Protein AF-A0A257RI42-F1 (afdb_monomer)

pLDDT: mean 87.61, std 16.28, range [25.42, 98.25]

Nearest PDB structures (foldseek):
  7e1y-assembly1_H  TM=5.006E-01  e=5.565E-18  Staphylothermus marinus F1
  8t0j-assembly1_A  TM=5.786E-01  e=1.735E-05  Salmonella enterica subsp. enterica serovar Typhimurium
  4kty-assembly2_B  TM=5.646E-01  e=2.371E-02  Homo sapiens
  7n6g-assembly1_3J  TM=3.862E-01  e=6.867E-02  Chlamydomonas reinhardtii
  8k2f-assembly1_A  TM=2.610E-01  e=1.154E-03  Cohnella abietis

Sequence (653 aa):
MAHRPRTWWRGIAGAALVALGTPLGHGAIAGAAPSSRPALVHQQEVVTLGASGGATLGLTVAAAPSATLRATLFPPLITRGALEGVVAGHSPGVAAIASTPAIPLRCSRRGSATLALTLTTTHRAAVPTCDGARPRLRLACAPGHCDGVYPLRLVLDQGATRTVWWSLVTIRGRSGVTPLSVALIETLSRADLAHPLRTADALRAIARAAATPLTLSADYGALGPIILGKDRSAPGPTDVAAALGRALASGEHRAIDAPPAETDFAGLAAHHLDTQVLQQVNLSSNLLRTLTGRYVDGPVLLSGPIAPTGLAALARAGETRVVLAEDALAAAPSATLTWGTPFRATGVAGALALATDGPLSTLLRGGARTAGLRTALVLGTLDFLHYEAPNAPVPRAVVLAAPLSATSPTLINDLTAGLGNDPFVRTTTLTPLFDARLVGADGAPATRALKPVAPSTWSSRNVASLLTVIGEVNSFAQAVRSGPVATALRVAVASAEQVGAPGSRQDAIERAQAALDAQLGLVSIDESTITLAGPGTALPVTVHSRTGYHLAAVVHVTAEGLAFPKGSAVAVDLNAPTVSVDVPTARATASSVTLQVTLTTPNGQLELARSAVQVRIAGTSIVGYLLTALSLLVLAWWWWRTTRRRTVGRHAR

Mean predicted aligned error: 9.96 Å

Radius of gyration: 38.03 Å; Cα contacts (8 Å, |Δi|>4): 1365; chains: 1; bounding box: 152×58×105 Å

Secondary structure (DSSP, 8-state):
---PPPP-------------------------------EEEEE--EEEPPTTSEEEEEEEEE--TT-EEEEEE-PPP-SHHHHHHHHTT---SS--SEEPPPEE-TT-BTTEEEEEEEEESS------BTTTB--EEE-SS-TT---EEEEEEEEEEETTEEEEEEEEEEEE-SS---PEEEEEEEEE-GGGGGSHHHHHHHHHHHHH-TTS--EEEE-HHHHHHHHHHGGGT-HHHHHHHHHHHHHTTSSS-EEEE---TTB-HHHHHHTT-HHHHHHHHHHHHHHHHHHHSPPP-SPEEE-S---HHHHHHHHHTT--EEEE-GGGBSS-GGGSS-TT--BEETT--S-EEEE--HHHHHHTT-TTS-HHHHHHHHHHHHHHHHHTSTT-SS--EEEEEEEGGG--HHHHHHHHHHHHH-SSEEE--SGGGG-GGGTTGGG--SEEPBPP-PPP---HHHHHHHHHHHHHHHHHHHHB-SSSHHHHHHHHHHHHTBS--HHHHHHHHHHHHHHHHHHHTTEEE--PPEEE-STT-EEEEEEEE-SSS-EEEEEEEEETT-B-TT-SEEEEEE-SSEEEEEEE-B---SSEEEEEEEEE-TTSSSEEEEEEEEEEE----HHHHHHHHHHHHHHHHHHHHHHTT--------

Foldseek 3Di:
DDDDDDDDDDDDDDDDDDDDDDDDDDDDDDDDDPQPPKAFQAKQAEWEQDQQQKTKIKTKIQADQQKWKKKFKAAFDDDVVLLVCLLVVHHSPGDTQFMWDTERQNCDDPRMGMAMAMEGCDDDDDHDYSVDTHTYGHDPDDQLGRFHKIKMWMWMDDPPDIDIHIFIHGYGRDDDFDAAEEAAEAEAELVCLVPQVQLLLQLQLLLVLLVFQYEYEYELNRLLCLQQCCVVPDPRSVSNLVSNLSNVPRPSYAYAYEYDLQFQLLVCVVLVVLVLLLLSRVLRQVSSCVSRVDGHDDAYERAYADDLSSVQSCQVSVRAEYEYEQLQFPDRCLVDLAALQWAAEPPHPRHIYHYARNVLLVLLQDPVHHLNRSLRSNLSVSSNSCVVCRPFVDRHYHYHYYYSNRHGSSNSNNNSVSQVPDPRHGYDHSHVSRPLVSQCGPNDDNYTYTDDDDRADEDPVLSVLLVLLVLQLVLQLLFFDDDCLSSSLSSLSSVLSGGDHNVVSVVSSVVSVVSSVVQLVQKEKDQEAAEAAAFFFWTKTKIFGPNPGKGKKKKAKDKDQKDQPVHRIDIDICPDRMDIDTGTIHGHDDQKIWMWIWIGGPVRRGTSYIYIHIYGYPPPPPVVVVVVVVVVVVVVVVVVVVVVPPDDDDDDD

Solvent-accessible surface area (backbone atoms only — not comparable to full-atom values): 34830 Å² total; per-residue (Å²): 138,90,81,82,83,82,89,84,87,83,87,83,83,86,82,83,88,83,87,82,89,81,89,83,82,97,68,92,69,81,82,71,75,78,77,70,70,75,36,52,56,39,50,57,33,77,30,63,44,41,94,84,20,39,34,66,39,46,37,29,35,31,34,58,49,84,18,31,41,29,47,35,35,35,63,59,61,88,49,67,70,40,47,53,31,27,75,73,62,43,76,67,85,68,73,68,67,24,57,38,68,78,36,57,31,67,60,32,56,97,50,32,26,72,50,48,40,30,41,26,45,61,99,69,93,68,78,54,45,68,88,81,29,57,38,50,36,54,48,99,40,58,66,60,61,51,60,44,30,23,45,34,38,38,39,40,40,47,88,93,47,74,47,78,48,55,39,32,34,28,33,42,31,79,88,89,66,67,44,30,33,34,27,45,34,41,34,43,38,52,75,27,61,79,45,26,66,57,31,19,44,22,28,46,29,51,34,70,41,41,88,51,31,36,32,41,30,33,15,40,72,28,47,47,56,30,62,63,29,52,82,65,78,47,65,43,36,41,45,30,47,56,19,48,33,47,28,62,63,32,87,47,37,43,37,26,30,19,46,58,48,50,58,28,38,37,51,34,43,76,68,73,34,50,70,52,54,38,44,50,43,49,46,20,36,53,48,46,26,74,68,51,72,44,71,57,80,57,46,40,39,38,76,34,76,52,38,54,62,20,54,35,35,39,23,74,54,66,50,36,40,36,36,35,41,27,85,30,33,65,65,54,42,82,82,49,94,38,41,33,46,19,23,27,46,54,92,33,67,77,37,41,33,33,40,33,37,55,71,63,20,46,57,51,40,52,79,93,54,45,47,23,47,40,35,18,40,52,53,28,45,55,46,41,62,27,67,75,53,50,78,55,95,60,92,47,31,44,28,34,52,33,49,38,69,47,37,50,38,64,32,49,46,52,37,52,56,45,51,75,70,39,75,50,41,37,64,31,65,66,64,78,51,64,45,74,83,42,42,34,44,91,81,27,64,42,58,43,52,57,32,91,58,83,81,69,58,78,44,72,65,43,56,54,52,46,54,50,49,51,53,39,51,53,37,50,40,71,17,47,74,44,76,61,61,51,58,50,49,52,49,36,49,56,61,29,50,35,61,52,55,50,64,63,30,39,55,32,41,51,50,32,43,52,56,49,51,59,55,34,73,32,36,42,56,63,58,65,73,43,74,38,83,48,81,60,49,58,47,74,47,44,36,38,39,69,69,92,47,32,36,40,31,26,43,34,54,48,46,78,52,53,40,42,86,82,52,46,62,43,81,45,72,43,77,49,56,66,45,74,44,73,42,57,35,35,66,71,76,58,63,61,36,64,33,41,37,39,32,21,24,76,84,67,75,29,80,47,33,69,42,69,25,44,36,36,45,51,72,78,54,64,65,57,55,51,51,50,51,51,50,50,48,51,50,52,50,51,50,52,58,56,65,72,66,75,71,87,84,82,90,83,137

Structure (mmCIF, N/CA/C/O backbone):
data_AF-A0A257RI42-F1
#
_entry.id   AF-A0A257RI42-F1
#
loop_
_atom_site.group_PDB
_atom_site.id
_atom_site.type_symbol
_atom_site.label_atom_id
_atom_site.label_alt_id
_atom_site.label_comp_id
_atom_site.label_asym_id
_atom_site.label_entity_id
_atom_site.label_seq_id
_atom_site.pdbx_PDB_ins_code
_atom_site.Cartn_x
_atom_site.Cartn_y
_atom_site.Cartn_z
_atom_site.occupancy
_atom_site.B_iso_or_equiv
_atom_site.auth_seq_id
_atom_site.auth_comp_id
_atom_site.auth_asym_id
_atom_site.auth_atom_id
_atom_site.pdbx_PDB_model_num
ATOM 1 N N . MET A 1 1 ? 46.550 13.684 1.143 1.00 33.25 1 MET A N 1
ATOM 2 C CA . MET A 1 1 ? 46.156 14.973 0.534 1.00 33.25 1 MET A CA 1
ATOM 3 C C . MET A 1 1 ? 44.726 14.850 0.047 1.00 33.25 1 MET A C 1
ATOM 5 O O . MET A 1 1 ? 44.404 13.897 -0.648 1.00 33.25 1 MET A O 1
ATOM 9 N N . ALA A 1 2 ? 43.859 15.723 0.551 1.00 32.44 2 ALA A N 1
ATOM 10 C CA . ALA A 1 2 ? 42.412 15.602 0.482 1.00 32.44 2 ALA A CA 1
ATOM 11 C C . ALA A 1 2 ? 41.852 16.140 -0.841 1.00 32.44 2 ALA A C 1
ATOM 13 O O . ALA A 1 2 ? 42.072 17.301 -1.169 1.00 32.44 2 ALA A O 1
ATOM 14 N N . HIS A 1 3 ? 41.036 15.339 -1.526 1.00 28.53 3 HIS A N 1
ATOM 15 C CA . HIS A 1 3 ? 40.086 15.844 -2.511 1.00 28.53 3 HIS A CA 1
ATOM 16 C C . HIS A 1 3 ? 38.671 15.437 -2.102 1.00 28.53 3 HIS A C 1
ATOM 18 O O . HIS A 1 3 ? 38.300 14.267 -2.098 1.00 28.53 3 HIS A O 1
ATOM 24 N N . ARG A 1 4 ? 37.905 16.453 -1.697 1.00 28.48 4 ARG A N 1
ATOM 25 C CA . ARG A 1 4 ? 36.464 16.406 -1.436 1.00 28.48 4 ARG A CA 1
ATOM 26 C C . ARG A 1 4 ? 35.710 16.164 -2.751 1.00 28.48 4 ARG A C 1
ATOM 28 O O . ARG A 1 4 ? 35.986 16.893 -3.705 1.00 28.48 4 ARG A O 1
ATOM 35 N N . PRO A 1 5 ? 34.693 15.292 -2.808 1.00 32.44 5 PRO A N 1
ATOM 36 C CA . PRO A 1 5 ? 33.683 15.389 -3.846 1.00 32.44 5 PRO A CA 1
ATOM 37 C C . PRO A 1 5 ? 32.631 16.432 -3.440 1.00 32.44 5 PRO A C 1
ATOM 39 O O . PRO A 1 5 ? 32.096 16.425 -2.331 1.00 32.44 5 PRO A O 1
ATOM 42 N N . ARG A 1 6 ? 32.381 17.373 -4.354 1.00 29.56 6 ARG A N 1
ATOM 43 C CA . ARG A 1 6 ? 31.343 18.401 -4.258 1.00 29.56 6 ARG A CA 1
ATOM 44 C C . ARG A 1 6 ? 29.968 17.754 -4.422 1.00 29.56 6 ARG A C 1
ATOM 46 O O . ARG A 1 6 ? 29.668 17.175 -5.459 1.00 29.56 6 ARG A O 1
ATOM 53 N N . THR A 1 7 ? 29.133 17.909 -3.407 1.00 29.81 7 THR A N 1
ATOM 54 C CA . THR A 1 7 ? 27.689 17.695 -3.448 1.00 29.81 7 THR A CA 1
ATOM 55 C C . THR A 1 7 ? 27.032 18.789 -4.294 1.00 29.81 7 THR A C 1
ATOM 57 O O . THR A 1 7 ? 27.131 19.973 -3.979 1.00 29.81 7 THR A O 1
ATOM 60 N N . TRP A 1 8 ? 26.362 18.399 -5.377 1.00 28.27 8 TRP A N 1
ATOM 61 C CA . TRP A 1 8 ? 25.554 19.278 -6.227 1.00 28.27 8 TRP A CA 1
ATOM 62 C C . TRP A 1 8 ? 24.194 18.619 -6.454 1.00 28.27 8 TRP A C 1
ATOM 64 O O . TRP A 1 8 ? 24.070 17.809 -7.356 1.00 28.27 8 TRP A O 1
ATOM 74 N N . TRP A 1 9 ? 23.207 18.940 -5.612 1.00 25.50 9 TRP A N 1
ATOM 75 C CA . TRP A 1 9 ? 21.768 18.783 -5.886 1.00 25.50 9 TRP A CA 1
ATOM 76 C C . TRP A 1 9 ? 20.981 19.689 -4.926 1.00 25.50 9 TRP A C 1
ATOM 78 O O . TRP A 1 9 ? 20.678 19.290 -3.804 1.00 25.50 9 TRP A O 1
ATOM 88 N N . ARG A 1 10 ? 20.668 20.920 -5.354 1.00 30.30 10 ARG A N 1
ATOM 89 C CA . ARG A 1 10 ? 19.532 21.728 -4.865 1.00 30.30 10 ARG A CA 1
ATOM 90 C C . ARG A 1 10 ? 19.101 22.729 -5.944 1.00 30.30 10 ARG A C 1
ATOM 92 O O . ARG A 1 10 ? 19.937 23.462 -6.458 1.00 30.30 10 ARG A O 1
ATOM 99 N N . GLY A 1 11 ? 17.791 22.786 -6.186 1.00 25.94 11 GLY A N 1
ATOM 100 C CA . GLY A 1 11 ? 17.091 23.798 -6.987 1.00 25.94 11 GLY A CA 1
ATOM 101 C C . GLY A 1 11 ? 16.420 23.190 -8.228 1.00 25.94 11 GLY A C 1
ATOM 102 O O . GLY A 1 11 ? 17.099 22.556 -9.017 1.00 25.94 11 GLY A O 1
ATOM 103 N N . ILE A 1 12 ? 15.114 23.307 -8.485 1.00 31.08 12 ILE A N 1
ATOM 104 C CA . ILE A 1 12 ? 14.085 24.218 -7.970 1.00 31.08 12 ILE A CA 1
ATOM 105 C C . ILE A 1 12 ? 12.724 23.502 -8.029 1.00 31.08 12 ILE A C 1
ATOM 107 O O . ILE A 1 12 ? 12.356 22.922 -9.048 1.00 31.08 12 ILE A O 1
ATOM 111 N N . ALA A 1 13 ? 11.981 23.596 -6.928 1.00 26.20 13 ALA A N 1
ATOM 112 C CA . ALA A 1 13 ? 10.533 23.467 -6.878 1.00 26.20 13 ALA A CA 1
ATOM 113 C C . ALA A 1 13 ? 9.915 24.874 -6.941 1.00 26.20 13 ALA A C 1
ATOM 115 O O . ALA A 1 13 ? 10.483 25.808 -6.379 1.00 26.20 13 ALA A O 1
ATOM 116 N N . GLY A 1 14 ? 8.730 24.996 -7.543 1.00 25.94 14 GLY A N 1
ATOM 117 C CA . GLY A 1 14 ? 7.804 26.097 -7.270 1.00 25.94 14 GLY A CA 1
ATOM 118 C C . GLY A 1 14 ? 7.715 27.182 -8.343 1.00 25.94 14 GLY A C 1
ATOM 119 O O . GLY A 1 14 ? 8.428 28.175 -8.296 1.00 25.94 14 GLY A O 1
ATOM 120 N N . ALA A 1 15 ? 6.735 27.047 -9.234 1.00 25.42 15 ALA A N 1
ATOM 121 C CA . ALA A 1 15 ? 6.054 28.196 -9.821 1.00 25.42 15 ALA A CA 1
ATOM 122 C C . ALA A 1 15 ? 4.547 27.944 -9.701 1.00 25.42 15 ALA A C 1
ATOM 124 O O . ALA A 1 15 ? 3.993 27.049 -10.339 1.00 25.42 15 ALA A O 1
ATOM 125 N N . ALA A 1 16 ? 3.929 28.686 -8.785 1.00 28.62 16 ALA A N 1
ATOM 126 C CA . ALA A 1 16 ? 2.503 28.685 -8.530 1.00 28.62 16 ALA A CA 1
ATOM 127 C C . ALA A 1 16 ? 1.754 29.366 -9.684 1.00 28.62 16 ALA A C 1
ATOM 129 O O . ALA A 1 16 ? 2.156 30.416 -10.182 1.00 28.62 16 ALA A O 1
ATOM 130 N N . LEU A 1 17 ? 0.647 28.742 -10.077 1.00 26.94 17 LEU A N 1
ATOM 131 C CA . LEU A 1 17 ? -0.368 29.268 -10.979 1.00 26.94 17 LEU A CA 1
ATOM 132 C C . LEU A 1 17 ? -1.130 30.411 -10.294 1.00 26.94 17 LEU A C 1
ATOM 134 O O . LEU A 1 17 ? -1.784 30.193 -9.277 1.00 26.94 17 LEU A O 1
ATOM 138 N N . VAL A 1 18 ? -1.107 31.599 -10.897 1.00 28.69 18 VAL A N 1
ATOM 139 C CA . VAL A 1 18 ? -2.135 32.630 -10.708 1.00 28.69 18 VAL A CA 1
ATOM 140 C C . VAL A 1 18 ? -2.988 32.625 -11.972 1.00 28.69 18 VAL A C 1
ATOM 142 O O . VAL A 1 18 ? -2.525 33.010 -13.043 1.00 28.69 18 VAL A O 1
ATOM 145 N N . ALA A 1 19 ? -4.219 32.132 -11.855 1.00 28.31 19 ALA A N 1
ATOM 146 C CA . ALA A 1 19 ? -5.229 32.215 -12.901 1.00 28.31 19 ALA A CA 1
ATOM 147 C C . ALA A 1 19 ? -6.032 33.509 -12.708 1.00 28.31 19 ALA A C 1
ATOM 149 O O . ALA A 1 19 ? -6.739 33.662 -11.714 1.00 28.31 19 ALA A O 1
ATOM 150 N N . LEU A 1 20 ? -5.919 34.433 -13.662 1.00 29.27 20 LEU A N 1
ATOM 151 C CA . LEU A 1 20 ? -6.836 35.558 -13.835 1.00 29.27 20 LEU A CA 1
ATOM 152 C C . LEU A 1 20 ? -7.846 35.177 -14.917 1.00 29.27 20 LEU A C 1
ATOM 154 O O . LEU A 1 20 ? -7.469 34.801 -16.026 1.00 29.27 20 LEU A O 1
ATOM 158 N N . GLY A 1 21 ? -9.126 35.226 -14.557 1.00 29.03 21 GLY A N 1
ATOM 159 C CA . GLY A 1 21 ? -10.237 34.923 -15.446 1.00 29.03 21 GLY A CA 1
ATOM 160 C C . GLY A 1 21 ? -10.564 36.070 -16.398 1.00 29.03 21 GLY A C 1
ATOM 161 O O . GLY A 1 21 ? -10.528 37.239 -16.023 1.00 29.03 21 GLY A O 1
ATOM 162 N N . THR A 1 22 ? -10.978 35.706 -17.607 1.00 30.91 22 THR A N 1
ATOM 163 C CA . THR A 1 22 ? -11.825 36.526 -18.477 1.00 30.91 22 THR A CA 1
ATOM 164 C C . THR A 1 22 ? -12.898 35.626 -19.107 1.00 30.91 22 THR A C 1
ATOM 166 O O . THR A 1 22 ? -12.580 34.518 -19.546 1.00 30.91 22 THR A O 1
ATOM 169 N N . PRO A 1 23 ? -14.178 36.043 -19.136 1.00 35.97 23 PRO A N 1
ATOM 170 C CA . PRO A 1 23 ? -15.255 35.259 -19.728 1.00 35.97 23 PRO A CA 1
ATOM 171 C C . PRO A 1 23 ? -15.602 35.813 -21.109 1.00 35.97 23 PRO A C 1
ATOM 173 O O . PRO A 1 23 ? -16.089 36.931 -21.171 1.00 35.97 23 PRO A O 1
ATOM 176 N N . LEU A 1 24 ? -15.440 35.063 -22.204 1.00 32.50 24 LEU A N 1
ATOM 177 C CA . LEU A 1 24 ? -16.131 35.377 -23.464 1.00 32.50 24 LEU A CA 1
ATOM 178 C C . LEU A 1 24 ? -16.328 34.136 -24.351 1.00 32.50 24 LEU A C 1
ATOM 180 O O . LEU A 1 24 ? -15.376 33.433 -24.673 1.00 32.50 24 LEU A O 1
ATOM 184 N N . GLY A 1 25 ? -17.569 33.967 -24.822 1.00 30.80 25 GLY A N 1
ATOM 185 C CA . GLY A 1 25 ? -17.861 33.475 -26.173 1.00 30.80 25 GLY A CA 1
ATOM 186 C C . GLY A 1 25 ? -18.263 32.008 -26.320 1.00 30.80 25 GLY A C 1
ATOM 187 O O . GLY A 1 25 ? -17.432 31.157 -26.614 1.00 30.80 25 GLY A O 1
ATOM 188 N N . HIS A 1 26 ? -19.568 31.727 -26.238 1.00 36.78 26 HIS A N 1
ATOM 189 C CA . HIS A 1 26 ? -20.156 30.482 -26.739 1.00 36.78 26 HIS A CA 1
ATOM 190 C C . HIS A 1 26 ? -20.170 30.498 -28.275 1.00 36.78 26 HIS A C 1
ATOM 192 O O . HIS A 1 26 ? -21.041 31.112 -28.886 1.00 36.78 26 HIS A O 1
ATOM 198 N N . GLY A 1 27 ? -19.205 29.817 -28.893 1.00 31.80 27 GLY A N 1
ATOM 199 C CA . GLY A 1 27 ? -19.229 29.449 -30.307 1.00 31.80 27 GLY A CA 1
ATOM 200 C C . GLY A 1 27 ? -19.271 27.930 -30.433 1.00 31.80 27 GLY A C 1
ATOM 201 O O . GLY A 1 27 ? -18.376 27.244 -29.945 1.00 31.80 27 GLY A O 1
ATOM 202 N N . ALA A 1 28 ? -20.318 27.396 -31.059 1.00 37.53 28 ALA A N 1
ATOM 203 C CA . ALA A 1 28 ? -20.436 25.977 -31.368 1.00 37.53 28 ALA A CA 1
ATOM 204 C C . ALA A 1 28 ? -19.368 25.584 -32.403 1.00 37.53 28 ALA A C 1
ATOM 206 O O . ALA A 1 28 ? -19.512 25.853 -33.594 1.00 37.53 28 ALA A O 1
ATOM 207 N N . ILE A 1 29 ? -18.282 24.960 -31.944 1.00 35.53 29 ILE A N 1
ATOM 208 C CA . ILE A 1 29 ? -17.268 24.361 -32.811 1.00 35.53 29 ILE A CA 1
ATOM 209 C C . ILE A 1 29 ? -17.667 22.902 -33.024 1.00 35.53 29 ILE A C 1
ATOM 211 O O . ILE A 1 29 ? -17.761 22.127 -32.072 1.00 35.53 29 ILE A O 1
ATOM 215 N N . ALA A 1 30 ? -17.915 22.538 -34.281 1.00 33.22 30 ALA A N 1
ATOM 216 C CA . ALA A 1 30 ? -18.073 21.156 -34.705 1.00 33.22 30 ALA A CA 1
ATOM 217 C C . ALA A 1 30 ? -16.899 20.321 -34.167 1.00 33.22 30 ALA A C 1
ATOM 219 O O . ALA A 1 30 ? -15.736 20.640 -34.418 1.00 33.22 30 ALA A O 1
ATOM 220 N N . GLY A 1 31 ? -17.208 19.284 -33.385 1.00 31.92 31 GLY A N 1
ATOM 221 C CA . GLY A 1 31 ? -16.217 18.447 -32.719 1.00 31.92 31 GLY A CA 1
ATOM 222 C C . GLY A 1 31 ? -15.289 17.774 -33.724 1.00 31.92 31 GLY A C 1
ATOM 223 O O . GLY A 1 31 ? -15.634 16.748 -34.308 1.00 31.92 31 GLY A O 1
ATOM 224 N N . ALA A 1 32 ? -14.095 18.336 -33.906 1.00 34.38 32 ALA A N 1
ATOM 225 C CA . ALA A 1 32 ? -12.984 17.616 -34.498 1.00 34.38 32 ALA A CA 1
ATOM 226 C C . ALA A 1 32 ? -12.731 16.381 -33.627 1.00 34.38 32 ALA A C 1
ATOM 228 O O . ALA A 1 32 ? -12.530 16.503 -32.415 1.00 34.38 32 ALA A O 1
ATOM 229 N N . ALA A 1 33 ? -12.784 15.193 -34.235 1.00 40.53 33 ALA A N 1
ATOM 230 C CA . ALA A 1 33 ? -12.446 13.949 -33.557 1.00 40.53 33 ALA A CA 1
ATOM 231 C C . ALA A 1 33 ? -11.106 14.141 -32.825 1.00 40.53 33 ALA A C 1
ATOM 233 O O . ALA A 1 33 ? -10.169 14.664 -33.440 1.00 40.53 33 ALA A O 1
ATOM 234 N N . PRO A 1 34 ? -11.002 13.785 -31.530 1.00 42.12 34 PRO A N 1
ATOM 235 C CA . PRO A 1 34 ? -9.796 14.037 -30.759 1.00 42.12 34 PRO A CA 1
ATOM 236 C C . PRO A 1 34 ? -8.623 13.391 -31.488 1.00 42.12 34 PRO A C 1
ATOM 238 O O . PRO A 1 34 ? -8.571 12.170 -31.637 1.00 42.12 34 PRO A O 1
ATOM 241 N N . SER A 1 35 ? -7.701 14.216 -31.986 1.00 54.25 35 SER A N 1
ATOM 242 C CA . SER A 1 35 ? -6.478 13.744 -32.620 1.00 54.25 35 SER A CA 1
ATOM 243 C C . SER A 1 35 ? -5.754 12.872 -31.599 1.00 54.25 35 SER A C 1
ATOM 245 O O . SER A 1 35 ? -5.258 13.380 -30.589 1.00 54.25 35 SER A O 1
ATOM 247 N N . SER A 1 36 ? -5.757 11.558 -31.815 1.00 67.50 36 SER A N 1
ATOM 248 C CA . SER A 1 36 ? -5.109 10.601 -30.926 1.00 67.50 36 SER A CA 1
ATOM 249 C C . SER A 1 36 ? -3.643 10.996 -30.793 1.00 67.50 36 SER A C 1
ATOM 251 O O . SER A 1 36 ? -2.911 11.000 -31.787 1.00 67.50 36 SER A O 1
ATOM 253 N N . ARG A 1 37 ? -3.223 11.378 -29.583 1.00 86.50 37 ARG A N 1
ATOM 254 C CA . ARG A 1 37 ? -1.817 11.687 -29.314 1.00 86.50 37 ARG A CA 1
ATOM 255 C C . ARG A 1 37 ? -0.975 10.455 -29.669 1.00 86.50 37 ARG A C 1
ATOM 257 O O . ARG A 1 37 ? -1.341 9.362 -29.233 1.00 86.50 37 ARG A O 1
ATOM 264 N N . PRO A 1 38 ? 0.124 10.617 -30.427 1.00 92.06 38 PRO A N 1
ATOM 265 C CA . PRO A 1 38 ? 1.061 9.539 -30.691 1.00 92.06 38 PRO A CA 1
ATOM 266 C C . PRO A 1 38 ? 1.449 8.785 -29.423 1.00 92.06 38 PRO A C 1
ATOM 268 O O . PRO A 1 38 ? 1.837 9.404 -28.429 1.00 92.06 38 PRO A O 1
ATOM 271 N N . ALA A 1 39 ? 1.376 7.458 -29.458 1.00 94.06 39 ALA A N 1
ATOM 272 C CA . ALA A 1 39 ? 1.690 6.629 -28.301 1.00 94.06 39 ALA A CA 1
ATOM 273 C C . ALA A 1 39 ? 2.284 5.278 -28.706 1.00 94.06 39 ALA A C 1
ATOM 275 O O . ALA A 1 39 ? 1.756 4.604 -29.589 1.00 94.06 39 ALA A O 1
ATOM 276 N N . LEU A 1 40 ? 3.332 4.837 -28.006 1.00 94.50 40 LEU A N 1
ATOM 277 C CA . LEU A 1 40 ? 3.740 3.433 -28.026 1.00 94.50 40 LEU A CA 1
ATOM 278 C C . LEU A 1 40 ? 2.762 2.638 -27.151 1.00 94.50 40 LEU A C 1
ATOM 280 O O . LEU A 1 40 ? 2.707 2.847 -25.935 1.00 94.50 40 LEU A O 1
ATOM 284 N N . VAL A 1 41 ? 1.958 1.784 -27.785 1.00 94.25 41 VAL A N 1
ATOM 285 C CA . VAL A 1 41 ? 0.889 1.013 -27.131 1.00 94.25 41 VAL A CA 1
ATOM 286 C C . VAL A 1 41 ? 1.431 -0.300 -26.595 1.00 94.25 41 VAL A C 1
ATOM 288 O O . VAL A 1 41 ? 1.113 -0.663 -25.473 1.00 94.25 41 VAL A O 1
ATOM 291 N N . HIS A 1 42 ? 2.261 -0.983 -27.380 1.00 94.31 42 HIS A N 1
ATOM 292 C CA . HIS A 1 42 ? 2.859 -2.258 -27.006 1.00 94.31 42 HIS A CA 1
ATOM 293 C C . HIS A 1 42 ? 4.203 -2.436 -27.714 1.00 94.31 42 HIS A C 1
ATOM 295 O O . HIS A 1 42 ? 4.373 -2.010 -28.860 1.00 94.31 42 HIS A O 1
ATOM 301 N N . GLN A 1 43 ? 5.137 -3.098 -27.044 1.00 95.19 43 GLN A N 1
ATOM 302 C CA . GLN A 1 43 ? 6.412 -3.530 -27.595 1.00 95.19 43 GLN A CA 1
ATOM 303 C C . GLN A 1 43 ? 6.741 -4.892 -26.999 1.00 95.19 43 GLN A C 1
ATOM 305 O O . GLN A 1 43 ? 6.724 -5.049 -25.781 1.00 95.19 43 GLN A O 1
ATOM 310 N N . GLN A 1 44 ? 7.047 -5.856 -27.863 1.00 93.81 44 GLN A N 1
ATOM 311 C CA . GLN A 1 44 ? 7.666 -7.097 -27.428 1.00 93.81 44 GLN A CA 1
ATOM 312 C C . GLN A 1 44 ? 9.047 -6.756 -26.874 1.00 93.81 44 GLN A C 1
ATOM 314 O O . GLN A 1 44 ? 9.818 -6.054 -27.522 1.00 93.81 44 GLN A O 1
ATOM 319 N N . GLU A 1 45 ? 9.352 -7.221 -25.676 1.00 90.38 45 GLU A N 1
ATOM 320 C CA . GLU A 1 45 ? 10.550 -6.768 -24.985 1.00 90.38 45 GLU A CA 1
ATOM 321 C C . GLU A 1 45 ? 11.715 -7.756 -25.136 1.00 90.38 45 GLU A C 1
ATOM 323 O O . GLU A 1 45 ? 12.792 -7.327 -25.554 1.00 90.38 45 GLU A O 1
ATOM 328 N N . VAL A 1 46 ? 11.477 -9.066 -25.001 1.00 94.12 46 VAL A N 1
ATOM 329 C CA . VAL A 1 46 ? 12.483 -10.097 -25.307 1.00 94.12 46 VAL A CA 1
ATOM 330 C C . VAL A 1 46 ? 12.339 -10.667 -26.717 1.00 94.12 46 VAL A C 1
ATOM 332 O O . VAL A 1 46 ? 11.263 -11.083 -27.163 1.00 94.12 46 VAL A O 1
ATOM 335 N N . VAL A 1 47 ? 13.466 -10.760 -27.422 1.00 93.94 47 VAL A N 1
ATOM 336 C CA . VAL A 1 47 ? 13.572 -11.334 -28.762 1.00 93.94 47 VAL A CA 1
ATOM 337 C C . VAL A 1 47 ? 14.653 -12.417 -28.783 1.00 93.94 47 VAL A C 1
ATOM 339 O O . VAL A 1 47 ? 15.815 -12.168 -28.476 1.00 93.94 47 VAL A O 1
ATOM 342 N N . THR A 1 48 ? 14.286 -13.634 -29.192 1.00 91.75 48 THR A N 1
ATOM 343 C CA . THR A 1 48 ? 15.236 -14.753 -29.318 1.00 91.75 48 THR A CA 1
ATOM 344 C C . THR A 1 48 ? 15.755 -14.855 -30.748 1.00 91.75 48 THR A C 1
ATOM 346 O O . THR A 1 48 ? 14.968 -14.992 -31.687 1.00 91.75 48 THR A O 1
ATOM 349 N N . LEU A 1 49 ? 17.076 -14.802 -30.922 1.00 90.69 49 LEU A N 1
ATOM 350 C CA . LEU A 1 49 ? 17.715 -15.018 -32.219 1.00 90.69 49 LEU A CA 1
ATOM 351 C C . LEU A 1 49 ? 17.715 -16.501 -32.572 1.00 90.69 49 LEU A C 1
ATOM 353 O O . LEU A 1 49 ? 18.249 -17.328 -31.838 1.00 90.69 49 LEU A O 1
ATOM 357 N N . GLY A 1 50 ? 17.145 -16.835 -33.730 1.00 86.56 50 GLY A N 1
ATOM 358 C CA . GLY A 1 50 ? 17.255 -18.181 -34.283 1.00 86.56 50 GLY A CA 1
ATOM 359 C C . GLY A 1 50 ? 18.689 -18.508 -34.709 1.00 86.56 50 GLY A C 1
ATOM 360 O O . GLY A 1 50 ? 19.530 -17.618 -34.854 1.00 86.56 50 GLY A O 1
ATOM 361 N N . ALA A 1 51 ? 18.955 -19.783 -35.007 1.00 84.00 51 ALA A N 1
ATOM 362 C CA . ALA A 1 51 ? 20.266 -20.248 -35.480 1.00 84.00 51 ALA A CA 1
ATOM 363 C C . ALA A 1 51 ? 20.761 -19.503 -36.737 1.00 84.00 51 ALA A C 1
ATOM 365 O O . ALA A 1 51 ? 21.958 -19.302 -36.920 1.00 84.00 51 ALA A O 1
ATOM 366 N N . SER A 1 52 ? 19.839 -19.022 -37.577 1.00 83.88 52 SER A N 1
ATOM 367 C CA . SER A 1 52 ? 20.141 -18.195 -38.750 1.00 83.88 52 SER A CA 1
ATOM 368 C C . SER A 1 52 ? 20.479 -16.731 -38.419 1.00 83.88 52 SER A C 1
ATOM 370 O O . SER A 1 52 ? 20.607 -15.915 -39.332 1.00 83.88 52 SER A O 1
ATOM 372 N N . GLY A 1 53 ? 20.552 -16.363 -37.135 1.00 86.25 53 GLY A N 1
ATOM 373 C CA . GLY A 1 53 ? 20.823 -15.005 -36.665 1.00 86.25 53 GLY A CA 1
ATOM 374 C C . GLY A 1 53 ? 19.692 -14.009 -36.926 1.00 86.25 53 GLY A C 1
ATOM 375 O O . GLY A 1 53 ? 19.944 -12.807 -36.978 1.00 86.25 53 GLY A O 1
ATOM 376 N N . GLY A 1 54 ? 18.467 -14.498 -37.139 1.00 89.50 54 GLY A N 1
ATOM 377 C CA . GLY A 1 54 ? 17.281 -13.685 -37.401 1.00 89.50 54 GLY A CA 1
ATOM 378 C C . GLY A 1 54 ? 16.262 -13.776 -36.270 1.00 89.50 54 GLY A C 1
ATOM 379 O O . GLY A 1 54 ? 16.079 -14.846 -35.690 1.00 89.50 54 GLY A O 1
ATOM 380 N N . ALA A 1 55 ? 15.574 -12.672 -35.988 1.00 91.94 55 ALA A N 1
ATOM 381 C CA . ALA A 1 55 ? 14.440 -12.637 -35.074 1.00 91.94 55 ALA A CA 1
ATOM 382 C C . ALA A 1 55 ? 13.435 -11.541 -35.436 1.00 91.94 55 ALA A C 1
ATOM 384 O O . ALA A 1 55 ? 13.710 -10.678 -36.269 1.00 91.94 55 ALA A O 1
ATOM 385 N N . THR A 1 56 ? 12.257 -11.583 -34.816 1.00 92.75 56 THR A N 1
ATOM 386 C CA . THR A 1 56 ? 11.193 -10.598 -35.033 1.00 92.75 56 THR A CA 1
ATOM 387 C C . THR A 1 56 ? 10.833 -9.912 -33.719 1.00 92.75 56 THR A C 1
ATOM 389 O O . THR A 1 56 ? 10.653 -10.584 -32.711 1.00 92.75 56 THR A O 1
ATOM 392 N N . LEU A 1 57 ? 10.727 -8.588 -33.767 1.00 94.25 57 LEU A N 1
ATOM 393 C CA . LEU A 1 57 ? 10.318 -7.690 -32.696 1.00 94.25 57 LEU A CA 1
ATOM 394 C C . LEU A 1 57 ? 8.955 -7.086 -33.059 1.00 94.25 57 LEU A C 1
ATOM 396 O O . LEU A 1 57 ? 8.853 -6.317 -34.020 1.00 94.25 57 LEU A O 1
ATOM 400 N N . GLY A 1 58 ? 7.908 -7.440 -32.318 1.00 93.69 58 GLY A N 1
ATOM 401 C CA . GLY A 1 58 ? 6.575 -6.852 -32.477 1.00 93.69 58 GLY A CA 1
ATOM 402 C C . GLY A 1 58 ? 6.456 -5.464 -31.841 1.00 93.69 58 GLY A C 1
ATOM 403 O O . GLY A 1 58 ? 6.890 -5.258 -30.711 1.00 93.69 58 GLY A O 1
ATOM 404 N N . LEU A 1 59 ? 5.834 -4.516 -32.547 1.00 94.44 59 LEU A N 1
ATOM 405 C CA . LEU A 1 59 ? 5.543 -3.163 -32.062 1.00 94.44 59 LEU A CA 1
ATOM 406 C C . LEU A 1 59 ? 4.116 -2.752 -32.431 1.00 94.44 59 LEU A C 1
ATOM 408 O O . LEU A 1 59 ? 3.670 -2.981 -33.554 1.00 94.44 59 LEU A O 1
ATOM 412 N N . THR A 1 60 ? 3.428 -2.074 -31.514 1.00 94.88 60 THR A N 1
ATOM 413 C CA . THR A 1 60 ? 2.133 -1.431 -31.769 1.00 94.88 60 THR A CA 1
ATOM 414 C C . THR A 1 60 ? 2.194 0.038 -31.383 1.00 94.88 60 THR A C 1
ATOM 416 O O . THR A 1 60 ? 2.491 0.379 -30.237 1.00 94.88 60 THR A O 1
ATOM 419 N N . VAL A 1 61 ? 1.879 0.918 -32.331 1.00 94.88 61 VAL A N 1
ATOM 420 C CA . VAL A 1 61 ? 1.907 2.375 -32.151 1.00 94.88 61 VAL A CA 1
ATOM 421 C C . VAL A 1 61 ? 0.531 2.947 -32.475 1.00 94.88 61 VAL A C 1
ATOM 423 O O . VAL A 1 61 ? -0.034 2.641 -33.522 1.00 94.88 61 VAL A O 1
ATOM 426 N N . ALA A 1 62 ? -0.015 3.787 -31.598 1.00 94.62 62 ALA A N 1
ATOM 427 C CA . ALA A 1 62 ? -1.190 4.596 -31.894 1.00 94.62 62 ALA A CA 1
ATOM 428 C C . ALA A 1 62 ? -0.749 5.869 -32.621 1.00 94.62 62 ALA A C 1
ATOM 430 O O . ALA A 1 62 ? 0.030 6.656 -32.078 1.00 94.62 62 ALA A O 1
ATOM 431 N N . ALA A 1 63 ? -1.203 6.035 -33.861 1.00 93.12 63 ALA A N 1
ATOM 432 C CA . ALA A 1 63 ? -0.816 7.122 -34.753 1.00 93.12 63 ALA A CA 1
ATOM 433 C C . ALA A 1 63 ? -1.794 7.239 -35.934 1.00 93.12 63 ALA A C 1
ATOM 435 O O . ALA A 1 63 ? -2.488 6.279 -36.294 1.00 93.12 63 ALA A O 1
ATOM 436 N N . ALA A 1 64 ? -1.806 8.407 -36.581 1.00 91.19 64 ALA A N 1
ATOM 437 C CA . ALA A 1 64 ? -2.559 8.593 -37.816 1.00 91.19 64 ALA A CA 1
ATOM 438 C C . ALA A 1 64 ? -1.997 7.707 -38.953 1.00 91.19 64 ALA A C 1
ATOM 440 O O . ALA A 1 64 ? -0.786 7.490 -39.012 1.00 91.19 64 ALA A O 1
ATOM 441 N N . PRO A 1 65 ? -2.827 7.250 -39.912 1.00 89.00 65 PRO A N 1
ATOM 442 C CA . PRO A 1 65 ? -2.367 6.432 -41.044 1.00 89.00 65 PRO A CA 1
ATOM 443 C C . PRO A 1 65 ? -1.325 7.117 -41.946 1.00 89.00 65 PRO A C 1
ATOM 445 O O . PRO A 1 65 ? -0.571 6.451 -42.652 1.00 89.00 65 PRO A O 1
ATOM 448 N N . SER A 1 66 ? -1.289 8.454 -41.936 1.00 91.38 66 SER A N 1
ATOM 449 C CA . SER A 1 66 ? -0.308 9.271 -42.659 1.00 91.38 66 SER A CA 1
ATOM 450 C C . SER A 1 66 ? 1.038 9.401 -41.942 1.00 91.38 66 SER A C 1
ATOM 452 O O . SER A 1 66 ? 1.975 9.947 -42.521 1.00 91.38 66 SER A O 1
ATOM 454 N N . ALA A 1 67 ? 1.151 8.928 -40.698 1.00 94.25 67 ALA A N 1
ATOM 455 C CA . ALA A 1 67 ? 2.383 9.023 -39.934 1.00 94.25 67 ALA A CA 1
ATOM 456 C C . ALA A 1 67 ? 3.465 8.082 -40.484 1.00 94.25 67 ALA A C 1
ATOM 458 O O . ALA A 1 67 ? 3.184 7.009 -41.033 1.00 94.25 67 ALA A O 1
ATOM 459 N N . THR A 1 68 ? 4.723 8.469 -40.291 1.00 94.88 68 THR A N 1
ATOM 460 C CA . THR A 1 68 ? 5.884 7.639 -40.612 1.00 94.88 68 THR A CA 1
ATOM 461 C C . THR A 1 68 ? 6.684 7.330 -39.359 1.00 94.88 68 THR A C 1
ATOM 463 O O . THR A 1 68 ? 6.968 8.224 -38.566 1.00 94.88 68 THR A O 1
ATOM 466 N N . LEU A 1 69 ? 7.077 6.069 -39.196 1.00 95.62 69 LEU A N 1
ATOM 467 C CA . LEU A 1 69 ? 7.881 5.592 -38.075 1.00 95.62 69 LEU A CA 1
ATOM 468 C C . LEU A 1 69 ? 9.311 5.291 -38.531 1.00 95.62 69 LEU A C 1
ATOM 470 O O . LEU A 1 69 ? 9.523 4.616 -39.535 1.00 95.62 69 LEU A O 1
ATOM 474 N N . ARG A 1 70 ? 10.307 5.724 -37.764 1.00 96.38 70 ARG A N 1
ATOM 475 C CA . ARG A 1 70 ? 11.704 5.313 -37.922 1.00 96.38 70 ARG A CA 1
ATOM 476 C C . ARG A 1 70 ? 12.191 4.670 -36.632 1.00 96.38 70 ARG A C 1
ATOM 478 O O . ARG A 1 70 ? 12.085 5.275 -35.569 1.00 96.38 70 ARG A O 1
ATOM 485 N N . ALA A 1 71 ? 12.760 3.475 -36.737 1.00 96.75 71 ALA A N 1
ATOM 486 C CA . ALA A 1 71 ? 13.385 2.779 -35.622 1.00 96.75 71 ALA A CA 1
ATOM 487 C C . ALA A 1 71 ? 14.911 2.824 -35.768 1.00 96.75 71 ALA A C 1
ATOM 489 O O . ALA A 1 71 ? 15.445 2.552 -36.843 1.00 96.75 71 ALA A O 1
ATOM 490 N N . THR A 1 72 ? 15.618 3.171 -34.697 1.00 97.94 72 THR A N 1
ATOM 491 C CA . THR A 1 72 ? 17.083 3.203 -34.640 1.00 97.94 72 THR A CA 1
ATOM 492 C C . THR A 1 72 ? 17.556 2.381 -33.444 1.00 97.94 72 THR A C 1
ATOM 494 O O . THR A 1 72 ? 17.153 2.658 -32.318 1.00 97.94 72 THR A O 1
ATOM 497 N N . LEU A 1 73 ? 18.414 1.395 -33.693 1.00 97.62 73 LEU A N 1
ATOM 498 C CA . LEU A 1 73 ? 18.985 0.504 -32.685 1.00 97.62 73 LEU A CA 1
ATOM 499 C C . LEU A 1 73 ? 20.409 0.941 -32.329 1.00 97.62 73 LEU A C 1
ATOM 501 O O . LEU A 1 73 ? 21.213 1.244 -33.218 1.00 97.62 73 LEU A O 1
ATOM 505 N N . PHE A 1 74 ? 20.720 0.946 -31.039 1.00 98.00 74 PHE A N 1
ATOM 506 C CA . PHE A 1 74 ? 22.023 1.321 -30.489 1.00 98.00 74 PHE A CA 1
ATOM 507 C C . PHE A 1 74 ? 22.750 0.097 -29.910 1.00 98.00 74 PHE A C 1
ATOM 509 O O . PHE A 1 74 ? 22.107 -0.930 -29.711 1.00 98.00 74 PHE A O 1
ATOM 516 N N . PRO A 1 75 ? 24.074 0.175 -29.667 1.00 97.19 75 PRO A N 1
ATOM 517 C CA . PRO A 1 75 ? 24.831 -0.879 -28.990 1.00 97.19 75 PRO A CA 1
ATOM 518 C C . PRO A 1 75 ? 24.234 -1.293 -27.644 1.00 97.19 75 PRO A C 1
ATOM 520 O O . PRO A 1 75 ? 23.556 -0.471 -27.019 1.00 97.19 75 PRO A O 1
ATOM 523 N N . PRO A 1 76 ? 24.483 -2.541 -27.198 1.00 96.75 76 PRO A N 1
ATOM 524 C CA . PRO A 1 76 ? 23.954 -3.016 -25.932 1.00 96.75 76 PRO A CA 1
ATOM 525 C C . PRO A 1 76 ? 24.471 -2.143 -24.789 1.00 96.75 76 PRO A C 1
ATOM 527 O O . PRO A 1 76 ? 25.615 -1.677 -24.799 1.00 96.75 76 PRO A O 1
ATOM 530 N N . LEU A 1 77 ? 23.606 -1.904 -23.811 1.00 96.81 77 LEU A N 1
ATOM 531 C CA . LEU A 1 77 ? 23.953 -1.166 -22.610 1.00 96.81 77 LEU A CA 1
ATOM 532 C C . LEU A 1 77 ? 24.955 -1.975 -21.786 1.00 96.81 77 LEU A C 1
ATOM 534 O O . LEU A 1 77 ? 24.770 -3.168 -21.563 1.00 96.81 77 LEU A O 1
ATOM 538 N N . ILE A 1 78 ? 25.995 -1.296 -21.305 1.00 93.81 78 ILE A N 1
ATOM 539 C CA . ILE A 1 78 ? 27.044 -1.883 -20.453 1.00 93.81 78 ILE A CA 1
ATOM 540 C C . ILE A 1 78 ? 27.201 -1.152 -19.113 1.00 93.81 78 ILE A C 1
ATOM 542 O O . ILE A 1 78 ? 27.951 -1.598 -18.252 1.00 93.81 78 ILE A O 1
ATOM 546 N N . THR A 1 79 ? 26.520 -0.017 -18.923 1.00 92.75 79 THR A N 1
ATOM 547 C CA . THR A 1 79 ? 26.568 0.766 -17.682 1.00 92.75 79 THR A CA 1
ATOM 548 C C . THR A 1 79 ? 25.181 1.249 -17.277 1.00 92.75 79 THR A C 1
ATOM 550 O O . THR A 1 79 ? 24.340 1.560 -18.126 1.00 92.75 79 THR A O 1
ATOM 553 N N . ARG A 1 80 ? 24.965 1.395 -15.965 1.00 90.69 80 ARG A N 1
ATOM 554 C CA . ARG A 1 80 ? 23.721 1.960 -15.422 1.00 90.69 80 ARG A CA 1
ATOM 555 C C . ARG A 1 80 ? 23.495 3.407 -15.816 1.00 90.69 80 ARG A C 1
ATOM 557 O O . ARG A 1 80 ? 22.374 3.764 -16.130 1.00 90.69 80 ARG A O 1
ATOM 564 N N . GLY A 1 81 ? 24.547 4.224 -15.889 1.00 91.75 81 GLY A N 1
ATOM 565 C CA . GLY A 1 81 ? 24.401 5.615 -16.329 1.00 91.75 81 GLY A CA 1
ATOM 566 C C . GLY A 1 81 ? 23.820 5.727 -17.746 1.00 91.75 81 GLY A C 1
ATOM 567 O O . GLY A 1 81 ? 22.994 6.598 -18.012 1.00 91.75 81 GLY A O 1
ATOM 568 N N . ALA A 1 82 ? 24.188 4.811 -18.652 1.00 94.75 82 ALA A N 1
ATOM 569 C CA . ALA A 1 82 ? 23.596 4.758 -19.988 1.00 94.75 82 ALA A CA 1
ATOM 570 C C . ALA A 1 82 ? 22.131 4.285 -19.950 1.00 94.75 82 ALA A C 1
ATOM 572 O O . ALA A 1 82 ? 21.290 4.869 -20.636 1.00 94.75 82 ALA A O 1
ATOM 573 N N . LEU A 1 83 ? 21.813 3.282 -19.123 1.00 95.38 83 LEU A N 1
ATOM 574 C CA . LEU A 1 83 ? 20.438 2.832 -18.881 1.00 95.38 83 LEU A CA 1
ATOM 575 C C . LEU A 1 83 ? 19.557 3.968 -18.336 1.00 95.38 83 LEU A C 1
ATOM 577 O O . LEU A 1 83 ? 18.503 4.251 -18.900 1.00 95.38 83 LEU A O 1
ATOM 581 N N . GLU A 1 84 ? 20.002 4.650 -17.282 1.00 93.31 84 GLU A N 1
ATOM 582 C CA . GLU A 1 84 ? 19.313 5.791 -16.673 1.00 93.31 84 GLU A CA 1
ATOM 583 C C . GLU A 1 84 ? 19.075 6.905 -17.695 1.00 93.31 84 GLU A C 1
ATOM 585 O O . GLU A 1 84 ? 17.974 7.452 -17.767 1.00 93.31 84 GLU A O 1
ATOM 590 N N . GLY A 1 85 ? 20.072 7.190 -18.541 1.00 94.81 85 GLY A N 1
ATOM 591 C CA . GLY A 1 85 ? 19.941 8.118 -19.660 1.00 94.81 85 GLY A CA 1
ATOM 592 C C . GLY A 1 85 ? 18.794 7.734 -20.596 1.00 94.81 85 GLY A C 1
ATOM 593 O O . GLY A 1 85 ? 17.918 8.560 -20.856 1.00 94.81 85 GLY A O 1
ATOM 594 N N . VAL A 1 86 ? 18.748 6.474 -21.042 1.00 96.50 86 VAL A N 1
ATOM 595 C CA . VAL A 1 86 ? 17.698 5.951 -21.936 1.00 96.50 86 VAL A CA 1
ATOM 596 C C . VAL A 1 86 ? 16.322 5.984 -21.268 1.00 96.50 86 VAL A C 1
ATOM 598 O O . VAL A 1 86 ? 15.363 6.470 -21.872 1.00 96.50 86 VAL A O 1
ATOM 601 N N . VAL A 1 87 ? 16.214 5.554 -20.008 1.00 94.94 87 VAL A N 1
ATOM 602 C CA . VAL A 1 87 ? 14.969 5.616 -19.220 1.00 94.94 87 VAL A CA 1
ATOM 603 C C . VAL A 1 87 ? 14.492 7.064 -19.072 1.00 94.94 87 VAL A C 1
ATOM 605 O O . VAL A 1 87 ? 13.297 7.350 -19.202 1.00 94.94 87 VAL A O 1
ATOM 608 N N . ALA A 1 88 ? 15.412 8.009 -18.874 1.00 93.75 88 ALA A N 1
ATOM 609 C CA . ALA A 1 88 ? 15.135 9.441 -18.827 1.00 93.75 88 ALA A CA 1
ATOM 610 C C . ALA A 1 88 ? 14.818 10.063 -20.205 1.00 93.75 88 ALA A C 1
ATOM 612 O O . ALA A 1 88 ? 14.484 11.243 -20.269 1.00 93.75 88 ALA A O 1
ATOM 613 N N . GLY A 1 89 ? 14.856 9.287 -21.294 1.00 94.62 89 GLY A N 1
ATOM 614 C CA . GLY A 1 89 ? 14.540 9.749 -22.648 1.00 94.62 89 GLY A CA 1
ATOM 615 C C . GLY A 1 89 ? 15.717 10.390 -23.390 1.00 94.62 89 GLY A C 1
ATOM 616 O O . GLY A 1 89 ? 15.508 11.080 -24.389 1.00 94.62 89 GLY A O 1
ATOM 617 N N . HIS A 1 90 ? 16.943 10.168 -22.924 1.00 95.88 90 HIS A N 1
ATOM 618 C CA . HIS A 1 90 ? 18.170 10.667 -23.535 1.00 95.88 90 HIS A CA 1
ATOM 619 C C . HIS A 1 90 ? 18.856 9.599 -24.392 1.00 95.88 90 HIS A C 1
ATOM 621 O O . HIS A 1 90 ? 18.633 8.398 -24.259 1.00 95.88 90 HIS A O 1
ATOM 627 N N . SER A 1 91 ? 19.723 10.064 -25.291 1.00 93.06 91 SER A N 1
ATOM 628 C CA . SER A 1 91 ? 20.588 9.189 -26.083 1.00 93.06 91 SER A CA 1
ATOM 629 C C . SER A 1 91 ? 21.645 8.519 -25.196 1.00 93.06 91 SER A C 1
ATOM 631 O O . SER A 1 91 ? 22.195 9.203 -24.333 1.00 93.06 91 SER A O 1
ATOM 633 N N . PRO A 1 92 ? 22.029 7.253 -25.454 1.00 92.62 92 PRO A N 1
ATOM 634 C CA . PRO A 1 92 ? 23.097 6.572 -24.715 1.00 92.62 92 PRO A CA 1
ATOM 635 C C . PRO A 1 92 ? 24.509 7.136 -24.991 1.00 92.62 92 PRO A C 1
ATOM 637 O O . PRO A 1 92 ? 25.494 6.571 -24.533 1.00 92.62 92 PRO A O 1
ATOM 640 N N . GLY A 1 93 ? 24.640 8.219 -25.770 1.00 92.38 93 GLY A N 1
ATOM 641 C CA . GLY A 1 93 ? 25.927 8.868 -26.064 1.00 92.38 93 GLY A CA 1
ATOM 642 C C . GLY A 1 93 ? 26.812 8.126 -27.073 1.00 92.38 93 GLY A C 1
ATOM 643 O O . GLY A 1 93 ? 27.935 8.548 -27.327 1.00 92.38 93 GLY A O 1
ATOM 644 N N . VAL A 1 94 ? 26.306 7.048 -27.676 1.00 94.69 94 VAL A N 1
ATOM 645 C CA . VAL A 1 94 ? 27.017 6.216 -28.658 1.00 94.69 94 VAL A CA 1
ATOM 646 C C . VAL A 1 94 ? 26.333 6.249 -30.026 1.00 94.69 94 VAL A C 1
ATOM 648 O O . VAL A 1 94 ? 25.139 6.537 -30.138 1.00 94.69 94 VAL A O 1
ATOM 651 N N . ALA A 1 95 ? 27.091 5.958 -31.086 1.00 96.25 95 ALA A N 1
ATOM 652 C CA . ALA A 1 95 ? 26.558 5.887 -32.443 1.00 96.25 95 ALA A CA 1
ATOM 653 C C . ALA A 1 95 ? 25.583 4.707 -32.604 1.00 96.25 95 ALA A C 1
ATOM 655 O O . ALA A 1 95 ? 25.760 3.647 -32.006 1.00 96.25 95 ALA A O 1
ATOM 656 N N . ALA A 1 96 ? 24.554 4.888 -33.434 1.00 97.12 96 ALA A N 1
ATOM 657 C CA . ALA A 1 96 ? 23.600 3.829 -33.747 1.00 97.12 96 ALA A CA 1
ATOM 658 C C . ALA A 1 96 ? 24.250 2.709 -34.575 1.00 97.12 96 ALA A C 1
ATOM 660 O O . ALA A 1 96 ? 25.050 2.981 -35.468 1.00 97.12 96 ALA A O 1
ATOM 661 N N . ILE A 1 97 ? 23.841 1.460 -34.335 1.00 96.25 97 ILE A N 1
ATOM 662 C CA . ILE A 1 97 ? 24.288 0.300 -35.124 1.00 96.25 97 ILE A CA 1
ATOM 663 C C . ILE A 1 97 ? 23.468 0.169 -36.408 1.00 96.25 97 ILE A C 1
ATOM 665 O O . ILE A 1 97 ? 23.996 -0.181 -37.467 1.00 96.25 97 ILE A O 1
ATOM 669 N N . ALA A 1 98 ? 22.163 0.425 -36.317 1.00 95.25 98 ALA A N 1
ATOM 670 C CA . ALA A 1 98 ? 21.249 0.302 -37.441 1.00 95.25 98 ALA A CA 1
ATOM 671 C C . ALA A 1 98 ? 20.084 1.281 -37.323 1.00 95.25 98 ALA A C 1
ATOM 673 O O . ALA A 1 98 ? 19.632 1.619 -36.231 1.00 95.25 98 ALA A O 1
ATOM 674 N N . SER A 1 99 ? 19.553 1.699 -38.469 1.00 95.56 99 SER A N 1
ATOM 675 C CA . SER A 1 99 ? 18.298 2.437 -38.549 1.00 95.56 99 SER A CA 1
ATOM 676 C C . SER A 1 99 ? 17.473 1.894 -39.699 1.00 95.56 99 SER A C 1
ATOM 678 O O . SER A 1 99 ? 18.004 1.600 -40.769 1.00 95.56 99 SER A O 1
ATOM 680 N N . THR A 1 100 ? 16.165 1.804 -39.497 1.00 93.50 100 THR A N 1
ATOM 681 C CA . THR A 1 100 ? 15.237 1.552 -40.594 1.00 93.50 100 THR A CA 1
ATOM 682 C C . THR A 1 100 ? 15.124 2.801 -41.476 1.00 93.50 100 THR A C 1
ATOM 684 O O . THR A 1 100 ? 15.371 3.918 -40.996 1.00 93.50 100 THR A O 1
ATOM 687 N N . PRO A 1 101 ? 14.691 2.657 -42.742 1.00 91.12 101 PRO A N 1
ATOM 688 C CA . PRO A 1 101 ? 14.088 3.770 -43.472 1.00 91.12 101 PRO A CA 1
ATOM 689 C C . PRO A 1 101 ? 12.799 4.242 -42.769 1.00 91.12 101 PRO A C 1
ATOM 691 O O . PRO A 1 101 ? 12.343 3.624 -41.802 1.00 91.12 101 PRO A O 1
ATOM 694 N N . ALA A 1 102 ? 12.213 5.347 -43.239 1.00 91.94 102 ALA A N 1
ATOM 695 C CA . ALA A 1 102 ? 10.900 5.789 -42.772 1.00 91.94 102 ALA A CA 1
ATOM 696 C C . ALA A 1 102 ? 9.821 4.779 -43.205 1.00 91.94 102 ALA A C 1
ATOM 698 O O . ALA A 1 102 ? 9.696 4.465 -44.387 1.00 91.94 102 ALA A O 1
ATOM 699 N N . ILE A 1 103 ? 9.063 4.262 -42.241 1.00 91.94 103 ILE A N 1
ATOM 700 C CA . ILE A 1 103 ? 8.040 3.233 -42.429 1.00 91.94 103 ILE A CA 1
ATOM 701 C C . ILE A 1 103 ? 6.675 3.929 -42.438 1.00 91.94 103 ILE A C 1
ATOM 703 O O . ILE A 1 103 ? 6.255 4.425 -41.390 1.00 91.94 103 ILE A O 1
ATOM 707 N N . PRO A 1 104 ? 5.964 3.990 -43.574 1.00 91.50 104 PRO A N 1
ATOM 708 C CA . PRO A 1 104 ? 4.630 4.578 -43.610 1.00 91.50 104 PRO A CA 1
ATOM 709 C C . PRO A 1 104 ? 3.623 3.673 -42.883 1.00 91.50 104 PRO A C 1
ATOM 711 O O . PRO A 1 104 ? 3.516 2.484 -43.190 1.00 91.50 104 PRO A O 1
ATOM 714 N N . LEU A 1 105 ? 2.851 4.229 -41.945 1.00 90.94 105 LEU A N 1
ATOM 715 C CA . LEU A 1 105 ? 1.896 3.487 -41.107 1.00 90.94 105 LEU A CA 1
ATOM 716 C C . LEU A 1 105 ? 0.520 3.293 -41.775 1.00 90.94 105 LEU A C 1
ATOM 718 O O . LEU A 1 105 ? -0.526 3.417 -41.138 1.00 90.94 105 LEU A O 1
ATOM 722 N N . ARG A 1 106 ? 0.510 2.932 -43.066 1.00 87.94 106 ARG A N 1
ATOM 723 C CA . ARG A 1 106 ? -0.723 2.727 -43.861 1.00 87.94 106 ARG A CA 1
ATOM 724 C C . ARG A 1 106 ? -1.585 1.555 -43.377 1.00 87.94 106 ARG A C 1
ATOM 726 O O . ARG A 1 106 ? -2.787 1.549 -43.603 1.00 87.94 106 ARG A O 1
ATOM 733 N N . CYS A 1 107 ? -0.980 0.616 -42.657 1.00 82.75 107 CYS A N 1
ATOM 734 C CA . CYS A 1 107 ? -1.633 -0.513 -41.992 1.00 82.75 107 CYS A CA 1
ATOM 735 C C . CYS A 1 107 ? -2.419 -0.127 -40.725 1.00 82.75 107 CYS A C 1
ATOM 737 O O . CYS A 1 107 ? -2.935 -1.015 -40.046 1.00 82.75 107 CYS A O 1
ATOM 739 N N . SER A 1 108 ? -2.469 1.160 -40.353 1.00 83.44 108 SER A N 1
ATOM 740 C CA . SER A 1 108 ? -3.178 1.611 -39.155 1.00 83.44 108 SER A CA 1
ATOM 741 C C . SER A 1 108 ? -4.662 1.240 -39.236 1.00 83.44 108 SER A C 1
ATOM 743 O O . SER A 1 108 ? -5.384 1.676 -40.133 1.00 83.44 108 SER A O 1
ATOM 745 N N . ARG A 1 109 ? -5.132 0.424 -38.290 1.00 84.81 109 ARG A N 1
ATOM 746 C CA . ARG A 1 109 ? -6.537 0.037 -38.139 1.00 84.81 109 ARG A CA 1
ATOM 747 C C . ARG A 1 109 ? -7.052 0.633 -36.841 1.00 84.81 109 ARG A C 1
ATOM 749 O O . ARG A 1 109 ? -6.471 0.415 -35.786 1.00 84.81 109 ARG A O 1
ATOM 756 N N . ARG A 1 110 ? -8.157 1.384 -36.906 1.00 86.44 110 ARG A N 1
ATOM 757 C CA . ARG A 1 110 ? -8.767 2.044 -35.731 1.00 86.44 110 ARG A CA 1
ATOM 758 C C . ARG A 1 110 ? -7.787 2.950 -34.957 1.00 86.44 110 ARG A C 1
ATOM 760 O O . ARG A 1 110 ? -7.881 3.066 -33.742 1.00 86.44 110 ARG A O 1
ATOM 767 N N . GLY A 1 111 ? -6.849 3.589 -35.661 1.00 88.31 111 GLY A N 1
ATOM 768 C CA . GLY A 1 111 ? -5.884 4.521 -35.065 1.00 88.31 111 GLY A CA 1
ATOM 769 C C . GLY A 1 111 ? -4.644 3.870 -34.443 1.00 88.31 111 GLY A C 1
ATOM 770 O O . GLY A 1 111 ? -3.842 4.582 -33.841 1.00 88.31 111 GLY A O 1
ATOM 771 N N . SER A 1 112 ? -4.449 2.555 -34.593 1.00 91.62 112 SER A N 1
ATOM 772 C CA . SER A 1 112 ? -3.211 1.871 -34.212 1.00 91.62 112 SER A CA 1
ATOM 773 C C . SER A 1 112 ? -2.623 1.051 -35.359 1.00 91.62 112 SER A C 1
ATOM 775 O O . SER A 1 112 ? -3.327 0.380 -36.111 1.00 91.62 112 SER A O 1
ATOM 777 N N . ALA A 1 113 ? -1.301 1.100 -35.496 1.00 92.06 113 ALA A N 1
ATOM 778 C CA . ALA A 1 113 ? -0.527 0.318 -36.447 1.00 92.06 113 ALA A CA 1
ATOM 779 C C . ALA A 1 113 ? 0.290 -0.733 -35.692 1.00 92.06 113 ALA A C 1
ATOM 781 O O . ALA A 1 113 ? 1.070 -0.394 -34.800 1.00 92.06 113 ALA A O 1
ATOM 782 N N . THR A 1 114 ? 0.114 -2.002 -36.059 1.00 91.81 114 THR A N 1
ATOM 783 C CA . THR A 1 114 ? 0.940 -3.113 -35.569 1.00 91.81 114 THR A CA 1
ATOM 784 C C . THR A 1 114 ? 1.940 -3.484 -36.653 1.00 91.81 114 THR A C 1
ATOM 786 O O . THR A 1 114 ? 1.548 -3.712 -37.795 1.00 91.81 114 THR A O 1
ATOM 789 N N . LEU A 1 115 ? 3.224 -3.539 -36.312 1.00 91.38 115 LEU A N 1
ATOM 790 C CA . LEU A 1 115 ? 4.292 -3.897 -37.240 1.00 91.38 115 LEU A CA 1
ATOM 791 C C . LEU A 1 115 ? 5.329 -4.809 -36.581 1.00 91.38 115 LEU A C 1
ATOM 793 O O . LEU A 1 115 ? 5.441 -4.891 -35.361 1.00 91.38 115 LEU A O 1
ATOM 797 N N . ALA A 1 116 ? 6.105 -5.484 -37.421 1.00 91.62 116 ALA A N 1
ATOM 798 C CA . ALA A 1 116 ? 7.131 -6.430 -37.016 1.00 91.62 116 ALA A CA 1
ATOM 799 C C . ALA A 1 116 ? 8.495 -5.987 -37.565 1.00 91.62 116 ALA A C 1
ATOM 801 O O . ALA A 1 116 ? 8.709 -6.002 -38.780 1.00 91.62 116 ALA A O 1
ATOM 802 N N . LEU A 1 117 ? 9.421 -5.605 -36.684 1.00 92.19 117 LEU A N 1
ATOM 803 C CA . LEU A 1 117 ? 10.811 -5.316 -37.038 1.00 92.19 117 LEU A CA 1
ATOM 804 C C . LEU A 1 117 ? 11.607 -6.622 -37.068 1.00 92.19 117 LEU A C 1
ATOM 806 O O . LEU A 1 117 ? 11.507 -7.439 -36.163 1.00 92.19 117 LEU A O 1
ATOM 810 N N . THR A 1 118 ? 12.404 -6.845 -38.105 1.00 92.44 118 THR A N 1
ATOM 811 C CA . THR A 1 118 ? 13.300 -8.004 -38.185 1.00 92.44 118 THR A CA 1
ATOM 812 C C . THR A 1 118 ? 14.689 -7.614 -37.700 1.00 92.44 118 THR A C 1
ATOM 814 O O . THR A 1 118 ? 15.326 -6.739 -38.284 1.00 92.44 118 THR A O 1
ATOM 817 N N . LEU A 1 119 ? 15.178 -8.282 -36.662 1.00 93.50 119 LEU A N 1
ATOM 818 C CA . LEU A 1 119 ? 16.566 -8.187 -36.216 1.00 93.50 119 LEU A CA 1
ATOM 819 C C . LEU A 1 119 ? 17.381 -9.243 -36.971 1.00 93.50 119 LEU A C 1
ATOM 821 O O . LEU A 1 119 ? 16.947 -10.390 -37.063 1.00 93.50 119 LEU A O 1
ATOM 825 N N . THR A 1 120 ? 18.523 -8.875 -37.555 1.00 92.69 120 THR A N 1
ATOM 826 C CA . THR A 1 120 ? 19.370 -9.813 -38.319 1.00 92.69 120 THR A CA 1
ATOM 827 C C . THR A 1 120 ? 20.854 -9.551 -38.103 1.00 92.69 120 THR A C 1
ATOM 829 O O . THR A 1 120 ? 21.290 -8.402 -38.108 1.00 92.69 120 THR A O 1
ATOM 832 N N . THR A 1 121 ? 21.654 -10.608 -37.984 1.00 90.44 121 THR A N 1
ATOM 833 C CA . THR A 1 121 ? 23.126 -10.525 -38.017 1.00 90.44 121 THR A CA 1
ATOM 834 C C . THR A 1 121 ? 23.690 -10.565 -39.445 1.00 90.44 121 THR A C 1
ATOM 836 O O . THR A 1 121 ? 24.852 -10.236 -39.662 1.00 90.44 121 THR A O 1
ATOM 839 N N . THR A 1 122 ? 22.881 -10.932 -40.449 1.00 84.69 122 THR A N 1
ATOM 840 C CA . THR A 1 122 ? 23.324 -11.090 -41.847 1.00 84.69 122 THR A CA 1
ATOM 841 C C . THR A 1 122 ? 22.930 -9.913 -42.746 1.00 84.69 122 THR A C 1
ATOM 843 O O . THR A 1 122 ? 21.854 -9.321 -42.611 1.00 84.69 122 THR A O 1
ATOM 846 N N . HIS A 1 123 ? 23.796 -9.603 -43.719 1.00 67.12 123 HIS A N 1
ATOM 847 C CA . HIS A 1 123 ? 23.542 -8.647 -44.799 1.00 67.12 123 HIS A CA 1
ATOM 848 C C . HIS A 1 123 ? 22.619 -9.256 -45.859 1.00 67.12 123 HIS A C 1
ATOM 850 O O . HIS A 1 123 ? 23.062 -9.726 -46.902 1.00 67.12 123 HIS A O 1
ATOM 856 N N . ARG A 1 124 ? 21.309 -9.234 -45.631 1.00 59.75 124 ARG A N 1
ATOM 857 C CA . ARG A 1 124 ? 20.351 -9.343 -46.738 1.00 59.75 124 ARG A CA 1
ATOM 858 C C . ARG A 1 124 ? 19.521 -8.075 -46.795 1.00 59.75 124 ARG A C 1
ATOM 860 O O . ARG A 1 124 ? 18.896 -7.694 -45.803 1.00 59.75 124 ARG A O 1
ATOM 867 N N . ALA A 1 125 ? 19.497 -7.430 -47.957 1.00 51.69 125 ALA A N 1
ATOM 868 C CA . ALA A 1 125 ? 18.638 -6.281 -48.203 1.00 51.69 125 ALA A CA 1
ATOM 869 C C . ALA A 1 125 ? 17.164 -6.721 -48.234 1.00 51.69 125 ALA A C 1
ATOM 871 O O . ALA A 1 125 ? 16.828 -7.774 -48.774 1.00 51.69 125 ALA A O 1
ATOM 872 N N . ALA A 1 126 ? 16.289 -5.938 -47.609 1.00 56.78 126 ALA A N 1
ATOM 873 C CA . ALA A 1 126 ? 14.864 -5.901 -47.920 1.00 56.78 126 ALA A CA 1
ATOM 874 C C . ALA A 1 126 ? 14.336 -4.499 -47.608 1.00 56.78 126 ALA A C 1
ATOM 876 O O . ALA A 1 126 ? 14.726 -3.893 -46.608 1.00 56.78 126 ALA A O 1
ATOM 877 N N . VAL A 1 127 ? 13.458 -4.004 -48.476 1.00 51.38 127 VAL A N 1
ATOM 878 C CA . VAL A 1 127 ? 12.792 -2.699 -48.377 1.00 51.38 127 VAL A CA 1
ATOM 879 C C . VAL A 1 127 ? 11.413 -2.910 -47.744 1.00 51.38 127 VAL A C 1
ATOM 881 O O . VAL A 1 127 ? 10.709 -3.792 -48.226 1.00 51.38 127 VAL A O 1
ATOM 884 N N . PRO A 1 128 ? 11.001 -2.170 -46.696 1.00 53.38 128 PRO A N 1
ATOM 885 C CA . PRO A 1 128 ? 9.759 -2.468 -45.988 1.00 53.38 128 PRO A CA 1
ATOM 886 C C . PRO A 1 128 ? 8.529 -1.665 -46.435 1.00 53.38 128 PRO A C 1
ATOM 888 O O . PRO A 1 128 ? 8.616 -0.482 -46.754 1.00 53.38 128 PRO A O 1
ATOM 891 N N . THR A 1 129 ? 7.365 -2.307 -46.313 1.00 54.53 129 THR A N 1
ATOM 892 C CA . THR A 1 129 ? 6.019 -1.716 -46.253 1.00 54.53 129 THR A CA 1
ATOM 893 C C . THR A 1 129 ? 5.249 -2.411 -45.133 1.00 54.53 129 THR A C 1
ATOM 895 O O . THR A 1 129 ? 5.489 -3.586 -44.850 1.00 54.53 129 THR A O 1
ATOM 898 N N . CYS A 1 130 ? 4.296 -1.719 -44.504 1.00 59.50 130 CYS A N 1
ATOM 899 C CA . CYS A 1 130 ? 3.497 -2.320 -43.433 1.00 59.50 130 CYS A CA 1
ATOM 900 C C . CYS A 1 130 ? 2.582 -3.481 -43.910 1.00 59.50 130 CYS A C 1
ATOM 902 O O . CYS A 1 130 ? 2.093 -4.241 -43.081 1.00 59.50 130 CYS A O 1
ATOM 904 N N . ASP A 1 131 ? 2.422 -3.662 -45.232 1.00 63.94 131 ASP A N 1
ATOM 905 C CA . ASP A 1 131 ? 1.550 -4.666 -45.872 1.00 63.94 131 ASP A CA 1
ATOM 906 C C . ASP A 1 131 ? 2.295 -5.878 -46.474 1.00 63.94 131 ASP A C 1
ATOM 908 O O . ASP A 1 131 ? 1.683 -6.700 -47.152 1.00 63.94 131 ASP A O 1
ATOM 912 N N . GLY A 1 132 ? 3.609 -6.034 -46.257 1.00 61.25 132 GLY A N 1
ATOM 913 C CA . GLY A 1 132 ? 4.296 -7.232 -46.768 1.00 61.25 132 GLY A CA 1
ATOM 914 C C . GLY A 1 132 ? 5.796 -7.355 -46.522 1.00 61.25 132 GLY A C 1
ATOM 915 O O . GLY A 1 132 ? 6.318 -8.469 -46.550 1.00 61.25 132 GLY A O 1
ATOM 916 N N . ALA A 1 133 ? 6.509 -6.265 -46.225 1.00 61.75 133 ALA A N 1
ATOM 917 C CA . ALA A 1 133 ? 7.952 -6.330 -46.011 1.00 61.75 133 ALA A CA 1
ATOM 918 C C . ALA A 1 133 ? 8.371 -5.791 -44.637 1.00 61.75 133 ALA A C 1
ATOM 920 O O . ALA A 1 133 ? 8.089 -4.655 -44.266 1.00 61.75 133 ALA A O 1
ATOM 921 N N . ARG A 1 134 ? 9.078 -6.632 -43.874 1.00 75.38 134 ARG A N 1
ATOM 922 C CA . ARG A 1 134 ? 9.483 -6.355 -42.490 1.00 75.38 134 ARG A CA 1
ATOM 923 C C . ARG A 1 134 ? 10.733 -5.462 -42.459 1.00 75.38 134 ARG A C 1
ATOM 925 O O . ARG A 1 134 ? 11.765 -5.884 -42.993 1.00 75.38 134 ARG A O 1
ATOM 932 N N . PRO A 1 135 ? 10.687 -4.262 -41.847 1.00 86.25 135 PRO A N 1
ATOM 933 C CA . PRO A 1 135 ? 11.860 -3.402 -41.711 1.00 86.25 135 PRO A CA 1
ATOM 934 C C . PRO A 1 135 ? 12.970 -4.144 -40.979 1.00 86.25 135 PRO A C 1
ATOM 936 O O . PRO A 1 135 ? 12.698 -4.822 -39.990 1.00 86.25 135 PRO A O 1
ATOM 939 N N . ARG A 1 136 ? 14.211 -4.027 -41.456 1.00 88.44 136 ARG A N 1
ATOM 940 C CA . ARG A 1 136 ? 15.353 -4.744 -40.880 1.00 88.44 136 ARG A CA 1
ATOM 941 C C . ARG A 1 136 ? 16.231 -3.815 -40.051 1.00 88.44 136 ARG A C 1
ATOM 943 O O . ARG A 1 136 ? 16.558 -2.716 -40.491 1.00 88.44 136 ARG A O 1
ATOM 950 N N . LEU A 1 137 ? 16.650 -4.290 -38.885 1.00 93.06 137 LEU A N 1
ATOM 951 C CA . LEU A 1 137 ? 17.703 -3.701 -38.065 1.00 93.06 137 LEU A CA 1
ATOM 952 C C . LEU A 1 137 ? 18.856 -4.702 -37.996 1.00 93.06 137 LEU A C 1
ATOM 954 O O . LEU A 1 137 ? 18.675 -5.851 -37.588 1.00 93.06 137 LEU A O 1
ATOM 958 N N . ARG A 1 138 ? 20.038 -4.276 -38.447 1.00 92.31 138 ARG A N 1
ATOM 959 C CA . ARG A 1 138 ? 21.240 -5.110 -38.419 1.00 92.31 138 ARG A CA 1
ATOM 960 C C . ARG A 1 138 ? 21.857 -5.080 -37.024 1.00 92.31 138 ARG A C 1
ATOM 962 O O . ARG A 1 138 ? 22.039 -4.005 -36.461 1.00 92.31 138 ARG A O 1
ATOM 969 N N . LEU A 1 139 ? 22.227 -6.243 -36.512 1.00 93.62 139 LEU A N 1
ATOM 970 C CA . LEU A 1 139 ? 23.017 -6.383 -35.296 1.00 93.62 139 LEU A CA 1
ATOM 971 C C . LEU A 1 139 ? 24.508 -6.461 -35.656 1.00 93.62 139 LEU A C 1
ATOM 973 O O . LEU A 1 139 ? 24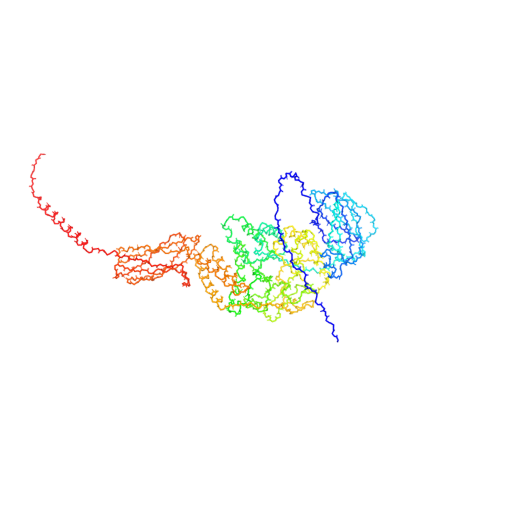.873 -7.100 -36.642 1.00 93.62 139 LEU A O 1
ATOM 977 N N . ALA A 1 140 ? 25.371 -5.813 -34.873 1.00 90.88 140 ALA A N 1
ATOM 978 C CA . ALA A 1 140 ? 26.827 -5.822 -35.068 1.00 90.88 140 ALA A CA 1
ATOM 979 C C . ALA A 1 140 ? 27.513 -6.914 -34.226 1.00 90.88 140 ALA A C 1
ATOM 981 O O . ALA A 1 140 ? 28.505 -6.661 -33.552 1.00 90.88 140 ALA A O 1
ATOM 982 N N . CYS A 1 141 ? 26.957 -8.122 -34.238 1.00 90.00 141 CYS A N 1
ATOM 983 C CA . CYS A 1 141 ? 27.430 -9.271 -33.466 1.00 90.00 141 CYS A CA 1
ATOM 984 C C . CYS A 1 141 ? 27.294 -10.553 -34.293 1.00 90.00 141 CYS A C 1
ATOM 986 O O . CYS A 1 141 ? 26.500 -10.627 -35.236 1.00 90.00 141 CYS A O 1
ATOM 988 N N . ALA A 1 142 ? 28.083 -11.568 -33.941 1.00 86.38 142 ALA A N 1
ATOM 989 C CA . ALA A 1 142 ? 27.976 -12.890 -34.544 1.00 86.38 142 ALA A CA 1
ATOM 990 C C . ALA A 1 142 ? 26.677 -13.597 -34.094 1.00 86.38 142 ALA A C 1
ATOM 992 O O . ALA A 1 142 ? 26.201 -13.345 -32.981 1.00 86.38 142 ALA A O 1
ATOM 993 N N . PRO A 1 143 ? 26.100 -14.500 -34.916 1.00 81.75 143 PRO A N 1
ATOM 994 C CA . PRO A 1 143 ? 24.974 -15.335 -34.497 1.00 81.75 143 PRO A CA 1
ATOM 995 C C . PRO A 1 143 ? 25.253 -16.018 -33.148 1.00 81.75 143 PRO A C 1
ATOM 997 O O . PRO A 1 143 ? 26.306 -16.624 -32.965 1.00 81.75 143 PRO A O 1
ATOM 1000 N N . GLY A 1 144 ? 24.324 -15.898 -32.196 1.00 81.12 144 GLY A N 1
ATOM 1001 C CA . GLY A 1 144 ? 24.463 -16.487 -30.857 1.00 81.12 144 GLY A CA 1
ATOM 1002 C C . GLY A 1 144 ? 25.412 -15.754 -29.897 1.00 81.12 144 GLY A C 1
ATOM 1003 O O . GLY A 1 144 ? 25.720 -16.305 -28.847 1.00 81.12 144 GLY A O 1
ATOM 1004 N N . HIS A 1 145 ? 25.873 -14.546 -30.244 1.00 87.75 145 HIS A N 1
ATOM 1005 C CA . HIS A 1 145 ? 26.727 -13.685 -29.405 1.00 87.75 145 HIS A CA 1
ATOM 1006 C C . HIS A 1 145 ? 26.168 -12.261 -29.273 1.00 87.75 145 HIS A C 1
ATOM 1008 O O . HIS A 1 145 ? 26.907 -11.296 -29.100 1.00 87.75 145 HIS A O 1
ATOM 1014 N N . CYS A 1 146 ? 24.855 -12.124 -29.424 1.00 92.69 146 CYS A N 1
ATOM 1015 C CA . CYS A 1 146 ? 24.162 -10.841 -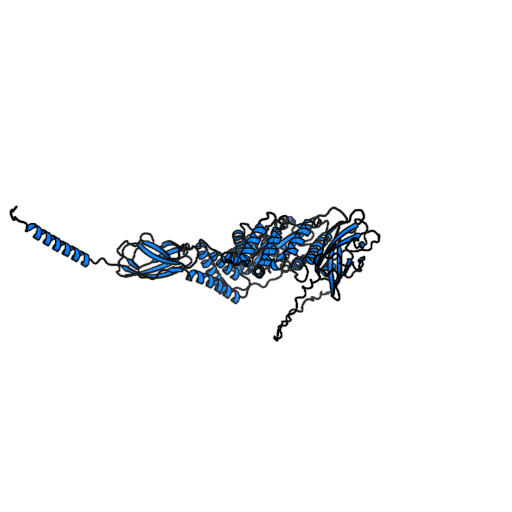29.402 1.00 92.69 146 CYS A CA 1
ATOM 1016 C C . CYS A 1 146 ? 23.414 -10.598 -28.090 1.00 92.69 146 CYS A C 1
ATOM 1018 O O . CYS A 1 146 ? 22.556 -9.722 -28.055 1.00 92.69 146 CYS A O 1
ATOM 1020 N N . ASP A 1 147 ? 23.702 -11.385 -27.054 1.00 93.12 147 ASP A N 1
ATOM 1021 C CA . ASP A 1 147 ? 23.066 -11.265 -25.748 1.00 93.12 147 ASP A CA 1
ATOM 1022 C C . ASP A 1 147 ? 23.213 -9.849 -25.176 1.00 93.12 147 ASP A C 1
ATOM 1024 O O . ASP A 1 147 ? 24.292 -9.256 -25.235 1.00 93.12 147 ASP A O 1
ATOM 1028 N N . GLY A 1 148 ? 22.120 -9.308 -24.642 1.00 94.75 148 GLY A N 1
ATOM 1029 C CA . GLY A 1 148 ? 22.120 -8.025 -23.946 1.00 94.75 148 GLY A CA 1
ATOM 1030 C C . GLY A 1 148 ? 20.874 -7.185 -24.196 1.00 94.75 148 GLY A C 1
ATOM 1031 O O . GLY A 1 148 ? 19.989 -7.544 -24.976 1.00 94.75 148 GLY A O 1
ATOM 1032 N N . VAL A 1 149 ? 20.838 -6.023 -23.545 1.00 97.19 149 VAL A N 1
ATOM 1033 C CA . VAL A 1 149 ? 19.744 -5.051 -23.648 1.00 97.19 149 VAL A CA 1
ATOM 1034 C C . VAL A 1 149 ? 20.158 -3.893 -24.544 1.00 97.19 149 VAL A C 1
ATOM 1036 O O . VAL A 1 149 ? 21.124 -3.187 -24.262 1.00 97.19 149 VAL A O 1
ATOM 1039 N N . TYR A 1 150 ? 19.413 -3.677 -25.622 1.00 98.00 150 TYR A N 1
ATOM 1040 C CA . TYR A 1 150 ? 19.722 -2.701 -26.660 1.00 98.00 150 TYR A CA 1
ATOM 1041 C C . TYR A 1 150 ? 18.750 -1.519 -26.582 1.00 98.00 150 TYR A C 1
ATOM 1043 O O . TYR A 1 150 ? 17.531 -1.722 -26.598 1.00 98.00 150 TYR A O 1
ATOM 1051 N N . PRO A 1 151 ? 19.240 -0.267 -26.565 1.00 98.25 151 PRO A N 1
ATOM 1052 C CA . PRO A 1 151 ? 18.372 0.893 -26.670 1.00 98.25 151 PRO A CA 1
ATOM 1053 C C . PRO A 1 151 ? 17.752 0.978 -28.062 1.00 98.25 151 PRO A C 1
ATOM 1055 O O . PRO A 1 151 ? 18.443 0.918 -29.087 1.00 98.25 151 PRO A O 1
ATOM 1058 N N . LEU A 1 152 ? 16.442 1.190 -28.092 1.00 97.94 152 LEU A N 1
ATOM 1059 C CA . LEU A 1 152 ? 15.663 1.370 -29.305 1.00 97.94 152 LEU A CA 1
ATOM 1060 C C . LEU A 1 152 ? 15.026 2.758 -29.297 1.00 97.94 152 LEU A C 1
ATOM 1062 O O . LEU A 1 152 ? 14.133 3.051 -28.498 1.00 97.94 152 LEU A O 1
ATOM 1066 N N . ARG A 1 153 ? 15.466 3.608 -30.226 1.00 98.06 153 ARG A N 1
ATOM 1067 C CA . ARG A 1 153 ? 14.864 4.918 -30.473 1.00 98.06 153 ARG A CA 1
ATOM 1068 C C . ARG A 1 153 ? 13.797 4.801 -31.547 1.00 98.06 153 ARG A C 1
ATOM 1070 O O . ARG A 1 153 ? 14.087 4.398 -32.673 1.00 98.06 153 ARG A O 1
ATOM 1077 N N . LEU A 1 154 ? 12.593 5.238 -31.221 1.00 97.62 154 LEU A N 1
ATOM 1078 C CA . LEU A 1 154 ? 11.463 5.318 -32.131 1.00 97.62 154 LEU A CA 1
ATOM 1079 C C . LEU A 1 154 ? 11.168 6.791 -32.406 1.00 97.62 154 LEU A C 1
ATOM 1081 O O . LEU A 1 154 ? 10.966 7.572 -31.482 1.00 97.62 154 LEU A O 1
ATOM 1085 N N . VAL A 1 155 ? 11.171 7.178 -33.675 1.00 97.81 155 VAL A N 1
ATOM 1086 C CA . VAL A 1 155 ? 10.815 8.528 -34.120 1.00 97.81 155 VAL A CA 1
ATOM 1087 C C . VAL A 1 155 ? 9.551 8.418 -34.952 1.00 97.81 155 VAL A C 1
ATOM 1089 O O . VAL A 1 155 ? 9.564 7.755 -35.988 1.00 97.81 155 VAL A O 1
ATOM 1092 N N . LEU A 1 156 ? 8.475 9.046 -34.493 1.00 96.75 156 LEU A N 1
ATOM 1093 C CA . LEU A 1 156 ? 7.234 9.162 -35.240 1.00 96.75 156 LEU A CA 1
ATOM 1094 C C . LEU A 1 156 ? 7.087 10.588 -35.763 1.00 96.75 156 LEU A C 1
ATOM 1096 O O . LEU A 1 156 ? 7.026 11.534 -34.979 1.00 96.75 156 LEU A O 1
ATOM 1100 N N . ASP A 1 157 ? 6.979 10.719 -37.078 1.00 96.31 157 ASP A N 1
ATOM 1101 C CA . ASP A 1 157 ? 6.657 11.974 -37.745 1.00 96.31 157 ASP A CA 1
ATOM 1102 C C . ASP A 1 157 ? 5.188 11.924 -38.201 1.00 96.31 157 ASP A C 1
ATOM 1104 O O . ASP A 1 157 ? 4.786 11.018 -38.935 1.00 96.31 157 ASP A O 1
ATOM 1108 N N . GLN A 1 158 ? 4.369 12.875 -37.742 1.00 93.94 158 GLN A N 1
ATOM 1109 C CA . GLN A 1 158 ? 2.948 12.997 -38.079 1.00 93.94 158 GLN A CA 1
ATOM 1110 C C . GLN A 1 158 ? 2.614 14.463 -38.392 1.00 93.94 158 GLN A C 1
ATOM 1112 O O . GLN A 1 158 ? 2.400 15.280 -37.495 1.00 93.94 158 GLN A O 1
ATOM 1117 N N . GLY A 1 159 ? 2.570 14.804 -39.683 1.00 90.38 159 GLY A N 1
ATOM 1118 C CA . GLY A 1 159 ? 2.433 16.195 -40.121 1.00 90.38 159 GLY A CA 1
ATOM 1119 C C . GLY A 1 159 ? 3.631 17.031 -39.659 1.00 90.38 159 GLY A C 1
ATOM 1120 O O . GLY A 1 159 ? 4.770 16.674 -39.936 1.00 90.38 159 GLY A O 1
ATOM 1121 N N . ALA A 1 160 ? 3.376 18.121 -38.929 1.00 91.44 160 ALA A N 1
ATOM 1122 C CA . ALA A 1 160 ? 4.422 18.967 -38.342 1.00 91.44 160 ALA A CA 1
ATOM 1123 C C . ALA A 1 160 ? 4.921 18.473 -36.968 1.00 91.44 160 ALA A C 1
ATOM 1125 O O . ALA A 1 160 ? 5.871 19.029 -36.417 1.00 91.44 160 ALA A O 1
ATOM 1126 N N . THR A 1 161 ? 4.280 17.458 -36.380 1.00 94.06 161 THR A N 1
ATOM 1127 C CA . THR A 1 161 ? 4.647 16.950 -35.056 1.00 94.06 161 THR A CA 1
ATOM 1128 C C . THR A 1 161 ? 5.629 15.797 -35.184 1.00 94.06 161 THR A C 1
ATOM 1130 O O . THR A 1 161 ? 5.351 14.797 -35.843 1.00 94.06 161 THR A O 1
ATOM 1133 N N . ARG A 1 162 ? 6.757 15.919 -34.485 1.00 96.38 162 ARG A N 1
ATOM 1134 C CA . ARG A 1 162 ? 7.742 14.854 -34.325 1.00 96.38 162 ARG A CA 1
ATOM 1135 C C . ARG A 1 162 ? 7.760 14.389 -32.879 1.00 96.38 162 ARG A C 1
ATOM 1137 O O . ARG A 1 162 ? 8.004 15.181 -31.972 1.00 96.38 162 ARG A O 1
ATOM 1144 N N . THR A 1 163 ? 7.519 13.104 -32.660 1.00 96.19 163 THR A N 1
ATOM 1145 C CA . THR A 1 163 ? 7.570 12.474 -31.339 1.00 96.19 163 THR A CA 1
ATOM 1146 C C . THR A 1 163 ? 8.722 11.482 -31.293 1.00 96.19 163 THR A C 1
ATOM 1148 O O . THR A 1 163 ? 8.926 10.711 -32.228 1.00 96.19 163 THR A O 1
ATOM 1151 N N . VAL A 1 164 ? 9.498 11.511 -30.211 1.00 96.69 164 VAL A N 1
ATOM 1152 C CA . VAL A 1 164 ? 10.631 10.605 -30.005 1.00 96.69 164 VAL A CA 1
ATOM 1153 C C . VAL A 1 164 ? 10.399 9.812 -28.729 1.00 96.69 164 VAL A C 1
ATOM 1155 O O . VAL A 1 164 ? 10.128 10.392 -27.679 1.00 96.69 164 VAL A O 1
ATOM 1158 N N . TRP A 1 165 ? 10.540 8.494 -28.822 1.00 96.44 165 TRP A N 1
ATOM 1159 C CA . TRP A 1 165 ? 10.525 7.587 -27.682 1.00 96.44 165 TRP A CA 1
ATOM 1160 C C . TRP A 1 165 ? 11.829 6.803 -27.618 1.00 96.44 165 TRP A C 1
ATOM 1162 O O . TRP A 1 165 ? 12.395 6.422 -28.644 1.00 96.44 165 TRP A O 1
ATOM 1172 N N . TRP A 1 166 ? 12.268 6.534 -26.397 1.00 97.31 166 TRP A N 1
ATOM 1173 C CA . TRP A 1 166 ? 13.374 5.637 -26.097 1.00 97.31 166 TRP A CA 1
ATOM 1174 C C . TRP A 1 166 ? 12.834 4.453 -25.314 1.00 97.31 166 TRP A C 1
ATOM 1176 O O . TRP A 1 166 ? 12.165 4.648 -24.304 1.00 97.31 166 TRP A O 1
ATOM 1186 N N . SER A 1 167 ? 13.101 3.248 -25.801 1.00 97.06 167 SER A N 1
ATOM 1187 C CA . SER A 1 167 ? 12.717 1.984 -25.173 1.00 97.06 167 SER A CA 1
ATOM 1188 C C . SER A 1 167 ? 13.911 1.030 -25.139 1.00 97.06 167 SER A C 1
ATOM 1190 O O . SER A 1 167 ? 14.999 1.370 -25.616 1.00 97.06 167 SER A O 1
ATOM 1192 N N . LEU A 1 168 ? 13.694 -0.166 -24.602 1.00 97.94 168 LEU A N 1
ATOM 1193 C CA . LEU A 1 168 ? 14.689 -1.224 -24.498 1.00 97.94 168 LEU A CA 1
ATOM 1194 C C . LEU A 1 168 ? 14.170 -2.480 -25.203 1.00 97.94 168 LEU A C 1
ATOM 1196 O O . LEU A 1 168 ? 12.983 -2.796 -25.117 1.00 97.94 168 LEU A O 1
ATOM 1200 N N . VAL A 1 169 ? 15.053 -3.168 -25.922 1.00 97.25 169 VAL A N 1
ATOM 1201 C CA . VAL A 1 169 ? 14.802 -4.510 -26.456 1.00 97.25 169 VAL A CA 1
ATOM 1202 C C . VAL A 1 169 ? 15.905 -5.438 -25.986 1.00 97.25 169 VAL A C 1
ATOM 1204 O O . VAL A 1 169 ? 17.089 -5.154 -26.184 1.00 97.25 169 VAL A O 1
ATOM 1207 N N . THR A 1 170 ? 15.518 -6.555 -25.396 1.00 96.69 170 THR A N 1
ATOM 1208 C CA . THR A 1 170 ? 16.453 -7.575 -24.954 1.00 96.69 170 THR A CA 1
ATOM 1209 C C . THR A 1 170 ? 16.610 -8.628 -26.029 1.00 96.69 170 THR A C 1
ATOM 1211 O O . THR A 1 170 ? 15.638 -9.158 -26.572 1.00 96.69 170 THR A O 1
ATOM 1214 N N . ILE A 1 171 ? 17.857 -8.933 -26.363 1.00 94.94 171 ILE A N 1
ATOM 1215 C CA . ILE A 1 171 ? 18.194 -9.931 -27.365 1.00 94.94 171 ILE A CA 1
ATOM 1216 C C . ILE A 1 171 ? 18.806 -11.128 -26.659 1.00 94.94 171 ILE A C 1
ATOM 1218 O O . ILE A 1 171 ? 19.774 -10.987 -25.921 1.00 94.94 171 ILE A O 1
ATOM 1222 N N . ARG A 1 172 ? 18.259 -12.311 -26.940 1.00 91.75 172 ARG A N 1
ATOM 1223 C CA . ARG A 1 172 ? 18.735 -13.589 -26.412 1.00 91.75 172 ARG A CA 1
ATOM 1224 C C . ARG A 1 172 ? 19.414 -14.415 -27.503 1.00 91.75 172 ARG A C 1
ATOM 1226 O O . ARG A 1 172 ? 18.810 -14.692 -28.543 1.00 91.75 172 ARG A O 1
ATOM 1233 N N . GLY A 1 173 ? 20.653 -14.822 -27.248 1.00 78.62 173 GLY A N 1
ATOM 1234 C CA . GLY A 1 173 ? 21.519 -15.613 -28.118 1.00 78.62 173 GLY A CA 1
ATOM 1235 C C . GLY A 1 173 ? 21.697 -17.078 -27.693 1.00 78.62 173 GLY A C 1
ATOM 1236 O O . GLY A 1 173 ? 21.641 -17.946 -28.563 1.00 78.62 173 GLY A O 1
ATOM 1237 N N . ARG A 1 174 ? 21.900 -17.388 -26.399 1.00 71.12 174 ARG A N 1
ATOM 1238 C CA . ARG A 1 174 ? 22.113 -18.774 -25.898 1.00 71.12 174 ARG A CA 1
ATOM 1239 C C . ARG A 1 174 ? 21.252 -19.149 -24.674 1.00 71.12 174 ARG A C 1
ATOM 1241 O O . ARG A 1 174 ? 20.562 -18.324 -24.077 1.00 71.12 174 ARG A O 1
ATOM 1248 N N . SER A 1 175 ? 21.239 -20.445 -24.346 1.00 63.22 175 SER A N 1
ATOM 1249 C CA . SER A 1 175 ? 20.493 -21.068 -23.239 1.00 63.22 175 SER A CA 1
ATOM 1250 C C . SER A 1 175 ? 21.355 -21.268 -21.985 1.00 63.22 175 SER A C 1
ATOM 1252 O O . SER A 1 175 ? 22.520 -21.631 -22.112 1.00 63.22 175 SER A O 1
ATOM 1254 N N . GLY A 1 176 ? 20.753 -21.126 -20.797 1.00 66.69 176 GLY A N 1
ATOM 1255 C CA . GLY A 1 176 ? 21.386 -21.399 -19.497 1.00 66.69 176 GLY A CA 1
ATOM 1256 C C . GLY A 1 176 ? 21.387 -20.178 -18.582 1.00 66.69 176 GLY A C 1
ATOM 1257 O O . GLY A 1 176 ? 22.444 -19.637 -18.294 1.00 66.69 176 GLY A O 1
ATOM 1258 N N . VAL A 1 177 ? 20.200 -19.723 -18.178 1.00 74.62 177 VAL A N 1
ATOM 1259 C CA . VAL A 1 177 ? 20.017 -18.466 -17.448 1.00 74.62 177 VAL A CA 1
ATOM 1260 C C . VAL A 1 177 ? 19.397 -18.756 -16.087 1.00 74.62 177 VAL A C 1
ATOM 1262 O O . VAL A 1 177 ? 18.350 -19.401 -16.029 1.00 74.62 177 VAL A O 1
ATOM 1265 N N . THR A 1 178 ? 20.018 -18.277 -15.007 1.00 87.81 178 THR A N 1
ATOM 1266 C CA . THR A 1 178 ? 19.361 -18.213 -13.696 1.00 87.81 178 THR A CA 1
ATOM 1267 C C . THR A 1 178 ? 18.512 -16.943 -13.664 1.00 87.81 178 THR A C 1
ATOM 1269 O O . THR A 1 178 ? 19.077 -15.846 -13.692 1.00 87.81 178 THR A O 1
ATOM 1272 N N . PRO A 1 179 ? 17.173 -17.048 -13.646 1.00 92.50 179 PRO A N 1
ATOM 1273 C CA . PRO A 1 179 ? 16.324 -15.874 -13.747 1.00 92.50 179 PRO A CA 1
ATOM 1274 C C . PRO A 1 179 ? 16.403 -15.013 -12.483 1.00 92.50 179 PRO A C 1
ATOM 1276 O O . PRO A 1 179 ? 16.486 -15.521 -11.360 1.00 92.50 179 PRO A O 1
ATOM 1279 N N . LEU A 1 180 ? 16.330 -13.699 -12.673 1.00 94.19 180 LEU A N 1
ATOM 1280 C CA . LEU A 1 180 ? 16.188 -12.711 -11.614 1.00 94.19 180 LEU A CA 1
ATOM 1281 C C . LEU A 1 180 ? 14.807 -12.850 -10.966 1.00 94.19 180 LEU A C 1
ATOM 1283 O O . LEU A 1 180 ? 13.784 -12.819 -11.647 1.00 94.19 180 LEU A O 1
ATOM 1287 N N . SER A 1 181 ? 14.754 -12.988 -9.645 1.00 95.81 181 SER A N 1
ATOM 1288 C CA . SER A 1 181 ? 13.474 -13.065 -8.939 1.00 95.81 181 SER A CA 1
ATOM 1289 C C . SER A 1 181 ? 12.836 -11.680 -8.824 1.00 95.81 181 SER A C 1
ATOM 1291 O O . SER A 1 181 ? 13.474 -10.743 -8.359 1.00 95.81 181 SER A O 1
ATOM 1293 N N . VAL A 1 182 ? 11.570 -11.527 -9.202 1.00 97.38 182 VAL A N 1
ATOM 1294 C CA . VAL A 1 182 ? 10.863 -10.237 -9.158 1.00 97.38 182 VAL A CA 1
ATOM 1295 C C . VAL A 1 182 ? 9.652 -10.348 -8.244 1.00 97.38 182 VAL A C 1
ATOM 1297 O O . VAL A 1 182 ? 8.748 -11.140 -8.500 1.00 97.38 182 VAL A O 1
ATOM 1300 N N . ALA A 1 183 ? 9.622 -9.553 -7.178 1.00 97.44 183 ALA A N 1
ATOM 1301 C CA . ALA A 1 183 ? 8.459 -9.423 -6.309 1.00 97.44 183 ALA A CA 1
ATOM 1302 C C . ALA A 1 183 ? 7.752 -8.098 -6.602 1.00 97.44 183 ALA A C 1
ATOM 1304 O O . ALA A 1 183 ? 8.325 -7.027 -6.406 1.00 97.44 183 ALA A O 1
ATOM 1305 N N . LEU A 1 184 ? 6.506 -8.176 -7.068 1.00 97.12 184 LEU A N 1
ATOM 1306 C CA . LEU A 1 184 ? 5.666 -7.011 -7.334 1.00 97.12 184 LEU A CA 1
ATOM 1307 C C . LEU A 1 184 ? 4.728 -6.754 -6.155 1.00 97.12 184 LEU A C 1
ATOM 1309 O O . LEU A 1 184 ? 4.017 -7.662 -5.717 1.00 97.12 184 LEU A O 1
ATOM 1313 N N . ILE A 1 185 ? 4.712 -5.514 -5.676 1.00 97.50 185 ILE A N 1
ATOM 1314 C CA . ILE A 1 185 ? 3.826 -5.031 -4.625 1.00 97.50 185 ILE A CA 1
ATOM 1315 C C . ILE A 1 185 ? 2.970 -3.893 -5.184 1.00 97.50 185 ILE A C 1
ATOM 1317 O O . ILE A 1 185 ? 3.491 -2.855 -5.589 1.00 97.50 185 ILE A O 1
ATOM 1321 N N . GLU A 1 186 ? 1.654 -4.070 -5.166 1.00 97.06 186 GLU A N 1
ATOM 1322 C CA . GLU A 1 186 ? 0.697 -3.002 -5.452 1.00 97.06 186 GLU A CA 1
ATOM 1323 C C . GLU A 1 186 ? 0.039 -2.565 -4.139 1.00 97.06 186 GLU A C 1
ATOM 1325 O O . GLU A 1 186 ? -0.479 -3.389 -3.380 1.00 97.06 186 GLU A O 1
ATOM 1330 N N . THR A 1 187 ? 0.093 -1.268 -3.849 1.00 96.12 187 THR A N 1
ATOM 1331 C CA . THR A 1 187 ? -0.335 -0.692 -2.571 1.00 96.12 187 THR A CA 1
ATOM 1332 C C . THR A 1 187 ? -1.669 0.024 -2.721 1.00 96.12 187 THR A C 1
ATOM 1334 O O . THR A 1 187 ? -1.820 0.904 -3.570 1.00 96.12 187 THR A O 1
ATOM 1337 N N . LEU A 1 188 ? -2.627 -0.341 -1.869 1.00 96.25 188 LEU A N 1
ATOM 1338 C CA . LEU A 1 188 ? -3.896 0.348 -1.676 1.00 96.25 188 LEU A CA 1
ATOM 1339 C C . LEU A 1 188 ? -3.805 1.285 -0.466 1.00 96.25 188 LEU A C 1
ATOM 1341 O O . LEU A 1 188 ? -3.788 0.857 0.684 1.00 96.25 188 LEU A O 1
ATOM 1345 N N . SER A 1 189 ? -3.796 2.575 -0.749 1.00 93.69 189 SER A N 1
ATOM 1346 C CA . SER A 1 189 ? -3.692 3.673 0.200 1.00 93.69 189 SER A CA 1
ATOM 1347 C C . SER A 1 189 ? -4.885 4.618 0.107 1.00 93.69 189 SER A C 1
ATOM 1349 O O . SER A 1 189 ? -5.701 4.566 -0.822 1.00 93.69 189 SER A O 1
ATOM 1351 N N . ARG A 1 190 ? -4.989 5.545 1.062 1.00 91.31 190 ARG A N 1
ATOM 1352 C CA . ARG A 1 190 ? -6.052 6.561 1.053 1.00 91.31 190 ARG A CA 1
ATOM 1353 C C . ARG A 1 190 ? -6.066 7.410 -0.226 1.00 91.31 190 ARG A C 1
ATOM 1355 O O . ARG A 1 190 ? -7.142 7.813 -0.667 1.00 91.31 190 ARG A O 1
ATOM 1362 N N . ALA A 1 191 ? -4.909 7.668 -0.840 1.00 90.44 191 ALA A N 1
ATOM 1363 C CA . ALA A 1 191 ? -4.815 8.443 -2.079 1.00 90.44 191 ALA A CA 1
ATOM 1364 C C . ALA A 1 191 ? -5.518 7.747 -3.261 1.00 90.44 191 ALA A C 1
ATOM 1366 O O . ALA A 1 191 ? -6.086 8.409 -4.133 1.00 90.44 191 ALA A O 1
ATOM 1367 N N . ASP A 1 192 ? -5.555 6.414 -3.262 1.00 91.31 192 ASP A N 1
ATOM 1368 C CA . ASP A 1 192 ? -6.177 5.622 -4.326 1.00 91.31 192 ASP A CA 1
ATOM 1369 C C . ASP A 1 192 ? -7.709 5.716 -4.305 1.00 91.31 192 ASP A C 1
ATOM 1371 O O . ASP A 1 192 ? -8.371 5.547 -5.333 1.00 91.31 192 ASP A O 1
ATOM 1375 N N . LEU A 1 193 ? -8.287 6.072 -3.155 1.00 90.88 193 LEU A N 1
ATOM 1376 C CA . LEU A 1 193 ? -9.723 6.310 -3.013 1.00 90.88 193 LEU A CA 1
ATOM 1377 C C . LEU A 1 193 ? -10.189 7.628 -3.634 1.00 90.88 193 LEU A C 1
ATOM 1379 O O . LEU A 1 193 ? -11.391 7.808 -3.814 1.00 90.88 193 LEU A O 1
ATOM 1383 N N . ALA A 1 194 ? -9.274 8.526 -4.015 1.00 90.12 194 ALA A N 1
ATOM 1384 C CA . ALA A 1 194 ? -9.626 9.704 -4.809 1.00 90.12 194 ALA A CA 1
ATOM 1385 C C . ALA A 1 194 ? -10.099 9.328 -6.230 1.00 90.12 194 ALA A C 1
ATOM 1387 O O . ALA A 1 194 ? -10.804 10.103 -6.871 1.00 90.12 194 ALA A O 1
ATOM 1388 N N . HIS A 1 195 ? -9.743 8.131 -6.719 1.00 89.19 195 HIS A N 1
ATOM 1389 C CA . HIS A 1 195 ? -10.097 7.637 -8.053 1.00 89.19 195 HIS A CA 1
ATOM 1390 C C . HIS A 1 195 ? -10.630 6.191 -7.996 1.00 89.19 195 HIS A C 1
ATOM 1392 O O . HIS A 1 195 ? -10.047 5.290 -8.606 1.00 89.19 195 HIS A O 1
ATOM 1398 N N . PRO A 1 196 ? -11.755 5.936 -7.301 1.00 90.62 196 PRO A N 1
ATOM 1399 C CA . PRO A 1 196 ? -12.161 4.585 -6.910 1.00 90.62 196 PRO A CA 1
ATOM 1400 C C . PRO A 1 196 ? -12.433 3.658 -8.102 1.00 90.62 196 PRO A C 1
ATOM 1402 O O . PRO A 1 196 ? -12.077 2.485 -8.053 1.00 90.62 196 PRO A O 1
ATOM 1405 N N . LEU A 1 197 ? -12.986 4.175 -9.207 1.00 90.88 197 LEU A N 1
ATOM 1406 C CA . LEU A 1 197 ? -13.222 3.380 -10.420 1.00 90.88 197 LEU A CA 1
ATOM 1407 C C . LEU A 1 197 ? -11.912 2.904 -11.064 1.00 90.88 197 LEU A C 1
ATOM 1409 O O . LEU A 1 197 ? -11.793 1.734 -11.416 1.00 90.88 197 LEU A O 1
ATOM 1413 N N . ARG A 1 198 ? -10.904 3.785 -11.152 1.00 90.38 198 ARG A N 1
ATOM 1414 C CA . ARG A 1 198 ? -9.579 3.434 -11.687 1.00 90.38 198 ARG A CA 1
ATOM 1415 C C . ARG A 1 198 ? -8.895 2.397 -10.801 1.00 90.38 198 ARG A C 1
ATOM 1417 O O . ARG A 1 198 ? -8.341 1.432 -11.316 1.00 90.38 198 ARG A O 1
ATOM 1424 N N . THR A 1 199 ? -8.973 2.581 -9.486 1.00 93.81 199 THR A N 1
ATOM 1425 C CA . THR A 1 199 ? -8.439 1.639 -8.497 1.00 93.81 199 THR A CA 1
ATOM 1426 C C . THR A 1 199 ? -9.124 0.276 -8.612 1.00 93.81 199 THR A C 1
ATOM 1428 O O . THR A 1 199 ? -8.453 -0.754 -8.650 1.00 93.81 199 THR A O 1
ATOM 1431 N N . ALA A 1 200 ? -10.451 0.248 -8.770 1.00 94.81 200 ALA A N 1
ATOM 1432 C CA . ALA A 1 200 ? -11.193 -0.985 -9.014 1.00 94.81 200 ALA A CA 1
ATOM 1433 C C . ALA A 1 200 ? -10.789 -1.655 -10.342 1.00 94.81 200 ALA A C 1
ATOM 1435 O O . ALA A 1 200 ? -10.641 -2.874 -10.384 1.00 94.81 200 ALA A O 1
ATOM 1436 N N . ASP A 1 201 ? -10.564 -0.895 -11.417 1.00 94.69 201 ASP A N 1
ATOM 1437 C CA . ASP A 1 201 ? -10.100 -1.444 -12.697 1.00 94.69 201 ASP A CA 1
ATOM 1438 C C . ASP A 1 201 ? -8.681 -2.020 -12.624 1.00 94.69 201 ASP A C 1
ATOM 1440 O O . ASP A 1 201 ? -8.418 -3.067 -13.223 1.00 94.69 201 ASP A O 1
ATOM 1444 N N . ALA A 1 202 ? -7.779 -1.378 -11.878 1.00 95.25 202 ALA A N 1
ATOM 1445 C CA . ALA A 1 202 ? -6.436 -1.891 -11.623 1.00 95.25 202 ALA A CA 1
ATOM 1446 C C . ALA A 1 202 ? -6.499 -3.219 -10.849 1.00 95.25 202 ALA A C 1
ATOM 1448 O O . ALA A 1 202 ? -5.926 -4.217 -11.278 1.00 95.25 202 ALA A O 1
ATOM 1449 N N . LEU A 1 203 ? -7.305 -3.285 -9.785 1.00 97.44 203 LEU A N 1
ATOM 1450 C CA . LEU A 1 203 ? -7.548 -4.522 -9.033 1.00 97.44 203 LEU A CA 1
ATOM 1451 C C . LEU A 1 203 ? -8.188 -5.623 -9.897 1.00 97.44 203 LEU A C 1
ATOM 1453 O O . LEU A 1 203 ? -7.818 -6.790 -9.790 1.00 97.44 203 LEU A O 1
ATOM 1457 N N . ARG A 1 204 ? -9.110 -5.278 -10.808 1.00 97.38 204 ARG A N 1
ATOM 1458 C CA . ARG A 1 204 ? -9.664 -6.233 -11.788 1.00 97.38 204 ARG A CA 1
ATOM 1459 C C . ARG A 1 204 ? -8.598 -6.728 -12.771 1.00 97.38 204 ARG A C 1
ATOM 1461 O O . ARG A 1 204 ? -8.670 -7.879 -13.190 1.00 97.38 204 ARG A O 1
ATOM 1468 N N . ALA A 1 205 ? -7.630 -5.893 -13.152 1.00 96.94 205 ALA A N 1
ATOM 1469 C CA . ALA A 1 205 ? -6.492 -6.319 -13.966 1.00 96.94 205 ALA A CA 1
ATOM 1470 C C . ALA A 1 205 ? -5.592 -7.300 -13.205 1.00 96.94 205 ALA A C 1
ATOM 1472 O O . ALA A 1 205 ? -5.272 -8.353 -13.747 1.00 96.94 205 ALA A O 1
ATOM 1473 N N . ILE A 1 206 ? -5.301 -7.024 -11.930 1.00 97.44 206 ILE A N 1
ATOM 1474 C CA . ILE A 1 206 ? -4.578 -7.948 -11.041 1.00 97.44 206 ILE A CA 1
ATOM 1475 C C . ILE A 1 206 ? -5.322 -9.280 -10.940 1.00 97.44 206 ILE A C 1
ATOM 1477 O O . ILE A 1 206 ? -4.724 -10.328 -11.138 1.00 97.44 206 ILE A O 1
ATOM 1481 N N . ALA A 1 207 ? -6.643 -9.260 -10.741 1.00 97.56 207 ALA A N 1
ATOM 1482 C CA . ALA A 1 207 ? -7.455 -10.478 -10.680 1.00 97.56 207 ALA A CA 1
ATOM 1483 C C . ALA A 1 207 ? -7.359 -11.353 -11.948 1.00 97.56 207 ALA A C 1
ATOM 1485 O O . ALA A 1 207 ? -7.508 -12.569 -11.859 1.00 97.56 207 ALA A O 1
ATOM 1486 N N . ARG A 1 208 ? -7.109 -10.760 -13.127 1.00 97.38 208 ARG A N 1
ATOM 1487 C CA . ARG A 1 208 ? -6.899 -11.506 -14.382 1.00 97.38 208 ARG A CA 1
ATOM 1488 C C . ARG A 1 208 ? -5.508 -12.129 -14.480 1.00 97.38 208 ARG A C 1
ATOM 1490 O O . ARG A 1 208 ? -5.365 -13.149 -15.146 1.00 97.38 208 ARG A O 1
ATOM 1497 N N . ALA A 1 209 ? -4.511 -11.564 -13.806 1.00 96.12 209 ALA A N 1
ATOM 1498 C CA . ALA A 1 209 ? -3.144 -12.079 -13.754 1.00 96.12 209 ALA A CA 1
ATOM 1499 C C . ALA A 1 209 ? -2.980 -13.213 -12.721 1.00 96.12 209 ALA A C 1
ATOM 1501 O O . ALA A 1 209 ? -1.955 -13.315 -12.062 1.00 96.12 209 ALA A O 1
ATOM 1502 N N . ALA A 1 210 ? -3.984 -14.087 -12.580 1.00 95.06 210 ALA A N 1
ATOM 1503 C CA . ALA A 1 210 ? -4.085 -15.044 -11.476 1.00 95.06 210 ALA A CA 1
ATOM 1504 C C . ALA A 1 210 ? -2.932 -16.063 -11.384 1.00 95.06 210 ALA A C 1
ATOM 1506 O O . ALA A 1 210 ? -2.746 -16.644 -10.319 1.00 95.06 210 ALA A O 1
ATOM 1507 N N . ALA A 1 211 ? -2.190 -16.288 -12.474 1.00 94.81 211 ALA A N 1
ATOM 1508 C CA . ALA A 1 211 ? -1.032 -17.186 -12.525 1.00 94.81 211 ALA A CA 1
ATOM 1509 C C . ALA A 1 211 ? 0.304 -16.490 -12.202 1.00 94.81 211 ALA A C 1
ATOM 1511 O O . ALA A 1 211 ? 1.337 -17.151 -12.131 1.00 94.81 211 ALA A O 1
ATOM 1512 N N . THR A 1 212 ? 0.306 -15.166 -12.038 1.00 96.00 212 THR A N 1
ATOM 1513 C CA . THR A 1 212 ? 1.499 -14.379 -11.728 1.00 96.00 212 THR A CA 1
ATOM 1514 C C . THR A 1 212 ? 1.492 -14.041 -10.236 1.00 96.00 212 THR A C 1
ATOM 1516 O O . THR A 1 212 ? 0.591 -13.337 -9.787 1.00 96.00 212 THR A O 1
ATOM 1519 N N . PRO A 1 213 ? 2.478 -14.499 -9.444 1.00 96.56 213 PRO A N 1
ATOM 1520 C CA . PRO A 1 213 ? 2.625 -14.077 -8.058 1.00 96.56 213 PRO A CA 1
ATOM 1521 C C . PRO A 1 213 ? 2.689 -12.552 -7.925 1.00 96.56 213 PRO A C 1
ATOM 1523 O O . PRO A 1 213 ? 3.602 -11.904 -8.438 1.00 96.56 213 PRO A O 1
ATOM 1526 N N . LEU A 1 214 ? 1.713 -11.988 -7.214 1.00 96.25 214 LEU A N 1
ATOM 1527 C CA . LEU A 1 214 ? 1.578 -10.558 -6.938 1.00 96.25 214 LEU A CA 1
ATOM 1528 C C . LEU A 1 214 ? 1.289 -10.367 -5.453 1.00 96.25 214 LEU A C 1
ATOM 1530 O O . LEU A 1 214 ? 0.541 -11.134 -4.847 1.00 96.25 214 LEU A O 1
ATOM 1534 N N . THR A 1 215 ? 1.865 -9.331 -4.857 1.00 97.69 215 THR A N 1
ATOM 1535 C CA . THR A 1 215 ? 1.580 -8.966 -3.472 1.00 97.69 215 THR A CA 1
ATOM 1536 C C . THR A 1 215 ? 0.715 -7.715 -3.449 1.00 97.69 215 THR A C 1
ATOM 1538 O O . THR A 1 215 ? 1.057 -6.702 -4.051 1.00 97.69 215 THR A O 1
ATOM 1541 N N . LEU A 1 216 ? -0.411 -7.777 -2.751 1.00 97.50 216 LEU A N 1
ATOM 1542 C CA . LEU A 1 216 ? -1.253 -6.624 -2.474 1.00 97.50 216 LEU A CA 1
ATOM 1543 C C . LEU A 1 216 ? -1.007 -6.179 -1.043 1.00 97.50 216 LEU A C 1
ATOM 1545 O O . LEU A 1 216 ? -1.136 -6.969 -0.107 1.00 97.50 216 LEU A O 1
ATOM 1549 N N . SER A 1 217 ? -0.663 -4.910 -0.883 1.00 96.56 217 SER A N 1
ATOM 1550 C CA . SER A 1 217 ? -0.598 -4.278 0.425 1.00 96.56 217 SER A CA 1
ATOM 1551 C C . SER A 1 217 ? -1.733 -3.275 0.569 1.00 96.56 217 SER A C 1
ATOM 1553 O O . SER A 1 217 ? -2.199 -2.709 -0.423 1.00 96.56 217 SER A O 1
ATOM 1555 N N . ALA A 1 218 ? -2.221 -3.078 1.788 1.00 95.25 218 ALA A N 1
ATOM 1556 C CA . ALA A 1 218 ? -3.262 -2.098 2.046 1.00 95.25 218 ALA A CA 1
ATOM 1557 C C . ALA A 1 218 ? -3.089 -1.447 3.416 1.00 95.25 218 ALA A C 1
ATOM 1559 O O . ALA A 1 218 ? -2.837 -2.136 4.409 1.00 95.25 218 ALA A O 1
ATOM 1560 N N . ASP A 1 219 ? -3.267 -0.127 3.458 1.00 94.31 219 ASP A N 1
ATOM 1561 C CA . ASP A 1 219 ? -3.289 0.621 4.709 1.00 94.31 219 ASP A CA 1
ATOM 1562 C C . ASP A 1 219 ? -4.701 0.720 5.294 1.00 94.31 219 ASP A C 1
ATOM 1564 O O . ASP A 1 219 ? -5.719 0.735 4.588 1.00 94.31 219 ASP A O 1
ATOM 1568 N N . TYR A 1 220 ? -4.784 0.787 6.624 1.00 94.88 220 TYR A N 1
ATOM 1569 C CA . TYR A 1 220 ? -6.064 0.923 7.314 1.00 94.88 220 TYR A CA 1
ATOM 1570 C C . TYR A 1 220 ? -6.770 2.254 6.994 1.00 94.88 220 TYR A C 1
ATOM 1572 O O . TYR A 1 220 ? -7.990 2.356 7.150 1.00 94.88 220 TYR A O 1
ATOM 1580 N N . GLY A 1 221 ? -6.036 3.264 6.512 1.00 92.31 221 GLY A N 1
ATOM 1581 C CA . GLY A 1 221 ? -6.577 4.544 6.055 1.00 92.31 221 GLY A CA 1
ATOM 1582 C C . GLY A 1 221 ? -7.401 4.425 4.768 1.00 92.31 221 GLY A C 1
ATOM 1583 O O . GLY A 1 221 ? -8.325 5.213 4.566 1.00 92.31 221 GLY A O 1
ATOM 1584 N N . ALA A 1 222 ? -7.113 3.428 3.931 1.00 94.19 222 ALA A N 1
ATOM 1585 C CA . ALA A 1 222 ? -7.880 3.054 2.751 1.00 94.19 222 ALA A CA 1
ATOM 1586 C C . ALA A 1 222 ? -8.991 2.055 3.097 1.00 94.19 222 ALA A C 1
ATOM 1588 O O . ALA A 1 222 ? -10.143 2.220 2.691 1.00 94.19 222 ALA A O 1
ATOM 1589 N N . LEU A 1 223 ? -8.665 1.021 3.877 1.00 94.94 223 LEU A N 1
ATOM 1590 C CA . LEU A 1 223 ? -9.609 -0.054 4.189 1.00 94.94 223 LEU A CA 1
ATOM 1591 C C . LEU A 1 223 ? -10.771 0.418 5.078 1.00 94.94 223 LEU A C 1
ATOM 1593 O O . LEU A 1 223 ? -11.905 -0.018 4.877 1.00 94.94 223 LEU A O 1
ATOM 1597 N N . GLY A 1 224 ? -10.522 1.342 6.014 1.00 92.75 224 GLY A N 1
ATOM 1598 C CA . GLY A 1 224 ? -11.549 1.908 6.895 1.00 92.75 224 GLY A CA 1
ATOM 1599 C C . GLY A 1 224 ? -12.713 2.545 6.120 1.00 92.75 224 GLY A C 1
ATOM 1600 O O . GLY A 1 224 ? -13.850 2.087 6.257 1.00 92.75 224 GLY A O 1
ATOM 1601 N N . PRO A 1 225 ? -12.467 3.548 5.255 1.00 91.19 225 PRO A N 1
ATOM 1602 C CA . PRO A 1 225 ? -13.503 4.137 4.408 1.00 91.19 225 PRO A CA 1
ATOM 1603 C C . PRO A 1 225 ? -14.201 3.142 3.473 1.00 91.19 225 PRO A C 1
ATOM 1605 O O . PRO A 1 225 ? -15.394 3.301 3.222 1.00 91.19 225 PRO A O 1
ATOM 1608 N N . ILE A 1 226 ? -13.501 2.117 2.969 1.00 92.62 226 ILE A N 1
ATOM 1609 C CA . ILE A 1 226 ? -14.118 1.070 2.138 1.00 92.62 226 ILE A CA 1
ATOM 1610 C C . ILE A 1 226 ? -15.165 0.288 2.943 1.00 92.62 226 ILE A C 1
ATOM 1612 O O . ILE A 1 226 ? -16.286 0.103 2.468 1.00 92.62 226 ILE A O 1
ATOM 1616 N N . ILE A 1 227 ? -14.829 -0.130 4.168 1.00 89.94 227 ILE A N 1
ATOM 1617 C CA . ILE A 1 227 ? -15.759 -0.843 5.059 1.00 89.94 227 ILE A CA 1
ATOM 1618 C C . ILE A 1 227 ? -16.950 0.043 5.422 1.00 89.94 227 ILE A C 1
ATOM 1620 O O . ILE A 1 227 ? -18.090 -0.396 5.319 1.00 89.94 227 ILE A O 1
ATOM 1624 N N . LEU A 1 228 ? -16.698 1.301 5.790 1.00 85.25 228 LEU A N 1
ATOM 1625 C CA . LEU A 1 228 ? -17.748 2.244 6.191 1.00 85.25 228 LEU A CA 1
ATOM 1626 C C . LEU A 1 228 ? -18.647 2.676 5.025 1.00 85.25 228 LEU A C 1
ATOM 1628 O O . LEU A 1 228 ? -19.809 3.025 5.226 1.00 85.25 228 LEU A O 1
ATOM 1632 N N . GLY A 1 229 ? -18.109 2.684 3.804 1.00 80.50 229 GLY A N 1
ATOM 1633 C CA . GLY A 1 229 ? -18.832 3.052 2.591 1.00 80.50 229 GLY A CA 1
ATOM 1634 C C . GLY A 1 229 ? -19.701 1.933 2.018 1.00 80.50 229 GLY A C 1
ATOM 1635 O O . GLY A 1 229 ? -20.637 2.240 1.279 1.00 80.50 229 GLY A O 1
ATOM 1636 N N . LYS A 1 230 ? -19.430 0.666 2.367 1.00 66.81 230 LYS A N 1
ATOM 1637 C CA . LYS A 1 230 ? -20.137 -0.514 1.837 1.00 66.81 230 LYS A CA 1
ATOM 1638 C C . LYS A 1 230 ? -21.649 -0.459 2.083 1.00 66.81 230 LYS A C 1
ATOM 1640 O O . LYS A 1 230 ? -22.420 -0.855 1.215 1.00 66.81 230 LYS A O 1
ATOM 1645 N N . ASP A 1 231 ? -22.065 0.110 3.211 1.00 62.22 231 ASP A N 1
ATOM 1646 C CA . ASP A 1 231 ? -23.480 0.193 3.592 1.00 62.22 231 ASP A CA 1
ATOM 1647 C C . ASP A 1 231 ? -24.199 1.410 2.979 1.00 62.22 231 ASP A C 1
ATOM 1649 O O . ASP A 1 231 ? -25.425 1.496 3.000 1.00 62.22 231 ASP A O 1
ATOM 1653 N N . ARG A 1 232 ? -23.462 2.369 2.397 1.00 61.59 232 ARG A N 1
ATOM 1654 C CA . ARG A 1 232 ? -24.015 3.664 1.953 1.00 61.59 232 ARG A CA 1
ATOM 1655 C C . ARG A 1 232 ? -24.458 3.712 0.488 1.00 61.59 232 ARG A C 1
ATOM 1657 O O . ARG A 1 232 ? -24.708 4.798 -0.022 1.00 61.59 232 ARG A O 1
ATOM 1664 N N . SER A 1 233 ? -24.560 2.574 -0.207 1.00 57.62 233 SER A N 1
ATOM 1665 C CA . SER A 1 233 ? -24.923 2.485 -1.642 1.00 57.62 233 SER A CA 1
ATOM 1666 C C . SER A 1 233 ? -24.086 3.371 -2.587 1.00 57.62 233 SER A C 1
ATOM 1668 O O . SER A 1 233 ? -24.427 3.534 -3.758 1.00 57.62 233 SER A O 1
ATOM 1670 N N . ALA A 1 234 ? -22.972 3.940 -2.115 1.00 62.03 234 ALA A N 1
ATOM 1671 C CA . ALA A 1 234 ? -22.076 4.726 -2.944 1.00 62.03 234 ALA A CA 1
ATOM 1672 C C . ALA A 1 234 ? -21.289 3.761 -3.855 1.00 62.03 234 ALA A C 1
ATOM 1674 O O . ALA A 1 234 ? -20.643 2.838 -3.343 1.00 62.03 234 ALA A O 1
ATOM 1675 N N . PRO A 1 235 ? -21.312 3.946 -5.189 1.00 64.12 235 PRO A N 1
ATOM 1676 C CA . PRO A 1 235 ? -20.756 2.966 -6.125 1.00 64.12 235 PRO A CA 1
ATOM 1677 C C . PRO A 1 235 ? -19.241 2.753 -5.951 1.00 64.12 235 PRO A C 1
ATOM 1679 O O . PRO A 1 235 ? -18.768 1.622 -5.995 1.00 64.12 235 PRO A O 1
ATOM 1682 N N . GLY A 1 236 ? -18.477 3.808 -5.642 1.00 80.94 236 GLY A N 1
ATOM 1683 C CA . GLY A 1 236 ? -17.010 3.751 -5.571 1.00 80.94 236 GLY A CA 1
ATOM 1684 C C . GLY A 1 236 ? -16.435 2.759 -4.541 1.00 80.94 236 GLY A C 1
ATOM 1685 O O . GLY A 1 236 ? -15.728 1.832 -4.937 1.00 80.94 236 GLY A O 1
ATOM 1686 N N . PRO A 1 237 ? -16.700 2.922 -3.230 1.00 83.62 237 PRO A N 1
ATOM 1687 C CA . PRO A 1 237 ? -16.160 2.031 -2.196 1.00 83.62 237 PRO A CA 1
ATOM 1688 C C . PRO A 1 237 ? -16.564 0.563 -2.383 1.00 83.62 237 PRO A C 1
ATOM 1690 O O . PRO A 1 237 ? -15.743 -0.337 -2.202 1.00 83.62 237 PRO A O 1
ATOM 1693 N N . THR A 1 238 ? -17.809 0.324 -2.802 1.00 86.81 238 THR A N 1
ATOM 1694 C CA . THR A 1 238 ? -18.345 -1.023 -3.042 1.00 86.81 238 THR A CA 1
ATOM 1695 C C . THR A 1 238 ? -17.634 -1.710 -4.210 1.00 86.81 238 THR A C 1
ATOM 1697 O O . THR A 1 238 ? -17.260 -2.881 -4.103 1.00 86.81 238 THR A O 1
ATOM 1700 N N . ASP A 1 239 ? -17.367 -0.978 -5.297 1.00 91.31 239 ASP A N 1
ATOM 1701 C CA . ASP A 1 239 ? -16.615 -1.486 -6.448 1.00 91.31 239 ASP A CA 1
ATOM 1702 C C . ASP A 1 239 ? -15.173 -1.854 -6.090 1.00 91.31 239 ASP A C 1
ATOM 1704 O O . ASP A 1 239 ? -14.684 -2.906 -6.515 1.00 91.31 239 ASP A O 1
ATOM 1708 N N . VAL A 1 240 ? -14.502 -1.016 -5.289 1.00 94.44 240 VAL A N 1
ATOM 1709 C CA . VAL A 1 240 ? -13.132 -1.273 -4.819 1.00 94.44 240 VAL A CA 1
ATOM 1710 C C . VAL A 1 240 ? -13.098 -2.504 -3.915 1.00 94.44 240 VAL A C 1
ATOM 1712 O O . VAL A 1 240 ? -12.274 -3.384 -4.148 1.00 94.44 240 VAL A O 1
ATOM 1715 N N . ALA A 1 241 ? -14.017 -2.630 -2.949 1.00 94.25 241 ALA A N 1
ATOM 1716 C CA . ALA A 1 241 ? -14.124 -3.821 -2.100 1.00 94.25 241 ALA A CA 1
ATOM 1717 C C . ALA A 1 241 ? -14.320 -5.105 -2.922 1.00 94.25 241 ALA A C 1
ATOM 1719 O O . ALA A 1 241 ? -13.597 -6.086 -2.734 1.00 94.25 241 ALA A O 1
ATOM 1720 N N . ALA A 1 242 ? -15.262 -5.100 -3.871 1.00 94.88 242 ALA A N 1
ATOM 1721 C CA . ALA A 1 242 ? -15.521 -6.257 -4.723 1.00 94.88 242 ALA A CA 1
ATOM 1722 C C . ALA A 1 242 ? -14.326 -6.585 -5.638 1.00 94.88 242 ALA A C 1
ATOM 1724 O O . ALA A 1 242 ? -14.026 -7.755 -5.882 1.00 94.88 242 ALA A O 1
ATOM 1725 N N . ALA A 1 243 ? -13.638 -5.570 -6.168 1.00 96.38 243 ALA A N 1
ATOM 1726 C CA . ALA A 1 243 ? -12.439 -5.762 -6.978 1.00 96.38 243 ALA A CA 1
ATOM 1727 C C . ALA A 1 243 ? -11.255 -6.288 -6.152 1.00 96.38 243 ALA A C 1
ATOM 1729 O O . ALA A 1 243 ? -10.570 -7.191 -6.622 1.00 96.38 243 ALA A O 1
ATOM 1730 N N . LEU A 1 244 ? -11.066 -5.801 -4.922 1.00 96.88 244 LEU A N 1
ATOM 1731 C CA . LEU A 1 244 ? -10.034 -6.271 -3.996 1.00 96.88 244 LEU A CA 1
ATOM 1732 C C . LEU A 1 244 ? -10.254 -7.740 -3.615 1.00 96.88 244 LEU A C 1
ATOM 1734 O O . LEU A 1 244 ? -9.323 -8.537 -3.696 1.00 96.88 244 LEU A O 1
ATOM 1738 N N . GLY A 1 245 ? -11.493 -8.120 -3.286 1.00 96.44 245 GLY A N 1
ATOM 1739 C CA . GLY A 1 245 ? -11.847 -9.515 -3.010 1.00 96.44 245 GLY A CA 1
ATOM 1740 C C . GLY A 1 245 ? -11.572 -10.443 -4.199 1.00 96.44 245 GLY A C 1
ATOM 1741 O O . GLY A 1 245 ? -11.025 -11.526 -4.018 1.00 96.44 245 GLY A O 1
ATOM 1742 N N . ARG A 1 246 ? -11.874 -10.004 -5.431 1.00 96.88 246 ARG A N 1
ATOM 1743 C CA . ARG A 1 246 ? -11.535 -10.756 -6.655 1.00 96.88 246 ARG A CA 1
ATOM 1744 C C . ARG A 1 246 ? -10.032 -10.836 -6.901 1.00 96.88 246 ARG A C 1
ATOM 1746 O O . ARG A 1 246 ? -9.548 -11.889 -7.300 1.00 96.88 246 ARG A O 1
ATOM 1753 N N . ALA A 1 247 ? -9.299 -9.749 -6.671 1.00 96.75 247 ALA A N 1
ATOM 1754 C CA . ALA A 1 247 ? -7.852 -9.733 -6.825 1.00 96.75 247 ALA A CA 1
ATOM 1755 C C . ALA A 1 247 ? -7.200 -10.737 -5.868 1.00 96.75 247 ALA A C 1
ATOM 1757 O O . ALA A 1 247 ? -6.380 -11.538 -6.293 1.00 96.75 247 ALA A O 1
ATOM 1758 N N . LEU A 1 248 ? -7.639 -10.796 -4.612 1.00 96.56 248 LEU A N 1
ATOM 1759 C CA . LEU A 1 248 ? -7.133 -11.746 -3.618 1.00 96.56 248 LEU A CA 1
ATOM 1760 C C . LEU A 1 248 ? -7.788 -13.143 -3.679 1.00 96.56 248 LEU A C 1
ATOM 1762 O O . LEU A 1 248 ? -7.566 -13.979 -2.798 1.00 96.56 248 LEU A O 1
ATOM 1766 N N . ALA A 1 249 ? -8.585 -13.440 -4.709 1.00 95.81 249 ALA A N 1
ATOM 1767 C CA . ALA A 1 249 ? -9.159 -14.771 -4.894 1.00 95.81 249 ALA A CA 1
ATOM 1768 C C . ALA A 1 249 ? -8.112 -15.796 -5.371 1.00 95.81 249 ALA A C 1
ATOM 1770 O O . ALA A 1 249 ? -8.213 -16.964 -4.996 1.00 95.81 249 ALA A O 1
ATOM 1771 N N . SER A 1 250 ? -7.090 -15.374 -6.131 1.00 95.00 250 SER A N 1
ATOM 1772 C CA . SER A 1 250 ? -6.001 -16.264 -6.566 1.00 95.00 250 SER A CA 1
ATOM 1773 C C . SER A 1 250 ? -5.172 -16.774 -5.380 1.00 95.00 250 SER A C 1
ATOM 1775 O O . SER A 1 250 ? -4.900 -16.032 -4.439 1.00 95.00 250 SER A O 1
ATOM 1777 N N . GLY A 1 251 ? -4.747 -18.040 -5.440 1.00 94.19 251 GLY A N 1
ATOM 1778 C CA . GLY A 1 251 ? -3.802 -18.630 -4.486 1.00 94.19 251 GLY A CA 1
ATOM 1779 C C . GLY A 1 251 ? -2.348 -18.190 -4.692 1.00 94.19 251 GLY A C 1
ATOM 1780 O O . GLY A 1 251 ? -1.542 -18.360 -3.778 1.00 94.19 251 GLY A O 1
ATOM 1781 N N . GLU A 1 252 ? -2.022 -17.600 -5.845 1.00 94.75 252 GLU A N 1
ATOM 1782 C CA . GLU A 1 252 ? -0.688 -17.057 -6.150 1.00 94.75 252 GLU A CA 1
ATOM 1783 C C . GLU A 1 252 ? -0.489 -15.650 -5.579 1.00 94.75 252 GLU A C 1
ATOM 1785 O O . GLU A 1 252 ? 0.640 -15.218 -5.340 1.00 94.75 252 GLU A O 1
ATOM 1790 N N . HIS A 1 253 ? -1.583 -14.923 -5.342 1.00 96.25 253 HIS A N 1
ATOM 1791 C CA . HIS A 1 253 ? -1.506 -13.591 -4.766 1.00 96.25 253 HIS A CA 1
ATOM 1792 C C . HIS A 1 253 ? -1.349 -13.664 -3.245 1.00 96.25 253 HIS A C 1
ATOM 1794 O O . HIS A 1 253 ? -1.868 -14.564 -2.577 1.00 96.25 253 HIS A O 1
ATOM 1800 N N . ARG A 1 254 ? -0.615 -12.701 -2.691 1.00 96.56 254 ARG A N 1
ATOM 1801 C CA . ARG A 1 254 ? -0.384 -12.562 -1.249 1.00 96.56 254 ARG A CA 1
ATOM 1802 C C . ARG A 1 254 ? -0.926 -11.236 -0.756 1.00 96.56 254 ARG A C 1
ATOM 1804 O O . ARG A 1 254 ? -0.945 -10.254 -1.495 1.00 96.56 254 ARG A O 1
ATOM 1811 N N . ALA A 1 255 ? -1.349 -11.225 0.497 1.00 96.81 255 ALA A N 1
ATOM 1812 C CA . ALA A 1 255 ? -1.772 -10.027 1.193 1.00 96.81 255 ALA A CA 1
ATOM 1813 C C . ALA A 1 255 ? -0.739 -9.687 2.265 1.00 96.81 255 ALA A C 1
ATOM 1815 O O . ALA A 1 255 ? -0.336 -10.570 3.022 1.00 96.81 255 ALA A O 1
ATOM 1816 N N . ILE A 1 256 ? -0.328 -8.423 2.337 1.00 96.75 256 ILE A N 1
ATOM 1817 C CA . ILE A 1 256 ? 0.580 -7.939 3.381 1.00 96.75 256 ILE A CA 1
ATOM 1818 C C . ILE A 1 256 ? 0.053 -6.692 4.077 1.00 96.75 256 ILE A C 1
ATOM 1820 O O . ILE A 1 256 ? -0.684 -5.897 3.487 1.00 96.75 256 ILE A O 1
ATOM 1824 N N . ASP A 1 257 ? 0.480 -6.510 5.321 1.00 95.31 257 ASP A N 1
ATOM 1825 C CA . ASP A 1 257 ? 0.195 -5.307 6.086 1.00 95.31 257 ASP A CA 1
ATOM 1826 C C . ASP A 1 257 ? 1.066 -4.149 5.600 1.00 95.31 257 ASP A C 1
ATOM 1828 O O . ASP A 1 257 ? 2.277 -4.284 5.415 1.00 95.31 257 ASP A O 1
ATOM 1832 N N . ALA A 1 258 ? 0.434 -2.995 5.404 1.00 95.31 258 ALA A N 1
ATOM 1833 C CA . ALA A 1 258 ? 1.103 -1.735 5.111 1.00 95.31 258 ALA A CA 1
ATOM 1834 C C . ALA A 1 258 ? 0.497 -0.642 5.994 1.00 95.31 258 ALA A C 1
ATOM 1836 O O . ALA A 1 258 ? -0.443 0.017 5.567 1.00 95.31 258 ALA A O 1
ATOM 1837 N N . PRO A 1 259 ? 0.952 -0.455 7.243 1.00 95.06 259 PRO A N 1
ATOM 1838 C CA . PRO A 1 259 ? 0.526 0.701 8.027 1.00 95.06 259 PRO A CA 1
ATOM 1839 C C . PRO A 1 259 ? 0.849 2.006 7.263 1.00 95.06 259 PRO A C 1
ATOM 1841 O O . PRO A 1 259 ? 1.794 2.022 6.464 1.00 95.06 259 PRO A O 1
ATOM 1844 N N . PRO A 1 260 ? 0.085 3.098 7.473 1.00 94.81 260 PRO A N 1
ATOM 1845 C CA . PRO A 1 260 ? 0.359 4.387 6.847 1.00 94.81 260 PRO A CA 1
ATOM 1846 C C . PRO A 1 260 ? 1.816 4.819 7.020 1.00 94.81 260 PRO A C 1
ATOM 1848 O O . PRO A 1 260 ? 2.448 4.555 8.045 1.00 94.81 260 PRO A O 1
ATOM 1851 N N . ALA A 1 261 ? 2.349 5.507 6.010 1.00 93.25 261 ALA A N 1
ATOM 1852 C CA . ALA A 1 261 ? 3.748 5.929 5.974 1.00 93.25 261 ALA A CA 1
ATOM 1853 C C . ALA A 1 261 ? 4.132 6.820 7.169 1.00 93.25 261 ALA A C 1
ATOM 1855 O O . ALA A 1 261 ? 5.301 6.900 7.541 1.00 93.25 261 ALA A O 1
ATOM 1856 N N . GLU A 1 262 ? 3.145 7.480 7.768 1.00 93.31 262 GLU A N 1
ATOM 1857 C CA . GLU A 1 262 ? 3.289 8.400 8.881 1.00 93.31 262 GLU A CA 1
ATOM 1858 C C . GLU A 1 262 ? 3.165 7.730 10.259 1.00 93.31 262 GLU A C 1
ATOM 1860 O O . GLU A 1 262 ? 3.199 8.444 11.251 1.00 93.31 262 GLU A O 1
ATOM 1865 N N . THR A 1 263 ? 3.011 6.410 10.396 1.00 95.12 263 THR A N 1
ATOM 1866 C CA . THR A 1 263 ? 2.876 5.781 11.727 1.00 95.12 263 THR A CA 1
ATOM 1867 C C . THR A 1 263 ? 4.126 5.980 12.608 1.00 95.12 263 THR A C 1
ATOM 1869 O O . THR A 1 263 ? 5.248 5.656 12.219 1.00 95.12 263 THR A O 1
ATOM 1872 N N . ASP A 1 264 ? 3.941 6.472 13.842 1.00 95.88 264 ASP A N 1
ATOM 1873 C CA . ASP A 1 264 ? 5.025 6.832 14.771 1.00 95.88 264 ASP A CA 1
ATOM 1874 C C . ASP A 1 264 ? 5.443 5.674 15.698 1.00 95.88 264 ASP A C 1
ATOM 1876 O O . ASP A 1 264 ? 5.323 5.747 16.923 1.00 95.88 264 ASP A O 1
ATOM 1880 N N . PHE A 1 265 ? 5.961 4.580 15.128 1.00 96.38 265 PHE A N 1
ATOM 1881 C CA . PHE A 1 265 ? 6.364 3.397 15.910 1.00 96.38 265 PHE A CA 1
ATOM 1882 C C . PHE A 1 265 ? 7.391 3.710 17.006 1.00 96.38 265 PHE A C 1
ATOM 1884 O O . PHE A 1 265 ? 7.354 3.124 18.088 1.00 96.38 265 PHE A O 1
ATOM 1891 N N . ALA A 1 266 ? 8.315 4.633 16.724 1.00 95.75 266 ALA A N 1
ATOM 1892 C CA . ALA A 1 266 ? 9.341 5.045 17.674 1.00 95.75 266 ALA A CA 1
ATOM 1893 C C . ALA A 1 266 ? 8.738 5.814 18.857 1.00 95.75 266 ALA A C 1
ATOM 1895 O O . ALA A 1 266 ? 9.083 5.522 20.001 1.00 95.75 266 ALA A O 1
ATOM 1896 N N . GLY A 1 267 ? 7.833 6.761 18.591 1.00 95.62 267 GLY A N 1
ATOM 1897 C CA . GLY A 1 267 ? 7.136 7.525 19.622 1.00 95.62 267 GLY A CA 1
ATOM 1898 C C . GLY A 1 267 ? 6.246 6.647 20.498 1.00 95.62 267 GLY A C 1
ATOM 1899 O O . GLY A 1 267 ? 6.328 6.728 21.721 1.00 95.62 267 GLY A O 1
ATOM 1900 N N . LEU A 1 268 ? 5.473 5.738 19.895 1.00 96.69 268 LEU A N 1
ATOM 1901 C CA . LEU A 1 268 ? 4.646 4.781 20.640 1.00 96.69 268 LEU A CA 1
ATOM 1902 C C . LEU A 1 268 ? 5.487 3.943 21.614 1.00 96.69 268 LEU A C 1
ATOM 1904 O O . LEU A 1 268 ? 5.182 3.869 22.804 1.00 96.69 268 LEU A O 1
ATOM 1908 N N . ALA A 1 269 ? 6.594 3.373 21.137 1.00 95.62 269 ALA A N 1
ATOM 1909 C CA . ALA A 1 269 ? 7.510 2.614 21.983 1.00 95.62 269 ALA A CA 1
ATOM 1910 C C . ALA A 1 269 ? 8.163 3.462 23.085 1.00 95.62 269 ALA A C 1
ATOM 1912 O O . ALA A 1 269 ? 8.279 3.005 24.221 1.00 95.62 269 ALA A O 1
ATOM 1913 N N . ALA A 1 270 ? 8.574 4.695 22.772 1.00 95.38 270 ALA A N 1
ATOM 1914 C CA . ALA A 1 270 ? 9.196 5.601 23.739 1.00 95.38 270 ALA A CA 1
ATOM 1915 C C . ALA A 1 270 ? 8.260 5.974 24.903 1.00 95.38 270 ALA A C 1
ATOM 1917 O O . ALA A 1 270 ? 8.737 6.315 25.983 1.00 95.38 270 ALA A O 1
ATOM 1918 N N . HIS A 1 271 ? 6.943 5.872 24.701 1.00 96.12 271 HIS A N 1
ATOM 1919 C CA . HIS A 1 271 ? 5.917 6.147 25.708 1.00 96.12 271 HIS A CA 1
ATOM 1920 C C . HIS A 1 271 ? 5.246 4.884 26.270 1.00 96.12 271 HIS A C 1
ATOM 1922 O O . HIS A 1 271 ? 4.163 4.980 26.842 1.00 96.12 271 HIS A O 1
ATOM 1928 N N . HIS A 1 272 ? 5.885 3.713 26.148 1.00 95.50 272 HIS A N 1
ATOM 1929 C CA . HIS A 1 272 ? 5.383 2.429 26.662 1.00 95.50 272 HIS A CA 1
ATOM 1930 C C . HIS A 1 272 ? 4.023 2.001 26.079 1.00 95.50 272 HIS A C 1
ATOM 1932 O O . HIS A 1 272 ? 3.271 1.249 26.698 1.00 95.50 272 HIS A O 1
ATOM 1938 N N . LEU A 1 273 ? 3.710 2.446 24.860 1.00 95.81 273 LEU A N 1
ATOM 1939 C CA . LEU A 1 273 ? 2.517 2.060 24.105 1.00 95.81 273 LEU A CA 1
ATOM 1940 C C . LEU A 1 273 ? 2.829 0.890 23.157 1.00 95.81 273 LEU A C 1
ATOM 1942 O O . LEU A 1 273 ? 2.387 0.872 22.009 1.00 95.81 273 LEU A O 1
ATOM 1946 N N . ASP A 1 274 ? 3.602 -0.101 23.616 1.00 93.19 274 ASP A N 1
ATOM 1947 C CA . ASP A 1 274 ? 4.048 -1.226 22.777 1.00 93.19 274 ASP A CA 1
ATOM 1948 C C . ASP A 1 274 ? 2.859 -2.034 22.210 1.00 93.19 274 ASP A C 1
ATOM 1950 O O . ASP A 1 274 ? 2.926 -2.555 21.098 1.00 93.19 274 ASP A O 1
ATOM 1954 N N . THR A 1 275 ? 1.726 -2.083 22.920 1.00 94.88 275 THR A N 1
ATOM 1955 C CA . THR A 1 275 ? 0.494 -2.709 22.412 1.00 94.88 275 THR A CA 1
ATOM 1956 C C . THR A 1 275 ? -0.083 -1.972 21.205 1.00 94.88 275 THR A C 1
ATOM 1958 O O . THR A 1 275 ? -0.644 -2.623 20.324 1.00 94.88 275 THR A O 1
ATOM 1961 N N . GLN A 1 276 ? 0.090 -0.649 21.114 1.00 96.75 276 GLN A N 1
ATOM 1962 C CA . GLN A 1 276 ? -0.375 0.136 19.969 1.00 96.75 276 GLN A CA 1
ATOM 1963 C C . GLN A 1 276 ? 0.489 -0.081 18.730 1.00 96.75 276 GLN A C 1
ATOM 1965 O O . GLN A 1 276 ? -0.040 -0.120 17.626 1.00 96.75 276 GLN A O 1
ATOM 1970 N N . VAL A 1 277 ? 1.791 -0.344 18.891 1.00 96.50 277 VAL A N 1
ATOM 1971 C CA . VAL A 1 277 ? 2.662 -0.748 17.769 1.00 96.50 277 VAL A CA 1
ATOM 1972 C C . VAL A 1 277 ? 2.087 -1.979 17.064 1.00 96.50 277 VAL A C 1
ATOM 1974 O O . VAL A 1 277 ? 1.973 -1.993 15.840 1.00 96.50 277 VAL A O 1
ATOM 1977 N N . LEU A 1 278 ? 1.662 -2.983 17.835 1.00 94.25 278 LEU A N 1
ATOM 1978 C CA . LEU A 1 278 ? 1.024 -4.176 17.284 1.00 94.25 278 LEU A CA 1
ATOM 1979 C C . LEU A 1 278 ? -0.374 -3.877 16.714 1.00 94.25 278 LEU A C 1
ATOM 1981 O O . LEU A 1 278 ? -0.736 -4.420 15.672 1.00 94.25 278 LEU A O 1
ATOM 1985 N N . GLN A 1 279 ? -1.164 -3.009 17.359 1.00 95.06 279 GLN A N 1
ATOM 1986 C CA . GLN A 1 279 ? -2.482 -2.614 16.840 1.00 95.06 279 GLN A CA 1
ATOM 1987 C C . GLN A 1 279 ? -2.388 -1.897 15.491 1.00 95.06 279 GLN A C 1
ATOM 1989 O O . GLN A 1 279 ? -3.201 -2.173 14.615 1.00 95.06 279 GLN A O 1
ATOM 1994 N N . GLN A 1 280 ? -1.388 -1.039 15.289 1.00 95.25 280 GLN A N 1
ATOM 1995 C CA . GLN A 1 280 ? -1.154 -0.348 14.018 1.00 95.25 280 GLN A CA 1
ATOM 1996 C C . GLN A 1 280 ? -1.003 -1.325 12.845 1.00 95.25 280 GLN A C 1
ATOM 1998 O O . GLN A 1 280 ? -1.560 -1.091 11.774 1.00 95.25 280 GLN A O 1
ATOM 2003 N N . VAL A 1 281 ? -0.288 -2.433 13.057 1.00 92.62 281 VAL A N 1
ATOM 2004 C CA . VAL A 1 281 ? -0.102 -3.487 12.049 1.00 92.62 281 VAL A CA 1
ATOM 2005 C C . VAL A 1 281 ? -1.370 -4.334 11.919 1.00 92.62 281 VAL A C 1
ATOM 2007 O O . VAL A 1 281 ? -1.933 -4.457 10.832 1.00 92.62 281 VAL A O 1
ATOM 2010 N N . ASN A 1 282 ? -1.893 -4.837 13.042 1.00 94.38 282 ASN A N 1
ATOM 2011 C CA . ASN A 1 282 ? -3.053 -5.729 13.059 1.00 94.38 282 ASN A CA 1
ATOM 2012 C C . ASN A 1 282 ? -4.353 -5.076 12.582 1.00 94.38 282 ASN A C 1
ATOM 2014 O O . ASN A 1 282 ? -5.310 -5.771 12.233 1.00 94.38 282 ASN A O 1
ATOM 2018 N N . LEU A 1 283 ? -4.445 -3.749 12.598 1.00 95.00 283 LEU A N 1
ATOM 2019 C CA . LEU A 1 283 ? -5.631 -3.064 12.114 1.00 95.00 283 LEU A CA 1
ATOM 2020 C C . LEU A 1 283 ? -5.821 -3.317 10.614 1.00 95.00 283 LEU A C 1
ATOM 2022 O O . LEU A 1 283 ? -6.917 -3.700 10.209 1.00 95.00 283 LEU A O 1
ATOM 2026 N N . SER A 1 284 ? -4.766 -3.198 9.804 1.00 93.25 284 SER A N 1
ATOM 2027 C CA . SER A 1 284 ? -4.830 -3.500 8.369 1.00 93.25 284 SER A CA 1
ATOM 2028 C C . SER A 1 284 ? -5.220 -4.961 8.116 1.00 93.25 284 SER A C 1
ATOM 2030 O O . SER A 1 284 ? -6.160 -5.210 7.354 1.00 93.25 284 SER A O 1
ATOM 2032 N N . SER A 1 285 ? -4.602 -5.917 8.817 1.00 94.00 285 SER A N 1
ATOM 2033 C CA . SER A 1 285 ? -4.889 -7.347 8.642 1.00 94.00 285 SER A CA 1
ATOM 2034 C C . SER A 1 285 ? -6.331 -7.706 9.008 1.00 94.00 285 SER A C 1
ATOM 2036 O O . SER A 1 285 ? -7.010 -8.419 8.262 1.00 94.00 285 SER A O 1
ATOM 2038 N N . ASN A 1 286 ? -6.854 -7.157 10.108 1.00 94.81 286 ASN A N 1
ATOM 2039 C CA . ASN A 1 286 ? -8.237 -7.371 10.533 1.00 94.81 286 ASN A CA 1
ATOM 2040 C C . ASN A 1 286 ? -9.248 -6.775 9.544 1.00 94.81 286 ASN A C 1
ATOM 2042 O O . ASN A 1 286 ? -10.252 -7.418 9.218 1.00 94.81 286 ASN A O 1
ATOM 2046 N N . LEU A 1 287 ? -8.991 -5.563 9.040 1.00 94.75 287 LEU A N 1
ATOM 2047 C CA . LEU A 1 287 ? -9.845 -4.915 8.041 1.00 94.75 287 LEU A CA 1
ATOM 2048 C C . LEU A 1 287 ? -9.832 -5.692 6.721 1.00 94.75 287 LEU A C 1
ATOM 2050 O O . LEU A 1 287 ? -10.887 -5.936 6.132 1.00 94.75 287 LEU A O 1
ATOM 2054 N N . LEU A 1 288 ? -8.654 -6.135 6.277 1.00 94.62 288 LEU A N 1
ATOM 2055 C CA . LEU A 1 288 ? -8.507 -6.899 5.045 1.00 94.62 288 LEU A CA 1
ATOM 2056 C C . LEU A 1 288 ? -9.212 -8.254 5.142 1.00 94.62 288 LEU A C 1
ATOM 2058 O O . LEU A 1 288 ? -9.952 -8.627 4.226 1.00 94.62 288 LEU A O 1
ATOM 2062 N N . ARG A 1 289 ? -9.067 -8.950 6.276 1.00 94.75 289 ARG A N 1
ATOM 2063 C CA . ARG A 1 289 ? -9.786 -10.197 6.562 1.00 94.75 289 ARG A CA 1
ATOM 2064 C C . ARG A 1 289 ? -11.294 -9.988 6.575 1.00 94.75 289 ARG A C 1
ATOM 2066 O O . ARG A 1 289 ? -12.019 -10.798 6.009 1.00 94.75 289 ARG A O 1
ATOM 2073 N N . THR A 1 290 ? -11.767 -8.893 7.164 1.00 92.94 290 THR A N 1
ATOM 2074 C CA . THR A 1 290 ? -13.198 -8.551 7.184 1.00 92.94 290 THR A CA 1
ATOM 2075 C C . THR A 1 290 ? -13.742 -8.309 5.774 1.00 92.94 290 THR A C 1
ATOM 2077 O O . THR A 1 290 ? -14.849 -8.735 5.452 1.00 92.94 290 THR A O 1
ATOM 2080 N N . LEU A 1 291 ? -12.968 -7.645 4.911 1.00 92.25 291 LEU A N 1
ATOM 2081 C CA . LEU A 1 291 ? -13.387 -7.323 3.545 1.00 92.25 291 LEU A CA 1
ATOM 2082 C C . LEU A 1 291 ? -13.313 -8.504 2.577 1.00 92.25 291 LEU A C 1
ATOM 2084 O O . LEU A 1 291 ? -14.151 -8.607 1.682 1.00 92.25 291 LEU A O 1
ATOM 2088 N N . THR A 1 292 ? -12.299 -9.355 2.718 1.00 93.94 292 THR A N 1
ATOM 2089 C CA . THR A 1 292 ? -11.914 -10.324 1.677 1.00 93.94 292 THR A CA 1
ATOM 2090 C C . THR A 1 292 ? -11.912 -11.775 2.151 1.00 93.94 292 THR A C 1
ATOM 2092 O O . THR A 1 292 ? -11.799 -12.681 1.332 1.00 93.94 292 THR A O 1
ATOM 2095 N N . GLY A 1 293 ? -12.002 -12.015 3.462 1.00 93.62 293 GLY A N 1
ATOM 2096 C CA . GLY A 1 293 ? -11.818 -13.333 4.073 1.00 93.62 293 GLY A CA 1
ATOM 2097 C C . GLY A 1 293 ? -10.364 -13.822 4.096 1.00 93.62 293 GLY A C 1
ATOM 2098 O O . GLY A 1 293 ? -10.103 -14.904 4.620 1.00 93.62 293 GLY A O 1
ATOM 2099 N N . ARG A 1 294 ? -9.410 -13.057 3.545 1.00 93.44 294 ARG A N 1
ATOM 2100 C CA . ARG A 1 294 ? -7.996 -13.440 3.470 1.00 93.44 294 ARG A CA 1
ATOM 2101 C C . ARG A 1 294 ? -7.210 -12.973 4.682 1.00 93.44 294 ARG A C 1
ATOM 2103 O O . ARG A 1 294 ? -7.384 -11.857 5.163 1.00 93.44 294 ARG A O 1
ATOM 2110 N N . TYR A 1 295 ? -6.321 -13.844 5.139 1.00 93.88 295 TYR A N 1
ATOM 2111 C CA . TYR A 1 295 ? -5.312 -13.508 6.131 1.00 93.88 295 TYR A CA 1
ATOM 2112 C C . TYR A 1 295 ? -4.098 -12.899 5.438 1.00 93.88 295 TYR A C 1
ATOM 2114 O O . TYR A 1 295 ? -3.778 -13.269 4.308 1.00 93.88 295 TYR A O 1
ATOM 2122 N N . VAL A 1 296 ? -3.437 -11.985 6.138 1.00 93.81 296 VAL A N 1
ATOM 2123 C CA . VAL A 1 296 ? -2.108 -11.504 5.770 1.00 93.81 296 VAL A CA 1
ATOM 2124 C C . VAL A 1 296 ? -1.081 -12.580 6.124 1.00 93.81 296 VAL A C 1
ATOM 2126 O O . VAL A 1 296 ? -1.146 -13.167 7.204 1.00 93.81 296 VAL A O 1
ATOM 2129 N N . ASP A 1 297 ? -0.160 -12.868 5.206 1.00 84.88 297 ASP A N 1
ATOM 2130 C CA . ASP A 1 297 ? 0.790 -13.984 5.310 1.00 84.88 297 ASP A CA 1
ATOM 2131 C C . ASP A 1 297 ? 2.212 -13.632 4.823 1.00 84.88 297 ASP A C 1
ATOM 2133 O O . ASP A 1 297 ? 2.966 -14.480 4.330 1.00 84.88 297 ASP A O 1
ATOM 2137 N N . GLY A 1 298 ? 2.624 -12.374 5.001 1.00 90.38 298 GLY A N 1
ATOM 2138 C CA . GLY A 1 298 ? 3.915 -11.870 4.531 1.00 90.38 298 GLY A CA 1
ATOM 2139 C C . GLY A 1 298 ? 4.569 -10.827 5.446 1.00 90.38 298 GLY A C 1
ATOM 2140 O O . GLY A 1 298 ? 4.144 -10.656 6.583 1.00 90.38 298 GLY A O 1
ATOM 2141 N N . PRO A 1 299 ? 5.663 -10.194 4.987 1.00 96.25 299 PRO A N 1
ATOM 2142 C CA . PRO A 1 299 ? 6.348 -9.128 5.724 1.00 96.25 299 PRO A CA 1
ATOM 2143 C C . PRO A 1 299 ? 5.500 -7.853 5.802 1.00 96.25 299 PRO A C 1
ATOM 2145 O O . PRO A 1 299 ? 4.665 -7.620 4.932 1.00 96.25 299 PRO A O 1
ATOM 2148 N N . VAL A 1 300 ? 5.794 -6.974 6.759 1.00 97.00 300 VAL A N 1
ATOM 2149 C CA . VAL A 1 300 ? 5.183 -5.636 6.815 1.00 97.00 300 VAL A CA 1
ATOM 2150 C C . VAL A 1 300 ? 5.864 -4.708 5.809 1.00 97.00 300 VAL A C 1
ATOM 2152 O O . VAL A 1 300 ? 7.091 -4.577 5.807 1.00 97.00 300 VAL A O 1
ATOM 2155 N N . LEU A 1 301 ? 5.085 -4.038 4.960 1.00 97.56 301 LEU A N 1
ATOM 2156 C CA . LEU A 1 301 ? 5.580 -2.988 4.072 1.00 97.56 301 LEU A CA 1
ATOM 2157 C C . LEU A 1 301 ? 5.584 -1.639 4.792 1.00 97.56 301 LEU A C 1
ATOM 2159 O O . LEU A 1 301 ? 4.544 -1.132 5.203 1.00 97.56 301 LEU A O 1
ATOM 2163 N N . LEU A 1 302 ? 6.754 -1.014 4.861 1.00 96.75 302 LEU A N 1
ATOM 2164 C CA . LEU A 1 302 ? 6.947 0.321 5.409 1.00 96.75 302 LEU A CA 1
ATOM 2165 C C . LEU A 1 302 ? 7.257 1.285 4.263 1.00 96.75 302 LEU A C 1
ATOM 2167 O O . LEU A 1 302 ? 8.373 1.331 3.743 1.00 96.75 302 LEU A O 1
ATOM 2171 N N . SER A 1 303 ? 6.239 2.046 3.862 1.00 90.00 303 SER A N 1
ATOM 2172 C CA . SER A 1 303 ? 6.329 2.990 2.735 1.00 90.00 303 SER A CA 1
ATOM 2173 C C . SER A 1 303 ? 6.891 4.364 3.130 1.00 90.00 303 SER A C 1
ATOM 2175 O O . SER A 1 303 ? 7.109 5.203 2.261 1.00 90.00 303 SER A O 1
ATOM 2177 N N . GLY A 1 304 ? 7.091 4.607 4.429 1.00 89.50 304 GLY A N 1
ATOM 2178 C CA . GLY A 1 304 ? 7.579 5.869 4.982 1.00 89.50 304 GLY A CA 1
ATOM 2179 C C . GLY A 1 304 ? 8.954 5.763 5.650 1.00 89.50 304 GLY A C 1
ATOM 2180 O O . GLY A 1 304 ? 9.492 4.664 5.817 1.00 89.50 304 GLY A O 1
ATOM 2181 N N . PRO A 1 305 ? 9.539 6.906 6.049 1.00 91.25 305 PRO A N 1
ATOM 2182 C CA . PRO A 1 305 ? 10.804 6.932 6.770 1.00 91.25 305 PRO A CA 1
ATOM 2183 C C . PRO A 1 305 ? 10.665 6.247 8.135 1.00 91.25 305 PRO A C 1
ATOM 2185 O O . PRO A 1 305 ? 9.714 6.497 8.870 1.00 91.25 305 PRO A O 1
ATOM 2188 N N . ILE A 1 306 ? 11.651 5.430 8.511 1.00 95.06 306 ILE A N 1
ATOM 2189 C CA . ILE A 1 306 ? 11.663 4.736 9.802 1.00 95.06 306 ILE A CA 1
ATOM 2190 C C . ILE A 1 306 ? 13.013 4.882 10.507 1.00 95.06 306 ILE A C 1
ATOM 2192 O O . ILE A 1 306 ? 14.075 4.707 9.910 1.00 95.06 306 ILE A O 1
ATOM 2196 N N . ALA A 1 307 ? 12.971 5.209 11.799 1.00 94.19 307 ALA A N 1
ATOM 2197 C CA . ALA A 1 307 ? 14.149 5.233 12.661 1.00 94.19 307 ALA A CA 1
ATOM 2198 C C . ALA A 1 307 ? 14.484 3.820 13.185 1.00 94.19 307 ALA A C 1
ATOM 2200 O O . ALA A 1 307 ? 13.572 3.003 13.348 1.00 94.19 307 ALA A O 1
ATOM 2201 N N . PRO A 1 308 ? 15.748 3.532 13.558 1.00 95.81 308 PRO A N 1
ATOM 2202 C CA . PRO A 1 308 ? 16.121 2.248 14.161 1.00 95.81 308 PRO A CA 1
ATOM 2203 C C . PRO A 1 308 ? 15.267 1.866 15.381 1.00 95.81 308 PRO A C 1
ATOM 2205 O O . PRO A 1 308 ? 14.892 0.708 15.531 1.00 95.81 308 PRO A O 1
ATOM 2208 N N . THR A 1 309 ? 14.894 2.839 16.218 1.00 95.38 309 THR A N 1
ATOM 2209 C CA . THR A 1 309 ? 14.018 2.627 17.383 1.00 95.38 309 THR A CA 1
ATOM 2210 C C . THR A 1 309 ? 12.604 2.199 16.994 1.00 95.38 309 THR A C 1
ATOM 2212 O O . THR A 1 309 ? 12.037 1.328 17.648 1.00 95.38 309 THR A O 1
ATOM 2215 N N . GLY A 1 310 ? 12.050 2.749 15.909 1.00 96.00 310 GLY A N 1
ATOM 2216 C CA . GLY A 1 310 ? 10.748 2.339 15.376 1.00 96.00 310 GLY A CA 1
ATOM 2217 C C . GLY A 1 310 ? 10.784 0.924 14.803 1.00 96.00 310 GLY A C 1
ATOM 2218 O O . GLY A 1 310 ? 9.887 0.127 15.062 1.00 96.00 310 GLY A O 1
ATOM 2219 N N . LEU A 1 311 ? 11.862 0.564 14.101 1.00 96.75 311 LEU A N 1
ATOM 2220 C CA . LEU A 1 311 ? 12.022 -0.799 13.593 1.00 96.75 311 LEU A CA 1
ATOM 2221 C C . LEU A 1 311 ? 12.251 -1.816 14.726 1.00 96.75 311 LEU A C 1
ATOM 2223 O O . LEU A 1 311 ? 11.721 -2.922 14.682 1.00 96.75 311 LEU A O 1
ATOM 2227 N N . ALA A 1 312 ? 12.982 -1.434 15.777 1.00 96.56 312 ALA A N 1
ATOM 2228 C CA . ALA A 1 312 ? 13.122 -2.245 16.985 1.00 96.56 312 ALA A CA 1
ATOM 2229 C C . ALA A 1 312 ? 11.791 -2.399 17.743 1.00 96.56 312 ALA A C 1
ATOM 2231 O O . ALA A 1 312 ? 11.544 -3.445 18.341 1.00 96.56 312 ALA A O 1
ATOM 2232 N N . ALA A 1 313 ? 10.921 -1.384 17.719 1.00 96.44 313 ALA A N 1
ATOM 2233 C CA . ALA A 1 313 ? 9.574 -1.480 18.272 1.00 96.44 313 ALA A CA 1
ATOM 2234 C C . ALA A 1 313 ? 8.726 -2.516 17.522 1.00 96.44 313 ALA A C 1
ATOM 2236 O O . ALA A 1 313 ? 8.135 -3.380 18.163 1.00 96.44 313 ALA A O 1
ATOM 2237 N N . LEU A 1 314 ? 8.741 -2.489 16.185 1.00 96.56 314 LEU A N 1
ATOM 2238 C CA . LEU A 1 314 ? 8.084 -3.505 15.353 1.00 96.56 314 LEU A CA 1
ATOM 2239 C C . LEU A 1 314 ? 8.620 -4.914 15.640 1.00 96.56 314 LEU A C 1
ATOM 2241 O O . LEU A 1 314 ? 7.838 -5.833 15.868 1.00 96.56 314 LEU A O 1
ATOM 2245 N N . ALA A 1 315 ? 9.943 -5.071 15.742 1.00 96.62 315 ALA A N 1
ATOM 2246 C CA . ALA A 1 315 ? 10.557 -6.352 16.089 1.00 96.62 315 ALA A CA 1
ATOM 2247 C C . ALA A 1 315 ? 10.089 -6.877 17.459 1.00 96.62 315 ALA A C 1
ATOM 2249 O O . ALA A 1 315 ? 9.780 -8.060 17.594 1.00 96.62 315 ALA A O 1
ATOM 2250 N N . ARG A 1 316 ? 9.987 -6.002 18.474 1.00 95.81 316 ARG A N 1
ATOM 2251 C CA . ARG A 1 316 ? 9.446 -6.354 19.802 1.00 95.81 316 ARG A CA 1
ATOM 2252 C C . ARG A 1 316 ? 7.953 -6.683 19.768 1.00 95.81 316 ARG A C 1
ATOM 2254 O O . ARG A 1 316 ? 7.509 -7.498 20.569 1.00 95.81 316 ARG A O 1
ATOM 2261 N N . ALA A 1 317 ? 7.204 -6.095 18.837 1.00 94.69 317 ALA A N 1
ATOM 2262 C CA . ALA A 1 317 ? 5.807 -6.433 18.580 1.00 94.69 317 ALA A CA 1
ATOM 2263 C C . ALA A 1 317 ? 5.628 -7.773 17.833 1.00 94.69 317 ALA A C 1
ATOM 2265 O O . ALA A 1 317 ? 4.497 -8.206 17.639 1.00 94.69 317 ALA A O 1
ATOM 2266 N N . GLY A 1 318 ? 6.720 -8.450 17.453 1.00 94.94 318 GLY A N 1
ATOM 2267 C CA . GLY A 1 318 ? 6.704 -9.743 16.762 1.00 94.94 318 GLY A CA 1
ATOM 2268 C C . GLY A 1 318 ? 6.937 -9.652 15.252 1.00 94.94 318 GLY A C 1
ATOM 2269 O O . GLY A 1 318 ? 7.101 -10.684 14.598 1.00 94.94 318 GLY A O 1
ATOM 2270 N N . GLU A 1 319 ? 7.034 -8.441 14.696 1.00 95.50 319 GLU A N 1
ATOM 2271 C CA . GLU A 1 319 ? 7.255 -8.227 13.267 1.00 95.50 319 GLU A CA 1
ATOM 2272 C C . GLU A 1 319 ? 8.740 -8.337 12.915 1.00 95.50 319 GLU A C 1
ATOM 2274 O O . GLU A 1 319 ? 9.527 -7.396 13.025 1.00 95.50 319 GLU A O 1
ATOM 2279 N N . THR A 1 320 ? 9.138 -9.533 12.487 1.00 95.81 320 THR A N 1
ATOM 2280 C CA . THR A 1 320 ? 10.545 -9.885 12.224 1.00 95.81 320 THR A CA 1
ATOM 2281 C C . THR A 1 320 ? 10.971 -9.700 10.768 1.00 95.81 320 THR A C 1
ATOM 2283 O O . THR A 1 320 ? 12.160 -9.807 10.464 1.00 95.81 320 THR A O 1
ATOM 2286 N N . ARG A 1 321 ? 10.036 -9.430 9.850 1.00 97.62 321 ARG A N 1
ATOM 2287 C CA . ARG A 1 321 ? 10.305 -9.270 8.414 1.00 97.62 321 ARG A CA 1
ATOM 2288 C C . ARG A 1 321 ? 9.655 -7.996 7.901 1.00 97.62 321 ARG A C 1
ATOM 2290 O O . ARG A 1 321 ? 8.434 -7.872 7.947 1.00 97.62 321 ARG A O 1
ATOM 2297 N N . VAL A 1 322 ? 10.465 -7.081 7.380 1.00 97.75 322 VAL A N 1
ATOM 2298 C CA . VAL A 1 322 ? 9.986 -5.794 6.862 1.00 97.75 322 VAL A CA 1
ATOM 2299 C C . VAL A 1 322 ? 10.490 -5.517 5.452 1.00 97.75 322 VAL A C 1
ATOM 2301 O O . VAL A 1 322 ? 11.618 -5.858 5.097 1.00 97.75 322 VAL A O 1
ATOM 2304 N N . VAL A 1 323 ? 9.670 -4.858 4.643 1.00 97.94 323 VAL A N 1
ATOM 2305 C CA . VAL A 1 323 ? 10.096 -4.252 3.379 1.00 97.94 323 VAL A CA 1
ATOM 2306 C C . VAL A 1 323 ? 10.184 -2.748 3.592 1.00 97.94 323 VAL A C 1
ATOM 2308 O O . VAL A 1 323 ? 9.215 -2.124 4.010 1.00 97.94 323 VAL A O 1
ATOM 2311 N N . LEU A 1 324 ? 11.350 -2.176 3.319 1.00 97.31 324 LEU A N 1
ATOM 2312 C CA . LEU A 1 324 ? 11.639 -0.754 3.440 1.00 97.31 324 LEU A CA 1
ATOM 2313 C C . LEU A 1 324 ? 11.681 -0.111 2.057 1.00 97.31 324 LEU A C 1
ATOM 2315 O O . LEU A 1 324 ? 12.210 -0.693 1.105 1.00 97.31 324 LEU A O 1
ATOM 2319 N N . ALA A 1 325 ? 11.195 1.122 1.962 1.00 95.31 325 ALA A N 1
ATOM 2320 C CA . ALA A 1 325 ? 11.511 1.967 0.824 1.00 95.31 325 ALA A CA 1
ATOM 2321 C C . ALA A 1 325 ? 13.032 2.216 0.755 1.00 95.31 325 ALA A C 1
ATOM 2323 O O . ALA A 1 325 ? 13.709 2.353 1.777 1.00 95.31 325 ALA A O 1
ATOM 2324 N N . GLU A 1 326 ? 13.598 2.260 -0.449 1.00 93.94 326 GLU A N 1
ATOM 2325 C CA . GLU A 1 326 ? 15.044 2.463 -0.626 1.00 93.94 326 GLU A CA 1
ATOM 2326 C C . GLU A 1 326 ? 15.540 3.801 -0.066 1.00 93.94 326 GLU A C 1
ATOM 2328 O O . GLU A 1 326 ? 16.646 3.884 0.466 1.00 93.94 326 GLU A O 1
ATOM 2333 N N . ASP A 1 327 ? 14.720 4.845 -0.142 1.00 94.19 327 ASP A N 1
ATOM 2334 C CA . ASP A 1 327 ? 15.040 6.181 0.359 1.00 94.19 327 ASP A CA 1
ATOM 2335 C C . ASP A 1 327 ? 15.077 6.277 1.897 1.00 94.19 327 ASP A C 1
ATOM 2337 O O . ASP A 1 327 ? 15.575 7.272 2.441 1.00 94.19 327 ASP A O 1
ATOM 2341 N N . ALA A 1 328 ? 14.628 5.228 2.598 1.00 95.19 328 ALA A N 1
ATOM 2342 C CA . ALA A 1 328 ? 14.826 5.053 4.032 1.00 95.19 328 ALA A CA 1
ATOM 2343 C C . ALA A 1 328 ? 16.255 4.598 4.386 1.00 95.19 328 ALA A C 1
ATOM 2345 O O . ALA A 1 328 ? 16.634 4.627 5.558 1.00 95.19 328 ALA A O 1
ATOM 2346 N N . LEU A 1 329 ? 17.070 4.189 3.408 1.00 95.00 329 LEU A N 1
ATOM 2347 C CA . LEU A 1 329 ? 18.448 3.746 3.620 1.00 95.00 329 LEU A CA 1
ATOM 2348 C C . LEU A 1 329 ? 19.450 4.889 3.437 1.00 95.00 329 LEU A C 1
ATOM 2350 O O . LEU A 1 329 ? 19.281 5.778 2.606 1.00 95.00 329 LEU A O 1
ATOM 2354 N N . ALA A 1 330 ? 20.545 4.847 4.199 1.00 94.62 330 ALA A N 1
ATOM 2355 C CA . ALA A 1 330 ? 21.638 5.811 4.053 1.00 94.62 330 ALA A CA 1
ATOM 2356 C C . ALA A 1 330 ? 22.393 5.653 2.718 1.00 94.62 330 ALA A C 1
ATOM 2358 O O . ALA A 1 330 ? 22.954 6.622 2.210 1.00 94.62 330 ALA A O 1
ATOM 2359 N N . ALA A 1 331 ? 22.400 4.440 2.156 1.00 92.31 331 ALA A N 1
ATOM 2360 C CA . ALA A 1 331 ? 22.959 4.128 0.848 1.00 92.31 331 ALA A CA 1
ATOM 2361 C C . ALA A 1 331 ? 21.959 3.294 0.037 1.00 92.31 331 ALA A C 1
ATOM 2363 O O . ALA A 1 331 ? 21.500 2.246 0.495 1.00 92.31 331 ALA A O 1
ATOM 2364 N N . ALA A 1 332 ? 21.660 3.771 -1.167 1.00 90.12 332 ALA A N 1
ATOM 2365 C CA . ALA A 1 332 ? 20.717 3.188 -2.113 1.00 90.12 332 ALA A CA 1
ATOM 2366 C C . ALA A 1 332 ? 21.234 1.838 -2.668 1.00 90.12 332 ALA A C 1
ATOM 2368 O O . ALA A 1 332 ? 22.267 1.830 -3.348 1.00 90.12 332 ALA A O 1
ATOM 2369 N N . PRO A 1 333 ? 20.569 0.687 -2.409 1.00 86.50 333 PRO A N 1
ATOM 2370 C CA . PRO A 1 333 ? 20.917 -0.584 -3.044 1.00 86.50 333 PRO A CA 1
ATOM 2371 C C . PRO A 1 333 ? 20.976 -0.499 -4.571 1.00 86.50 333 PRO A C 1
ATOM 2373 O O . PRO A 1 333 ? 21.854 -1.131 -5.155 1.00 86.50 333 PRO A O 1
ATOM 2376 N N . SER A 1 334 ? 20.109 0.303 -5.201 1.00 85.44 334 SER A N 1
ATOM 2377 C CA . SER A 1 334 ? 20.044 0.532 -6.654 1.00 85.44 334 SER A CA 1
ATOM 2378 C C . SER A 1 334 ? 21.322 1.116 -7.254 1.00 85.44 334 SER A C 1
ATOM 2380 O O . SER A 1 334 ? 21.531 0.985 -8.456 1.00 85.44 334 SER A O 1
ATOM 2382 N N . ALA A 1 335 ? 22.231 1.664 -6.441 1.00 82.25 335 ALA A N 1
ATOM 2383 C CA . ALA A 1 335 ? 23.566 2.087 -6.870 1.00 82.25 335 ALA A CA 1
ATOM 2384 C C . ALA A 1 335 ? 24.618 0.953 -6.845 1.00 82.25 335 ALA A C 1
ATOM 2386 O O . ALA A 1 335 ? 25.767 1.164 -7.222 1.00 82.25 335 ALA A O 1
ATOM 2387 N N . THR A 1 336 ? 24.253 -0.251 -6.393 1.00 80.94 336 THR A N 1
ATOM 2388 C CA . THR A 1 336 ? 25.149 -1.417 -6.228 1.00 80.94 336 THR A CA 1
ATOM 2389 C C . THR A 1 336 ? 24.556 -2.674 -6.871 1.00 80.94 336 THR A C 1
ATOM 2391 O O . THR A 1 336 ? 23.421 -2.644 -7.317 1.00 80.94 336 THR A O 1
ATOM 2394 N N . LEU A 1 337 ? 25.256 -3.810 -6.925 1.00 78.25 337 LEU A N 1
ATOM 2395 C CA . LEU A 1 337 ? 24.694 -5.074 -7.451 1.00 78.25 337 LEU A CA 1
ATOM 2396 C C . LEU A 1 337 ? 23.810 -5.838 -6.444 1.00 78.25 337 LEU A C 1
ATOM 2398 O O . LEU A 1 337 ? 23.387 -6.958 -6.722 1.00 78.25 337 LEU A O 1
ATOM 2402 N N . THR A 1 338 ? 23.532 -5.238 -5.286 1.00 77.75 338 THR A N 1
ATOM 2403 C CA . THR A 1 338 ? 23.056 -5.923 -4.072 1.00 77.75 338 THR A CA 1
ATOM 2404 C C . THR A 1 338 ? 21.565 -5.686 -3.807 1.00 77.75 338 THR A C 1
ATOM 2406 O O . THR A 1 338 ? 21.129 -5.532 -2.665 1.00 77.75 338 THR A O 1
ATOM 2409 N N . TRP A 1 339 ? 20.768 -5.560 -4.868 1.00 80.69 339 TRP A N 1
ATOM 2410 C CA . TRP A 1 339 ? 19.320 -5.373 -4.757 1.00 80.69 339 TRP A CA 1
ATOM 2411 C C . TRP A 1 339 ? 18.646 -6.646 -4.254 1.00 80.69 339 TRP A C 1
ATOM 2413 O O . TRP A 1 339 ? 19.128 -7.749 -4.508 1.00 80.69 339 TRP A O 1
ATOM 2423 N N . GLY A 1 340 ? 17.549 -6.481 -3.511 1.00 80.56 340 GLY A N 1
ATOM 2424 C CA . GLY A 1 340 ? 16.727 -7.592 -3.022 1.00 80.56 340 GLY A CA 1
ATOM 2425 C C . GLY A 1 340 ? 17.441 -8.609 -2.125 1.00 80.56 340 GLY A C 1
ATOM 2426 O O . GLY A 1 340 ? 16.823 -9.603 -1.760 1.00 80.56 340 GLY A O 1
ATOM 2427 N N . THR A 1 341 ? 18.700 -8.376 -1.735 1.00 92.12 341 THR A N 1
ATOM 2428 C CA . THR A 1 341 ? 19.378 -9.172 -0.706 1.00 92.12 341 THR A CA 1
ATOM 2429 C C . THR A 1 341 ? 18.883 -8.732 0.670 1.00 92.12 341 THR A C 1
ATOM 2431 O O . THR A 1 341 ? 18.947 -7.528 0.964 1.00 92.12 341 THR A O 1
ATOM 2434 N N . PRO A 1 342 ? 18.430 -9.653 1.531 1.00 96.06 342 PRO A N 1
ATOM 2435 C CA . PRO A 1 342 ? 17.997 -9.294 2.867 1.00 96.06 342 PRO A CA 1
ATOM 2436 C C . PRO A 1 342 ? 19.172 -8.820 3.724 1.00 96.06 342 PRO A C 1
ATOM 2438 O O . PRO A 1 342 ? 20.310 -9.265 3.573 1.00 96.06 342 PRO A O 1
ATOM 2441 N N . PHE A 1 343 ? 18.901 -7.898 4.642 1.00 96.56 343 PHE A N 1
ATOM 2442 C CA . PHE A 1 343 ? 19.909 -7.302 5.517 1.00 96.56 343 PHE A CA 1
ATOM 2443 C C . PHE A 1 343 ? 19.344 -7.013 6.906 1.00 96.56 343 PHE A C 1
ATOM 2445 O O . PHE A 1 343 ? 18.133 -6.997 7.127 1.00 96.56 343 PHE A O 1
ATOM 2452 N N . ARG A 1 344 ? 20.237 -6.749 7.859 1.00 97.31 344 ARG A N 1
ATOM 2453 C CA . ARG A 1 344 ? 19.883 -6.253 9.193 1.00 97.31 344 ARG A CA 1
ATOM 2454 C C . ARG A 1 344 ? 20.088 -4.744 9.255 1.00 97.31 344 ARG A C 1
ATOM 2456 O O . ARG A 1 344 ? 21.100 -4.233 8.777 1.00 97.31 344 ARG A O 1
ATOM 2463 N N . ALA A 1 345 ? 19.154 -4.015 9.853 1.00 96.56 345 ALA A N 1
ATOM 2464 C CA . ALA A 1 345 ? 19.362 -2.592 10.093 1.00 96.56 345 ALA A CA 1
ATOM 2465 C C . ALA A 1 345 ? 20.375 -2.386 11.232 1.00 96.56 345 ALA A C 1
ATOM 2467 O O . ALA A 1 345 ? 20.327 -3.072 12.255 1.00 96.56 345 ALA A O 1
ATOM 2468 N N . THR A 1 346 ? 21.296 -1.436 11.073 1.00 96.75 346 THR A N 1
ATOM 2469 C CA . THR A 1 346 ? 22.276 -1.101 12.115 1.00 96.75 346 THR A CA 1
ATOM 2470 C C . THR A 1 346 ? 21.568 -0.696 13.410 1.00 96.75 346 THR A C 1
ATOM 2472 O O . THR A 1 346 ? 20.703 0.177 13.400 1.00 96.75 346 THR A O 1
ATOM 2475 N N . GLY A 1 347 ? 21.953 -1.315 14.530 1.00 94.25 347 GLY A N 1
ATOM 2476 C CA . GLY A 1 347 ? 21.366 -1.036 15.846 1.00 94.25 347 GLY A CA 1
ATOM 2477 C C . GLY A 1 347 ? 20.010 -1.701 16.101 1.00 94.25 347 GLY A C 1
ATOM 2478 O O . GLY A 1 347 ? 1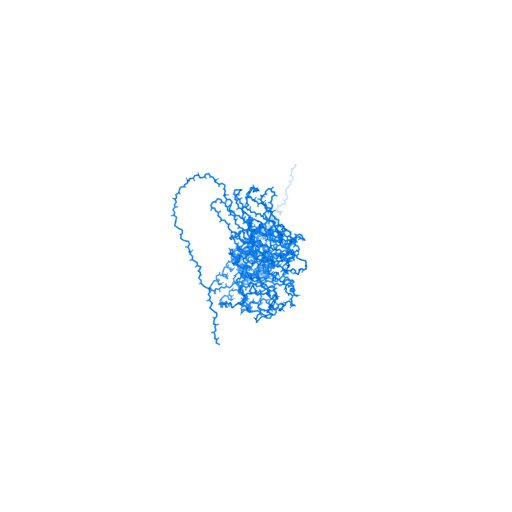9.402 -1.433 17.132 1.00 94.25 347 GLY A O 1
ATOM 2479 N N . VAL A 1 348 ? 19.539 -2.572 15.201 1.00 95.81 348 VAL A N 1
ATOM 2480 C CA . VAL A 1 348 ? 18.273 -3.297 15.358 1.00 95.81 348 VAL A CA 1
ATOM 2481 C C . VAL A 1 348 ? 18.527 -4.801 15.383 1.00 95.81 348 VAL A C 1
ATOM 2483 O O . VAL A 1 348 ? 19.039 -5.381 14.425 1.00 95.81 348 VAL A O 1
ATOM 2486 N N . ALA A 1 349 ? 18.147 -5.446 16.484 1.00 91.75 349 ALA A N 1
ATOM 2487 C CA . ALA A 1 349 ? 18.147 -6.899 16.607 1.00 91.75 349 ALA A CA 1
ATOM 2488 C C . ALA A 1 349 ? 16.765 -7.475 16.253 1.00 91.75 349 ALA A C 1
ATOM 2490 O O . ALA A 1 349 ? 15.749 -6.802 16.391 1.00 91.75 349 ALA A O 1
ATOM 2491 N N . GLY A 1 350 ? 16.723 -8.733 15.808 1.00 89.31 350 GLY A N 1
ATOM 2492 C CA . GLY A 1 350 ? 15.467 -9.483 15.649 1.00 89.31 350 GLY A CA 1
ATOM 2493 C C . GLY A 1 350 ? 14.643 -9.202 14.386 1.00 89.31 350 GLY A C 1
ATOM 2494 O O . GLY A 1 350 ? 13.732 -9.972 14.110 1.00 89.31 350 GLY A O 1
ATOM 2495 N N . ALA A 1 351 ? 14.985 -8.188 13.584 1.00 95.00 351 ALA A N 1
ATOM 2496 C CA . ALA A 1 351 ? 14.333 -7.923 12.299 1.00 95.00 351 ALA A CA 1
ATOM 2497 C C . ALA A 1 351 ? 15.273 -8.153 11.108 1.00 95.00 351 ALA A C 1
ATOM 2499 O O . ALA A 1 351 ? 16.464 -7.822 11.150 1.00 95.00 351 ALA A O 1
ATOM 2500 N N . LEU A 1 352 ? 14.710 -8.700 10.035 1.00 97.31 352 LEU A N 1
ATOM 2501 C CA . LEU A 1 352 ? 15.314 -8.785 8.716 1.00 97.31 352 LEU A CA 1
ATOM 2502 C C . LEU A 1 352 ? 14.556 -7.858 7.767 1.00 97.31 352 LEU A C 1
ATOM 2504 O O . LEU A 1 352 ? 13.326 -7.805 7.793 1.00 97.31 352 LEU A O 1
ATOM 2508 N N . ALA A 1 353 ? 15.292 -7.121 6.945 1.00 97.19 353 ALA A N 1
ATOM 2509 C CA . ALA A 1 353 ? 14.742 -6.135 6.034 1.00 97.19 353 ALA A CA 1
ATOM 2510 C C . ALA A 1 353 ? 15.077 -6.470 4.578 1.00 97.19 353 ALA A C 1
ATOM 2512 O O . ALA A 1 353 ? 16.171 -6.947 4.277 1.00 97.19 353 ALA A O 1
ATOM 2513 N N . LEU A 1 354 ? 14.144 -6.158 3.683 1.00 96.62 354 LEU A N 1
ATOM 2514 C CA . LEU A 1 354 ? 14.375 -6.010 2.248 1.00 96.62 354 LEU A CA 1
ATOM 2515 C C . LEU A 1 354 ? 14.175 -4.552 1.854 1.00 96.62 354 LEU A C 1
ATOM 2517 O O . LEU A 1 354 ? 13.434 -3.829 2.511 1.00 96.62 354 LEU A O 1
ATOM 2521 N N . ALA A 1 355 ? 14.814 -4.132 0.768 1.00 95.94 355 ALA A N 1
ATOM 2522 C CA . ALA A 1 355 ? 14.602 -2.814 0.187 1.00 95.94 355 ALA A CA 1
ATOM 2523 C C . ALA A 1 355 ? 13.883 -2.938 -1.158 1.00 95.94 355 ALA A C 1
ATOM 2525 O O . ALA A 1 355 ? 14.206 -3.827 -1.950 1.00 95.94 355 ALA A O 1
ATOM 2526 N N . THR A 1 356 ? 12.940 -2.036 -1.422 1.00 95.94 356 THR A N 1
ATOM 2527 C CA . THR A 1 356 ? 12.388 -1.835 -2.770 1.00 95.94 356 THR A CA 1
ATOM 2528 C C . THR A 1 356 ? 13.452 -1.266 -3.708 1.00 95.94 356 THR A C 1
ATOM 2530 O O . THR A 1 356 ? 14.313 -0.526 -3.249 1.00 95.94 356 THR A O 1
ATOM 2533 N N . ASP A 1 357 ? 13.355 -1.494 -5.014 1.00 94.69 357 ASP A N 1
ATOM 2534 C CA . ASP A 1 357 ? 14.119 -0.744 -6.016 1.00 94.69 357 ASP A CA 1
ATOM 2535 C C . ASP A 1 357 ? 13.396 0.571 -6.336 1.00 94.69 357 ASP A C 1
ATOM 2537 O O . ASP A 1 357 ? 12.328 0.581 -6.953 1.00 94.69 357 ASP A O 1
ATOM 2541 N N . GLY A 1 358 ? 13.937 1.687 -5.859 1.00 92.75 358 GLY A N 1
ATOM 2542 C CA . GLY A 1 358 ? 13.358 3.022 -5.963 1.00 92.75 358 GLY A CA 1
ATOM 2543 C C . GLY A 1 358 ? 13.247 3.536 -7.403 1.00 92.75 358 GLY A C 1
ATOM 2544 O O . GLY A 1 358 ? 12.159 3.994 -7.784 1.00 92.75 358 GLY A O 1
ATOM 2545 N N . PRO A 1 359 ? 14.312 3.477 -8.228 1.00 92.44 359 PRO A N 1
ATOM 2546 C CA . PRO A 1 359 ? 14.252 3.858 -9.639 1.00 92.44 359 PRO A CA 1
ATOM 2547 C C . PRO A 1 359 ? 13.193 3.086 -10.441 1.00 92.44 359 PRO A C 1
ATOM 2549 O O . PRO A 1 359 ? 12.349 3.716 -11.089 1.00 92.44 359 PRO A O 1
ATOM 2552 N N . LEU A 1 360 ? 13.157 1.752 -10.352 1.00 93.62 360 LEU A N 1
ATOM 2553 C CA . LEU A 1 360 ? 12.156 0.931 -11.042 1.00 93.62 360 LEU A CA 1
ATOM 2554 C C . LEU A 1 360 ? 10.744 1.157 -10.491 1.00 93.62 360 LEU A C 1
ATOM 2556 O O . LEU A 1 360 ? 9.799 1.328 -11.264 1.00 93.62 360 LEU A O 1
ATOM 2560 N N . SER A 1 361 ? 10.589 1.256 -9.169 1.00 94.31 361 SER A N 1
ATOM 2561 C CA . SER A 1 361 ? 9.305 1.599 -8.537 1.00 94.31 361 SER A CA 1
ATOM 2562 C C . SER A 1 361 ? 8.808 2.983 -8.977 1.00 94.31 361 SER A C 1
ATOM 2564 O O . SER A 1 361 ? 7.613 3.232 -9.114 1.00 94.31 361 SER A O 1
ATOM 2566 N N . THR A 1 362 ? 9.709 3.921 -9.273 1.00 92.62 362 THR A N 1
ATOM 2567 C CA . THR A 1 362 ? 9.357 5.241 -9.823 1.00 92.62 362 THR A CA 1
ATOM 2568 C C . THR A 1 362 ? 8.966 5.166 -11.297 1.00 92.62 362 THR A C 1
ATOM 2570 O O . THR A 1 362 ? 8.009 5.823 -11.721 1.00 92.62 362 THR A O 1
ATOM 2573 N N . LEU A 1 363 ? 9.629 4.317 -12.081 1.00 92.50 363 LEU A N 1
ATOM 2574 C CA . LEU A 1 363 ? 9.245 4.024 -13.463 1.00 92.50 363 LEU A CA 1
ATOM 2575 C C . LEU A 1 363 ? 7.839 3.388 -13.546 1.00 92.50 363 LEU A C 1
ATOM 2577 O O . LEU A 1 363 ? 7.054 3.707 -14.450 1.00 92.50 363 LEU A O 1
ATOM 2581 N N . LEU A 1 364 ? 7.471 2.590 -12.537 1.00 91.31 364 LEU A N 1
ATOM 2582 C CA . LEU A 1 364 ? 6.119 2.066 -12.313 1.00 91.31 364 LEU A CA 1
ATOM 2583 C C . LEU A 1 364 ? 5.087 3.105 -11.834 1.00 91.31 364 LEU A C 1
ATOM 2585 O O . LEU A 1 364 ? 3.895 2.804 -11.825 1.00 91.31 364 LEU A O 1
ATOM 2589 N N . ARG A 1 365 ? 5.475 4.355 -11.567 1.00 87.50 365 ARG A N 1
ATOM 2590 C CA . ARG A 1 365 ? 4.534 5.425 -11.181 1.00 87.50 365 ARG A CA 1
ATOM 2591 C C . ARG A 1 365 ? 4.385 6.547 -12.206 1.00 87.50 365 ARG A C 1
ATOM 2593 O O . ARG A 1 365 ? 3.380 7.251 -12.210 1.00 87.50 365 ARG A O 1
ATOM 2600 N N . GLY A 1 366 ? 5.376 6.750 -13.075 1.00 73.44 366 GLY A N 1
ATOM 2601 C CA . GLY A 1 366 ? 5.447 7.933 -13.940 1.00 73.44 366 GLY A CA 1
ATOM 2602 C C . GLY A 1 366 ? 4.300 8.055 -14.957 1.00 73.44 366 GLY A C 1
ATOM 2603 O O . GLY A 1 366 ? 4.255 7.311 -15.931 1.00 73.44 366 GLY A O 1
ATOM 2604 N N . GLY A 1 367 ? 3.419 9.049 -14.792 1.00 71.12 367 GLY A N 1
ATOM 2605 C CA . GLY A 1 367 ? 2.255 9.278 -15.667 1.00 71.12 367 GLY A CA 1
ATOM 2606 C C . GLY A 1 367 ? 2.540 9.963 -17.013 1.00 71.12 367 GLY A C 1
ATOM 2607 O O . GLY A 1 367 ? 1.667 10.000 -17.874 1.00 71.12 367 GLY A O 1
ATOM 2608 N N . ALA A 1 368 ? 3.747 10.497 -17.228 1.00 78.56 368 ALA A N 1
ATOM 2609 C CA . ALA A 1 368 ? 4.101 11.189 -18.475 1.00 78.56 368 ALA A CA 1
ATOM 2610 C C . ALA A 1 368 ? 4.309 10.240 -19.674 1.00 78.56 368 ALA A C 1
ATOM 2612 O O . ALA A 1 368 ? 4.325 10.683 -20.821 1.00 78.56 368 ALA A O 1
ATOM 2613 N N . ARG A 1 369 ? 4.491 8.939 -19.416 1.00 89.38 369 ARG A N 1
ATOM 2614 C CA . ARG A 1 369 ? 4.746 7.909 -20.431 1.00 89.38 369 ARG A CA 1
ATOM 2615 C C . ARG A 1 369 ? 3.520 7.009 -20.595 1.00 89.38 369 ARG A C 1
ATOM 2617 O O . ARG A 1 369 ? 2.778 6.776 -19.644 1.00 89.38 369 ARG A O 1
ATOM 2624 N N . THR A 1 370 ? 3.337 6.471 -21.795 1.00 92.06 370 THR A N 1
ATOM 2625 C CA . THR A 1 370 ? 2.267 5.508 -22.096 1.00 92.06 370 THR A CA 1
ATOM 2626 C C . THR A 1 370 ? 2.527 4.178 -21.389 1.00 92.06 370 THR A C 1
ATOM 2628 O O . THR A 1 370 ? 3.677 3.846 -21.102 1.00 92.06 370 THR A O 1
ATOM 2631 N N . ALA A 1 371 ? 1.473 3.400 -21.121 1.00 91.94 371 ALA A N 1
ATOM 2632 C CA . ALA A 1 371 ? 1.598 2.100 -20.454 1.00 91.94 371 ALA A CA 1
ATOM 2633 C C . ALA A 1 371 ? 2.579 1.168 -21.188 1.00 91.94 371 ALA A C 1
ATOM 2635 O O . ALA A 1 371 ? 3.535 0.713 -20.571 1.00 91.94 371 ALA A O 1
ATOM 2636 N N . GLY A 1 372 ? 2.438 1.009 -22.510 1.00 93.50 372 GLY A N 1
ATOM 2637 C CA . GLY A 1 372 ? 3.332 0.164 -23.307 1.00 93.50 372 GLY A CA 1
ATOM 2638 C C . GLY A 1 372 ? 4.803 0.574 -23.260 1.00 93.50 372 GLY A C 1
ATOM 2639 O O . GLY A 1 372 ? 5.677 -0.281 -23.138 1.00 93.50 372 GLY A O 1
ATOM 2640 N N . LEU A 1 373 ? 5.098 1.881 -23.296 1.00 95.06 373 LEU A N 1
ATOM 2641 C CA . LEU A 1 373 ? 6.474 2.367 -23.163 1.00 95.06 373 LEU A CA 1
ATOM 2642 C C . LEU A 1 373 ? 7.046 2.069 -21.778 1.00 95.06 373 LEU A C 1
ATOM 2644 O O . LEU A 1 373 ? 8.207 1.696 -21.652 1.00 95.06 373 LEU A O 1
ATOM 2648 N N . ARG A 1 374 ? 6.233 2.241 -20.736 1.00 94.69 374 ARG A N 1
ATOM 2649 C CA . ARG A 1 374 ? 6.650 1.967 -19.361 1.00 94.69 374 ARG A CA 1
ATOM 2650 C C . ARG A 1 374 ? 6.905 0.484 -19.151 1.00 94.69 374 ARG A C 1
ATOM 2652 O O . ARG A 1 374 ? 7.939 0.163 -18.585 1.00 94.69 374 ARG A O 1
ATOM 2659 N N . THR A 1 375 ? 6.036 -0.390 -19.654 1.00 95.69 375 THR A N 1
ATOM 2660 C CA . THR A 1 375 ? 6.248 -1.840 -19.618 1.00 95.69 375 THR A CA 1
ATOM 2661 C C . THR A 1 375 ? 7.572 -2.217 -20.276 1.00 95.69 375 THR A C 1
ATOM 2663 O O . THR A 1 375 ? 8.396 -2.859 -19.636 1.00 95.69 375 THR A O 1
ATOM 2666 N N . ALA A 1 376 ? 7.825 -1.747 -21.504 1.00 96.31 376 ALA A N 1
ATOM 2667 C CA . ALA A 1 376 ? 9.066 -2.047 -22.220 1.00 96.31 376 ALA A CA 1
ATOM 2668 C C . ALA A 1 376 ? 10.321 -1.539 -21.488 1.00 96.31 376 ALA A C 1
ATOM 2670 O O . ALA A 1 376 ? 11.358 -2.192 -21.506 1.00 96.31 376 ALA A O 1
ATOM 2671 N N . LEU A 1 377 ? 10.237 -0.373 -20.836 1.00 96.75 377 LEU A N 1
ATOM 2672 C CA . LEU A 1 377 ? 11.341 0.153 -20.033 1.00 96.75 377 LEU A CA 1
ATOM 2673 C C . LEU A 1 377 ? 11.540 -0.633 -18.730 1.00 96.75 377 LEU A C 1
ATOM 2675 O O . LEU A 1 377 ? 12.684 -0.838 -18.344 1.00 96.75 377 LEU A O 1
ATOM 2679 N N . VAL A 1 378 ? 10.468 -1.046 -18.043 1.00 96.88 378 VAL A N 1
ATOM 2680 C CA . VAL A 1 378 ? 10.563 -1.807 -16.784 1.00 96.88 378 VAL A CA 1
ATOM 2681 C C . VAL A 1 378 ? 11.164 -3.176 -17.043 1.00 96.88 378 VAL A C 1
ATOM 2683 O O . VAL A 1 378 ? 12.161 -3.510 -16.413 1.00 96.88 378 VAL A O 1
ATOM 2686 N N . LEU A 1 379 ? 10.591 -3.932 -17.980 1.00 97.38 379 LEU A N 1
ATOM 2687 C CA . LEU A 1 379 ? 11.065 -5.275 -18.291 1.00 97.38 379 LEU A CA 1
ATOM 2688 C C . LEU A 1 379 ? 12.510 -5.224 -18.817 1.00 97.38 379 LEU A C 1
ATOM 2690 O O . LEU A 1 379 ? 13.399 -5.802 -18.202 1.00 97.38 379 LEU A O 1
ATOM 2694 N N . GLY A 1 380 ? 12.801 -4.357 -19.799 1.00 97.31 380 GLY A N 1
ATOM 2695 C CA . GLY A 1 380 ? 14.161 -4.251 -20.333 1.00 97.31 380 GLY A CA 1
ATOM 2696 C C . GLY A 1 380 ? 15.182 -3.753 -19.302 1.00 97.31 380 GLY A C 1
ATOM 2697 O O . GLY A 1 380 ? 16.377 -4.018 -19.422 1.00 97.31 380 GLY A O 1
ATOM 2698 N N . THR A 1 381 ? 14.735 -3.038 -18.264 1.00 96.88 381 THR A N 1
ATOM 2699 C CA . THR A 1 381 ? 15.596 -2.716 -17.122 1.00 96.88 381 THR A CA 1
ATOM 2700 C C . THR A 1 381 ? 15.844 -3.952 -16.262 1.00 96.88 381 THR A C 1
ATOM 2702 O O . THR A 1 381 ? 16.991 -4.186 -15.905 1.00 96.88 381 THR A O 1
ATOM 2705 N N . LEU A 1 382 ? 14.828 -4.763 -15.949 1.00 96.56 382 LEU A N 1
ATOM 2706 C CA . LEU A 1 382 ? 15.009 -6.021 -15.211 1.00 96.56 382 LEU A CA 1
ATOM 2707 C C . LEU A 1 382 ? 15.965 -6.976 -15.943 1.00 96.56 382 LEU A C 1
ATOM 2709 O O . LEU A 1 382 ? 16.861 -7.542 -15.316 1.00 96.56 382 LEU A O 1
ATOM 2713 N N . ASP A 1 383 ? 15.859 -7.059 -17.265 1.00 95.81 383 ASP A N 1
ATOM 2714 C CA . ASP A 1 383 ? 16.789 -7.810 -18.107 1.00 95.81 383 ASP A CA 1
ATOM 2715 C C . ASP A 1 383 ? 18.212 -7.266 -18.028 1.00 95.81 383 ASP A C 1
ATOM 2717 O O . ASP A 1 383 ? 19.183 -8.022 -17.941 1.00 95.81 383 ASP A O 1
ATOM 2721 N N . PHE A 1 384 ? 18.364 -5.941 -18.001 1.00 95.31 384 PHE A N 1
ATOM 2722 C CA . PHE A 1 384 ? 19.670 -5.324 -17.807 1.00 95.31 384 PHE A CA 1
ATOM 2723 C C . PHE A 1 384 ? 20.254 -5.716 -16.443 1.00 95.31 384 PHE A C 1
ATOM 2725 O O . PHE A 1 384 ? 21.415 -6.118 -16.370 1.00 95.31 384 PHE A O 1
ATOM 2732 N N . LEU A 1 385 ? 19.444 -5.678 -15.377 1.00 93.75 385 LEU A N 1
ATOM 2733 C CA . LEU A 1 385 ? 19.859 -6.085 -14.030 1.00 93.75 385 LEU A CA 1
ATOM 2734 C C . LEU A 1 385 ? 20.284 -7.560 -13.976 1.00 93.75 385 LEU A C 1
ATOM 2736 O O . LEU A 1 385 ? 21.225 -7.906 -13.250 1.00 93.75 385 LEU A O 1
ATOM 2740 N N . HIS A 1 386 ? 19.621 -8.425 -14.749 1.00 92.75 386 HIS A N 1
ATOM 2741 C CA . HIS A 1 386 ? 20.036 -9.809 -14.939 1.00 92.75 386 HIS A CA 1
ATOM 2742 C C . HIS A 1 386 ? 21.434 -9.883 -15.584 1.00 92.75 386 HIS A C 1
ATOM 2744 O O . HIS A 1 386 ? 22.336 -10.511 -15.022 1.00 92.75 386 HIS A O 1
ATOM 2750 N N . TYR A 1 387 ? 21.654 -9.185 -16.704 1.00 92.19 387 TYR A N 1
ATOM 2751 C CA . TYR A 1 387 ? 22.934 -9.188 -17.425 1.00 92.19 387 TYR A CA 1
ATOM 2752 C C . TYR A 1 387 ? 24.109 -8.566 -16.662 1.00 92.19 387 TYR A C 1
ATOM 2754 O O . TYR A 1 387 ? 25.260 -8.839 -17.005 1.00 92.19 387 TYR A O 1
ATOM 2762 N N . GLU A 1 388 ? 23.865 -7.787 -15.608 1.00 90.81 388 GLU A N 1
ATOM 2763 C CA . GLU A 1 388 ? 24.947 -7.317 -14.738 1.00 90.81 388 GLU A CA 1
ATOM 2764 C C . GLU A 1 388 ? 25.623 -8.458 -13.951 1.00 90.81 388 GLU A C 1
ATOM 2766 O O . GLU A 1 388 ? 26.802 -8.349 -13.617 1.00 90.81 388 GLU A O 1
ATOM 2771 N N . ALA A 1 389 ? 24.910 -9.555 -13.662 1.00 89.19 389 ALA A N 1
ATOM 2772 C CA . ALA A 1 389 ? 25.483 -10.756 -13.044 1.00 89.19 389 ALA A CA 1
ATOM 2773 C C . ALA A 1 389 ? 24.663 -12.020 -13.401 1.00 89.19 389 ALA A C 1
ATOM 2775 O O . ALA A 1 389 ? 23.989 -12.582 -12.533 1.00 89.19 389 ALA A O 1
ATOM 2776 N N . PRO A 1 390 ? 24.718 -12.496 -14.662 1.00 86.88 390 PRO A N 1
ATOM 2777 C CA . PRO A 1 390 ? 23.807 -13.526 -15.182 1.00 86.88 390 PRO A CA 1
ATOM 2778 C C . PRO A 1 390 ? 24.020 -14.915 -14.561 1.00 86.88 390 PRO A C 1
ATOM 2780 O O . PRO A 1 390 ? 23.117 -15.748 -14.568 1.00 86.88 390 PRO A O 1
ATOM 2783 N N . ASN A 1 391 ? 25.211 -15.152 -14.001 1.00 83.12 391 ASN A N 1
ATOM 2784 C CA . ASN A 1 391 ? 25.619 -16.404 -13.359 1.00 83.12 391 ASN A CA 1
ATOM 2785 C C . ASN A 1 391 ? 25.955 -16.193 -11.875 1.00 83.12 391 ASN A C 1
ATOM 2787 O O . ASN A 1 391 ? 26.893 -16.804 -11.362 1.00 83.12 391 ASN A O 1
ATOM 2791 N N . ALA A 1 392 ? 25.255 -15.273 -11.203 1.00 85.25 392 ALA A N 1
ATOM 2792 C CA . ALA A 1 392 ? 25.433 -15.082 -9.770 1.00 85.25 392 ALA A CA 1
ATOM 2793 C C . ALA A 1 392 ? 25.223 -16.420 -9.027 1.00 85.25 392 ALA A C 1
ATOM 2795 O O . ALA A 1 392 ? 24.283 -17.154 -9.346 1.00 85.25 392 ALA A O 1
ATOM 2796 N N . PRO A 1 393 ? 26.101 -16.768 -8.068 1.00 83.38 393 PRO A N 1
ATOM 2797 C CA . PRO A 1 393 ? 26.032 -18.047 -7.366 1.00 83.38 393 PRO A CA 1
ATOM 2798 C C . PRO A 1 393 ? 24.803 -18.144 -6.456 1.00 83.38 393 PRO A C 1
ATOM 2800 O O . PRO A 1 393 ? 24.356 -19.248 -6.142 1.00 83.38 393 PRO A O 1
ATOM 2803 N N . VAL A 1 394 ? 24.256 -17.001 -6.035 1.00 86.94 394 VAL A N 1
ATOM 2804 C CA . VAL A 1 394 ? 23.059 -16.904 -5.206 1.00 86.94 394 VAL A CA 1
ATOM 2805 C C . VAL A 1 394 ? 21.914 -16.281 -6.021 1.00 86.94 394 VAL A C 1
ATOM 2807 O O . VAL A 1 394 ? 22.153 -15.389 -6.838 1.00 86.94 394 VAL A O 1
ATOM 2810 N N . PRO A 1 395 ? 20.655 -16.734 -5.842 1.00 85.56 395 PRO A N 1
ATOM 2811 C CA . PRO A 1 395 ? 19.510 -16.112 -6.495 1.00 85.56 395 PRO A CA 1
ATOM 2812 C C . PRO A 1 395 ? 19.379 -14.636 -6.113 1.00 85.56 395 PRO A C 1
ATOM 2814 O O . PRO A 1 395 ? 19.256 -14.291 -4.937 1.00 85.56 395 PRO A O 1
ATOM 2817 N N . ARG A 1 396 ? 19.361 -13.769 -7.125 1.00 91.12 396 ARG A N 1
ATOM 2818 C CA . ARG A 1 396 ? 19.173 -12.324 -6.961 1.00 91.12 396 ARG A CA 1
ATOM 2819 C C . ARG A 1 396 ? 17.699 -11.974 -7.073 1.00 91.12 396 ARG A C 1
ATOM 2821 O O . ARG A 1 396 ? 16.951 -12.646 -7.790 1.00 91.12 396 ARG A O 1
ATOM 2828 N N . ALA A 1 397 ? 17.292 -10.907 -6.392 1.00 93.94 397 ALA A N 1
ATOM 2829 C CA . ALA A 1 397 ? 15.910 -10.461 -6.399 1.00 93.94 397 ALA A CA 1
ATOM 2830 C C . ALA A 1 397 ? 15.767 -8.948 -6.571 1.00 93.94 397 ALA A C 1
ATOM 2832 O O . ALA A 1 397 ? 16.657 -8.175 -6.227 1.00 93.94 397 ALA A O 1
ATOM 2833 N N . VAL A 1 398 ? 14.611 -8.526 -7.073 1.00 95.81 398 VAL A N 1
ATOM 2834 C CA . VAL A 1 398 ? 14.189 -7.129 -7.163 1.00 95.81 398 VAL A CA 1
ATOM 2835 C C . VAL A 1 398 ? 12.784 -7.022 -6.589 1.00 95.81 398 VAL A C 1
ATOM 2837 O O . VAL A 1 398 ? 11.890 -7.782 -6.961 1.00 95.81 398 VAL A O 1
ATOM 2840 N N . VAL A 1 399 ? 12.591 -6.080 -5.668 1.00 96.94 399 VAL A N 1
ATOM 2841 C CA . VAL A 1 399 ? 11.290 -5.801 -5.056 1.00 96.94 399 VAL A CA 1
ATOM 2842 C C . VAL A 1 399 ? 10.777 -4.482 -5.613 1.00 96.94 399 VAL A C 1
ATOM 2844 O O . VAL A 1 399 ? 11.420 -3.451 -5.444 1.00 96.94 399 VAL A O 1
ATOM 2847 N N . LEU A 1 400 ? 9.627 -4.502 -6.276 1.00 96.38 400 LEU A N 1
ATOM 2848 C CA . LEU A 1 400 ? 9.003 -3.322 -6.867 1.00 96.38 400 LEU A CA 1
ATOM 2849 C C . LEU A 1 400 ? 7.734 -2.981 -6.099 1.00 96.38 400 LEU A C 1
ATOM 2851 O O . LEU A 1 400 ? 6.932 -3.871 -5.837 1.00 96.38 400 LEU A O 1
ATOM 2855 N N . ALA A 1 401 ? 7.542 -1.707 -5.763 1.00 95.25 401 ALA A N 1
ATOM 2856 C CA . ALA A 1 401 ? 6.343 -1.238 -5.078 1.00 95.25 401 ALA A CA 1
ATOM 2857 C C . ALA A 1 401 ? 5.715 -0.048 -5.812 1.00 95.25 401 ALA A C 1
ATOM 2859 O O . ALA A 1 401 ? 6.392 0.939 -6.105 1.00 95.25 401 ALA A O 1
ATOM 2860 N N . ALA A 1 402 ? 4.414 -0.113 -6.087 1.00 94.12 402 ALA A N 1
ATOM 2861 C CA . ALA A 1 402 ? 3.671 0.973 -6.719 1.00 94.12 402 ALA A CA 1
ATOM 2862 C C . ALA A 1 402 ? 2.290 1.167 -6.064 1.00 94.12 402 ALA A C 1
ATOM 2864 O O . ALA A 1 402 ? 1.645 0.191 -5.696 1.00 94.12 402 ALA A O 1
ATOM 2865 N N . PRO A 1 403 ? 1.811 2.413 -5.889 1.00 92.62 403 PRO A N 1
ATOM 2866 C CA . PRO A 1 403 ? 0.433 2.677 -5.500 1.00 92.62 403 PRO A CA 1
ATOM 2867 C C . PRO A 1 403 ? -0.514 2.411 -6.674 1.00 92.62 403 PRO A C 1
ATOM 2869 O O . PRO A 1 403 ? -0.248 2.840 -7.801 1.00 92.62 403 PRO A O 1
ATOM 2872 N N . LEU A 1 404 ? -1.666 1.800 -6.395 1.00 92.69 404 LEU A N 1
ATOM 2873 C CA . LEU A 1 404 ? -2.653 1.416 -7.412 1.00 92.69 404 LEU A CA 1
ATOM 2874 C C . LEU A 1 404 ? -3.143 2.594 -8.271 1.00 92.69 404 LEU A C 1
ATOM 2876 O O . LEU A 1 404 ? -3.447 2.424 -9.450 1.00 92.69 404 LEU A O 1
ATOM 2880 N N . SER A 1 405 ? -3.195 3.811 -7.727 1.00 84.38 405 SER A N 1
ATOM 2881 C CA . SER A 1 405 ? -3.581 5.029 -8.457 1.00 84.38 405 SER A CA 1
ATOM 2882 C C . SER A 1 405 ? -2.614 5.407 -9.572 1.00 84.38 405 SER A C 1
ATOM 2884 O O . SER A 1 405 ? -3.025 6.068 -10.536 1.00 84.38 405 SER A O 1
ATOM 2886 N N . ALA A 1 406 ? -1.348 5.002 -9.457 1.00 84.62 406 ALA A N 1
ATOM 2887 C CA . ALA A 1 406 ? -0.314 5.247 -10.455 1.00 84.62 406 ALA A CA 1
ATOM 2888 C C . ALA A 1 406 ? -0.195 4.104 -11.483 1.00 84.62 406 ALA A C 1
ATOM 2890 O O . ALA A 1 406 ? 0.450 4.265 -12.533 1.00 84.62 406 ALA A O 1
ATOM 2891 N N . THR A 1 407 ? -0.865 2.980 -11.224 1.00 88.38 407 THR A N 1
ATOM 2892 C CA . THR A 1 407 ? -0.805 1.769 -12.038 1.00 88.38 407 THR A CA 1
ATOM 2893 C C . THR A 1 407 ? -2.080 1.621 -12.875 1.00 88.38 407 THR A C 1
ATOM 2895 O O . THR A 1 407 ? -3.163 1.309 -12.389 1.00 88.38 407 THR A O 1
ATOM 2898 N N . SER A 1 408 ? -1.981 1.868 -14.184 1.00 90.94 408 SER A N 1
ATOM 2899 C CA . SER A 1 408 ? -3.132 1.687 -15.083 1.00 90.94 408 SER A CA 1
ATOM 2900 C C . SER A 1 408 ? -3.451 0.197 -15.314 1.00 90.94 408 SER A C 1
ATOM 2902 O O . SER A 1 408 ? -2.519 -0.609 -15.361 1.00 90.94 408 SER A O 1
ATOM 2904 N N . PRO A 1 409 ? -4.713 -0.181 -15.591 1.00 92.88 409 PRO A N 1
ATOM 2905 C CA . PRO A 1 409 ? -5.076 -1.567 -15.912 1.00 92.88 409 PRO A CA 1
ATOM 2906 C C . PRO A 1 409 ? -4.300 -2.140 -17.106 1.00 92.88 409 PRO A C 1
ATOM 2908 O O . PRO A 1 409 ? -3.937 -3.312 -17.112 1.00 92.88 409 PRO A O 1
ATOM 2911 N N . THR A 1 410 ? -4.026 -1.303 -18.112 1.00 92.31 410 THR A N 1
ATOM 2912 C CA . THR A 1 410 ? -3.218 -1.669 -19.285 1.00 92.31 410 THR A CA 1
ATOM 2913 C C . THR A 1 410 ? -1.778 -1.978 -18.901 1.00 92.31 410 THR A C 1
ATOM 2915 O O . THR A 1 410 ? -1.245 -2.985 -19.339 1.00 92.31 410 THR A O 1
ATOM 2918 N N . LEU A 1 411 ? -1.179 -1.169 -18.021 1.00 93.81 411 LEU A N 1
ATOM 2919 C CA . LEU A 1 411 ? 0.175 -1.412 -17.522 1.00 93.81 411 LEU A CA 1
ATOM 2920 C C . LEU A 1 411 ? 0.262 -2.742 -16.768 1.00 93.81 411 LEU A C 1
ATOM 2922 O O . LEU A 1 411 ? 1.195 -3.491 -17.009 1.00 93.81 411 LEU A O 1
ATOM 2926 N N . ILE A 1 412 ? -0.704 -3.047 -15.895 1.00 95.25 412 ILE A N 1
ATOM 2927 C CA . ILE A 1 412 ? -0.725 -4.309 -15.133 1.00 95.25 412 ILE A CA 1
ATOM 2928 C C . ILE A 1 412 ? -0.816 -5.502 -16.080 1.00 95.25 412 ILE A C 1
ATOM 2930 O O . ILE A 1 412 ? -0.025 -6.434 -15.963 1.00 95.25 412 ILE A O 1
ATOM 2934 N N . ASN A 1 413 ? -1.752 -5.465 -17.033 1.00 95.12 413 ASN A N 1
ATOM 2935 C CA . ASN A 1 413 ? -1.914 -6.542 -18.008 1.00 95.12 413 ASN A CA 1
ATOM 2936 C C . ASN A 1 413 ? -0.633 -6.733 -18.842 1.00 95.12 413 ASN A C 1
ATOM 2938 O O . ASN A 1 413 ? -0.162 -7.856 -18.978 1.00 95.12 413 ASN A O 1
ATOM 2942 N N . ASP A 1 414 ? -0.058 -5.648 -19.370 1.00 94.38 414 ASP A N 1
ATOM 2943 C CA . ASP A 1 414 ? 1.137 -5.718 -20.217 1.00 94.38 414 ASP A CA 1
ATOM 2944 C C . ASP A 1 414 ? 2.367 -6.179 -19.421 1.00 94.38 414 ASP A C 1
ATOM 2946 O O . ASP A 1 414 ? 3.143 -6.997 -19.908 1.00 94.38 414 ASP A O 1
ATOM 2950 N N . LEU A 1 415 ? 2.541 -5.682 -18.192 1.00 95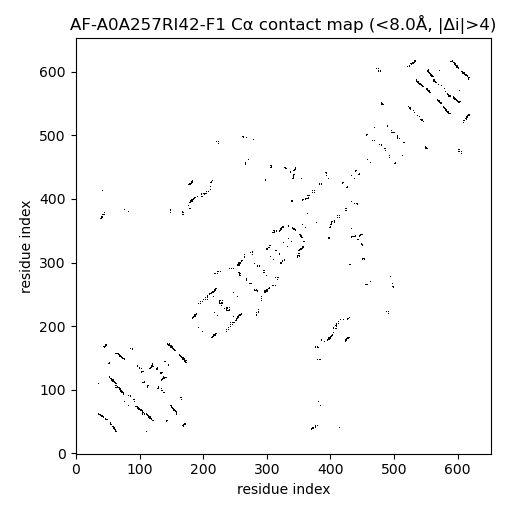.81 415 LEU A N 1
ATOM 2951 C CA . LEU A 1 415 ? 3.659 -6.042 -17.321 1.00 95.81 415 LEU A CA 1
ATOM 2952 C C . LEU A 1 415 ? 3.581 -7.505 -16.886 1.00 95.81 415 LEU A C 1
ATOM 2954 O O . LEU A 1 415 ? 4.566 -8.222 -17.000 1.00 95.81 415 LEU A O 1
ATOM 2958 N N . THR A 1 416 ? 2.420 -7.966 -16.420 1.00 95.75 416 THR A N 1
ATOM 2959 C CA . THR A 1 416 ? 2.240 -9.365 -15.989 1.00 95.75 416 THR A CA 1
ATOM 2960 C C . THR A 1 416 ? 2.351 -10.340 -17.160 1.00 95.75 416 THR A C 1
ATOM 2962 O O . THR A 1 416 ? 2.981 -11.387 -17.019 1.00 95.75 416 THR A O 1
ATOM 2965 N N . ALA A 1 417 ? 1.833 -9.978 -18.339 1.00 94.50 417 ALA A N 1
ATOM 2966 C CA . ALA A 1 417 ? 2.027 -10.760 -19.557 1.00 94.50 417 ALA A CA 1
ATOM 2967 C C . ALA A 1 417 ? 3.499 -10.794 -19.999 1.00 94.50 417 ALA A C 1
ATOM 2969 O O . ALA A 1 417 ? 3.971 -11.841 -20.437 1.00 94.50 417 ALA A O 1
ATOM 2970 N N . GLY A 1 418 ? 4.226 -9.679 -19.880 1.00 94.44 418 GLY A N 1
ATOM 2971 C CA . GLY A 1 418 ? 5.659 -9.615 -20.165 1.00 94.44 418 GLY A CA 1
ATOM 2972 C C . GLY A 1 418 ? 6.470 -10.501 -19.223 1.00 94.44 418 GLY A C 1
ATOM 2973 O O . GLY A 1 418 ? 7.124 -11.431 -19.681 1.00 94.44 418 GLY A O 1
ATOM 2974 N N . LEU A 1 419 ? 6.318 -10.302 -17.911 1.00 95.56 419 LEU A N 1
ATOM 2975 C CA . LEU A 1 419 ? 7.000 -11.087 -16.875 1.00 95.56 419 LEU A CA 1
ATOM 2976 C C . LEU A 1 419 ? 6.707 -12.592 -16.964 1.00 95.56 419 LEU A C 1
ATOM 2978 O O . LEU A 1 419 ? 7.559 -13.404 -16.622 1.00 95.56 419 LEU A O 1
ATOM 2982 N N . GLY A 1 420 ? 5.506 -12.980 -17.406 1.00 93.81 420 GLY A N 1
ATOM 2983 C CA . GLY A 1 420 ? 5.146 -14.387 -17.594 1.00 93.81 420 GLY A CA 1
ATOM 2984 C C . GLY A 1 420 ? 5.831 -15.064 -18.788 1.00 93.81 420 GLY A C 1
ATOM 2985 O O . GLY A 1 420 ? 5.882 -16.291 -18.832 1.00 93.81 420 GLY A O 1
ATOM 2986 N N . ASN A 1 421 ? 6.344 -14.291 -19.751 1.00 92.00 421 ASN A N 1
ATOM 2987 C CA . ASN A 1 421 ? 6.987 -14.792 -20.973 1.00 92.00 421 ASN A CA 1
ATOM 2988 C C . ASN A 1 421 ? 8.492 -14.486 -21.046 1.00 92.00 421 ASN A C 1
ATOM 2990 O O . ASN A 1 421 ? 9.161 -14.907 -21.993 1.00 92.00 421 ASN A O 1
ATOM 2994 N N . ASP A 1 422 ? 9.013 -13.744 -20.078 1.00 93.56 422 ASP A N 1
ATOM 2995 C CA . ASP A 1 422 ? 10.399 -13.309 -20.022 1.00 93.56 422 ASP A CA 1
ATOM 2996 C C . ASP A 1 422 ? 11.295 -14.429 -19.438 1.00 93.56 422 ASP A C 1
ATOM 2998 O O . ASP A 1 422 ? 11.040 -14.929 -18.342 1.00 93.56 422 ASP A O 1
ATOM 3002 N N . PRO A 1 423 ? 12.330 -14.886 -20.171 1.00 92.62 423 PRO A N 1
ATOM 3003 C CA . PRO A 1 423 ? 13.231 -15.938 -19.713 1.00 92.62 423 PRO A CA 1
ATOM 3004 C C . PRO A 1 423 ? 14.318 -15.475 -18.727 1.00 92.62 423 PRO A C 1
ATOM 3006 O O . PRO A 1 423 ? 15.023 -16.333 -18.189 1.00 92.62 423 PRO A O 1
ATOM 3009 N N . PHE A 1 424 ? 14.521 -14.170 -18.540 1.00 93.50 424 PHE A N 1
ATOM 3010 C CA . PHE A 1 424 ? 15.558 -13.601 -17.674 1.00 93.50 424 PHE A CA 1
ATOM 3011 C C . PHE A 1 424 ? 15.043 -13.264 -16.282 1.00 93.50 424 PHE A C 1
ATOM 3013 O O . PHE A 1 424 ? 15.844 -13.105 -15.357 1.00 93.50 424 PHE A O 1
ATOM 3020 N N . VAL A 1 425 ? 13.726 -13.209 -16.107 1.00 94.75 425 VAL A N 1
ATOM 3021 C CA . VAL A 1 425 ? 13.079 -12.922 -14.830 1.00 94.75 425 VAL A CA 1
ATOM 3022 C C . VAL A 1 425 ? 12.099 -14.023 -14.445 1.00 94.75 425 VAL A C 1
ATOM 3024 O O . VAL A 1 425 ? 11.613 -14.799 -15.261 1.00 94.75 425 VAL A O 1
ATOM 3027 N N . ARG A 1 426 ? 11.798 -14.106 -13.154 1.00 95.69 426 ARG A N 1
ATOM 3028 C CA . ARG A 1 426 ? 10.751 -14.972 -12.625 1.00 95.69 426 ARG A CA 1
ATOM 3029 C C . ARG A 1 426 ? 10.032 -14.256 -11.500 1.00 95.69 426 ARG A C 1
ATOM 3031 O O . ARG A 1 426 ? 10.649 -13.849 -10.519 1.00 95.69 426 ARG A O 1
ATOM 3038 N N . THR A 1 427 ? 8.715 -14.159 -11.593 1.00 96.94 427 THR A N 1
ATOM 3039 C CA . THR A 1 427 ? 7.903 -13.575 -10.523 1.00 96.94 427 THR A CA 1
ATOM 3040 C C . THR A 1 427 ?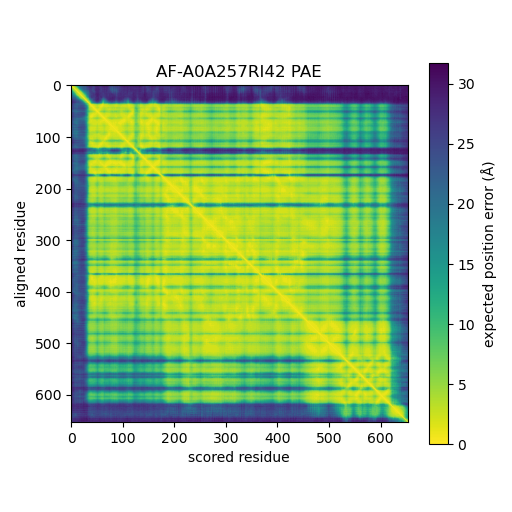 7.865 -14.470 -9.287 1.00 96.94 427 THR A C 1
ATOM 3042 O O . THR A 1 427 ? 7.748 -15.692 -9.400 1.00 96.94 427 THR A O 1
ATOM 3045 N N . THR A 1 428 ? 7.946 -13.865 -8.104 1.00 96.44 428 THR A N 1
ATOM 3046 C CA . THR A 1 428 ? 7.934 -14.559 -6.812 1.00 96.44 428 THR A CA 1
ATOM 3047 C C . THR A 1 428 ? 7.168 -13.765 -5.753 1.00 96.44 428 THR A C 1
ATOM 3049 O O . THR A 1 428 ? 6.928 -12.567 -5.894 1.00 96.44 428 THR A O 1
ATOM 3052 N N . THR A 1 429 ? 6.804 -14.435 -4.662 1.00 95.12 429 THR A N 1
ATOM 3053 C CA . THR A 1 429 ? 6.284 -13.778 -3.454 1.00 95.12 429 THR A CA 1
ATOM 3054 C C . THR A 1 429 ? 7.435 -13.263 -2.583 1.00 95.12 429 THR A C 1
ATOM 3056 O O . THR A 1 429 ? 8.592 -13.638 -2.774 1.00 95.12 429 THR A O 1
ATOM 3059 N N . LEU A 1 430 ? 7.139 -12.412 -1.598 1.00 96.12 430 LEU A N 1
ATOM 3060 C CA . LEU A 1 430 ? 8.173 -11.836 -0.729 1.00 96.12 430 LEU A CA 1
ATOM 3061 C C . LEU A 1 430 ? 8.797 -12.843 0.245 1.00 96.12 430 LEU A C 1
ATOM 3063 O O . LEU A 1 430 ? 9.980 -12.737 0.545 1.00 96.12 430 LEU A O 1
ATOM 3067 N N . THR A 1 431 ? 8.033 -13.813 0.756 1.00 95.25 431 THR A N 1
ATOM 3068 C CA . THR A 1 431 ? 8.484 -14.703 1.845 1.00 95.25 431 THR A CA 1
ATOM 3069 C C . THR A 1 431 ? 9.809 -15.429 1.557 1.00 95.25 431 THR A C 1
ATOM 3071 O O . THR A 1 431 ? 10.686 -15.362 2.420 1.00 95.25 431 THR A O 1
ATOM 3074 N N . PRO A 1 432 ? 10.024 -16.055 0.380 1.00 94.75 432 PRO A N 1
ATOM 3075 C CA . PRO A 1 432 ? 11.299 -16.703 0.053 1.00 94.75 432 PRO A CA 1
ATOM 3076 C C . PRO A 1 432 ? 12.511 -15.762 0.050 1.00 94.75 432 PRO A C 1
ATOM 3078 O O . PRO A 1 432 ? 13.635 -16.216 0.237 1.00 94.75 432 PRO A O 1
ATOM 3081 N N . LEU A 1 433 ? 12.300 -14.456 -0.143 1.00 95.31 433 LEU A N 1
ATOM 3082 C CA . LEU A 1 433 ? 13.376 -13.464 -0.217 1.00 95.31 433 LEU A CA 1
ATOM 3083 C C . LEU A 1 433 ? 13.952 -13.092 1.162 1.00 95.31 433 LEU A C 1
ATOM 3085 O O . LEU A 1 433 ? 14.997 -12.455 1.239 1.00 95.31 433 LEU A O 1
ATOM 3089 N N . PHE A 1 434 ? 13.301 -13.504 2.256 1.00 96.12 434 PHE A N 1
ATOM 3090 C CA . PHE A 1 434 ? 13.766 -13.296 3.635 1.00 96.12 434 PHE A CA 1
ATOM 3091 C C . PHE A 1 434 ? 14.581 -14.479 4.190 1.00 96.12 434 PHE A C 1
ATOM 3093 O O . PHE A 1 434 ? 14.707 -14.616 5.408 1.00 96.12 434 PHE A O 1
ATOM 3100 N N . ASP A 1 435 ? 15.135 -15.354 3.344 1.00 94.81 435 ASP A N 1
ATOM 3101 C CA . ASP A 1 435 ? 16.039 -16.407 3.820 1.00 94.81 435 ASP A CA 1
ATOM 3102 C C . ASP A 1 435 ? 17.309 -15.779 4.425 1.00 94.81 435 ASP A C 1
ATOM 3104 O O . ASP A 1 435 ? 18.060 -15.057 3.766 1.00 94.81 435 ASP A O 1
ATOM 3108 N N . ALA A 1 436 ? 17.564 -16.073 5.703 1.00 93.62 436 ALA A N 1
ATOM 3109 C CA . ALA A 1 436 ? 18.722 -15.577 6.437 1.00 93.62 436 ALA A CA 1
ATOM 3110 C C . ALA A 1 436 ? 20.067 -15.982 5.802 1.00 93.62 436 ALA A C 1
ATOM 3112 O O . ALA A 1 436 ? 21.068 -15.308 6.037 1.00 93.62 436 ALA A O 1
ATOM 3113 N N . ARG A 1 437 ? 20.106 -17.044 4.984 1.00 93.75 437 ARG A N 1
ATOM 3114 C CA . ARG A 1 437 ? 21.298 -17.470 4.227 1.00 93.75 437 ARG A CA 1
ATOM 3115 C C . ARG A 1 437 ? 21.673 -16.502 3.104 1.00 93.75 437 ARG A C 1
ATOM 3117 O O . ARG A 1 437 ? 22.820 -16.501 2.674 1.00 93.75 437 ARG A O 1
ATOM 3124 N N . LEU A 1 438 ? 20.726 -15.685 2.639 1.00 93.00 438 LEU A N 1
ATOM 3125 C CA . LEU A 1 438 ? 20.953 -14.668 1.609 1.00 93.00 438 LEU A CA 1
ATOM 3126 C C . LEU A 1 438 ? 21.543 -13.373 2.193 1.00 93.00 438 LEU A C 1
ATOM 3128 O O . LEU A 1 438 ? 21.918 -12.466 1.449 1.00 93.00 438 LEU A O 1
ATOM 3132 N N . VAL A 1 439 ? 21.632 -13.263 3.523 1.00 93.62 439 VAL A N 1
ATOM 3133 C CA . VAL A 1 439 ? 22.196 -12.084 4.183 1.00 93.62 439 VAL A CA 1
ATOM 3134 C C . VAL A 1 439 ? 23.687 -11.996 3.899 1.00 93.62 439 VAL A C 1
ATOM 3136 O O . VAL A 1 439 ? 24.462 -12.868 4.282 1.00 93.62 439 VAL A O 1
ATOM 3139 N N . GLY A 1 440 ? 24.090 -10.905 3.254 1.00 90.00 440 GLY A N 1
ATOM 3140 C CA . GLY A 1 440 ? 25.477 -10.682 2.852 1.00 90.00 440 GLY A CA 1
ATOM 3141 C C . GLY A 1 440 ? 25.918 -11.453 1.601 1.00 90.00 440 GLY A C 1
ATOM 3142 O O . GLY A 1 440 ? 27.101 -11.437 1.262 1.00 90.00 440 GLY A O 1
ATOM 3143 N N . ALA A 1 441 ? 24.990 -12.126 0.912 1.00 88.62 441 ALA A N 1
ATOM 3144 C CA . ALA A 1 441 ? 25.274 -12.819 -0.339 1.00 88.62 441 ALA A CA 1
ATOM 3145 C C . ALA A 1 441 ? 25.708 -11.853 -1.454 1.00 88.62 441 ALA A C 1
ATOM 3147 O O . ALA A 1 441 ? 25.381 -10.667 -1.426 1.00 88.62 441 ALA A O 1
ATOM 3148 N N . ASP A 1 442 ? 26.455 -12.366 -2.437 1.00 82.81 442 ASP A N 1
ATOM 3149 C CA . ASP A 1 442 ? 26.917 -11.623 -3.622 1.00 82.81 442 ASP A CA 1
ATOM 3150 C C . ASP A 1 442 ? 27.632 -10.292 -3.303 1.00 82.81 442 ASP A C 1
ATOM 3152 O O . ASP A 1 442 ? 27.528 -9.305 -4.034 1.00 82.81 442 ASP A O 1
ATOM 3156 N N . GLY A 1 443 ? 28.359 -10.247 -2.180 1.00 85.19 443 GLY A N 1
ATOM 3157 C CA . GLY A 1 443 ? 29.078 -9.052 -1.726 1.00 85.19 443 GLY A CA 1
ATOM 3158 C C . GLY A 1 443 ? 28.174 -7.961 -1.144 1.00 85.19 443 GLY A C 1
ATOM 3159 O O . GLY A 1 443 ? 28.631 -6.836 -0.930 1.00 85.19 443 GLY A O 1
ATOM 3160 N N . ALA A 1 444 ? 26.901 -8.268 -0.877 1.00 90.19 444 ALA A N 1
ATOM 3161 C CA . ALA A 1 444 ? 25.993 -7.367 -0.190 1.00 90.19 444 ALA A CA 1
ATOM 3162 C C . ALA A 1 444 ? 26.448 -7.087 1.247 1.00 90.19 444 ALA A C 1
ATOM 3164 O O . ALA A 1 444 ? 26.955 -7.974 1.933 1.00 90.19 444 ALA A O 1
ATOM 3165 N N . PRO A 1 445 ? 26.238 -5.868 1.764 1.00 92.94 445 PRO A N 1
ATOM 3166 C CA . PRO A 1 445 ? 26.451 -5.611 3.176 1.00 92.94 445 PRO A CA 1
ATOM 3167 C C . PRO A 1 445 ? 25.365 -6.321 3.999 1.00 92.94 445 PRO A C 1
ATOM 3169 O O . PRO A 1 445 ? 24.170 -6.075 3.822 1.00 92.94 445 PRO A O 1
ATOM 3172 N N . ALA A 1 446 ? 25.786 -7.181 4.931 1.00 94.75 446 ALA A N 1
ATOM 3173 C CA . ALA A 1 446 ? 24.887 -7.875 5.858 1.00 94.75 446 ALA A CA 1
ATOM 3174 C C . ALA A 1 446 ? 24.133 -6.906 6.789 1.00 94.75 446 ALA A C 1
ATOM 3176 O O . ALA A 1 446 ? 23.029 -7.207 7.251 1.00 94.75 446 ALA A O 1
ATOM 3177 N N . THR A 1 447 ? 24.724 -5.739 7.055 1.00 96.06 447 THR A N 1
ATOM 3178 C CA . THR A 1 447 ? 24.137 -4.657 7.845 1.00 96.06 447 THR A CA 1
ATOM 3179 C C . THR A 1 447 ? 24.044 -3.372 7.031 1.00 96.06 447 THR A C 1
ATOM 3181 O O . THR A 1 447 ? 24.977 -3.007 6.319 1.00 96.06 447 THR A O 1
ATOM 3184 N N . ARG A 1 448 ? 22.922 -2.654 7.139 1.00 95.88 448 ARG A N 1
ATOM 3185 C CA . ARG A 1 448 ? 22.731 -1.356 6.475 1.00 95.88 448 ARG A CA 1
ATOM 3186 C C . ARG A 1 448 ? 22.239 -0.306 7.458 1.00 95.88 448 ARG A C 1
ATOM 3188 O O . ARG A 1 448 ? 21.385 -0.573 8.301 1.00 95.88 448 ARG A O 1
ATOM 3195 N N . ALA A 1 449 ? 22.766 0.905 7.320 1.00 96.25 449 ALA A N 1
ATOM 3196 C CA . ALA A 1 449 ? 22.315 2.046 8.099 1.00 96.25 449 ALA A CA 1
ATOM 3197 C C . ALA A 1 449 ? 21.027 2.631 7.505 1.00 96.25 449 ALA A C 1
ATOM 3199 O O . ALA A 1 449 ? 20.918 2.824 6.291 1.00 96.25 449 ALA A O 1
ATOM 3200 N N . LEU A 1 450 ? 20.077 2.944 8.383 1.00 96.62 450 LEU A N 1
ATOM 3201 C CA . LEU A 1 450 ? 18.900 3.731 8.033 1.00 96.62 450 LEU A CA 1
ATOM 3202 C C . LEU A 1 450 ? 19.280 5.210 7.946 1.00 96.62 450 LEU A C 1
ATOM 3204 O O . LEU A 1 450 ? 20.193 5.680 8.633 1.00 96.62 450 LEU A O 1
ATOM 3208 N N . LYS A 1 451 ? 18.569 5.952 7.105 1.00 95.69 451 LYS A N 1
ATOM 3209 C CA . LYS A 1 451 ? 18.676 7.404 7.047 1.00 95.69 451 LYS A CA 1
ATOM 3210 C C . LYS A 1 451 ? 18.172 7.997 8.373 1.00 95.69 451 LYS A C 1
ATOM 3212 O O . LYS A 1 451 ? 17.142 7.549 8.874 1.00 95.69 451 LYS A O 1
ATOM 3217 N N . PRO A 1 452 ? 18.854 9.001 8.952 1.00 93.56 452 PRO A N 1
ATOM 3218 C CA . PRO A 1 452 ? 18.366 9.657 10.158 1.00 93.56 452 PRO A CA 1
ATOM 3219 C C . PRO A 1 452 ? 16.976 10.260 9.941 1.00 93.56 452 PRO A C 1
ATOM 3221 O O . PRO A 1 452 ? 16.758 11.008 8.985 1.00 93.56 452 PRO A O 1
ATOM 3224 N N . VAL A 1 453 ? 16.057 9.949 10.851 1.00 92.31 453 VAL A N 1
ATOM 3225 C CA . VAL A 1 453 ? 14.714 10.531 10.916 1.00 92.31 453 VAL A CA 1
ATOM 3226 C C . VAL A 1 453 ? 14.658 11.412 12.156 1.00 92.31 453 VAL A C 1
ATOM 3228 O O . VAL A 1 453 ? 15.189 11.039 13.204 1.00 92.31 453 VAL A O 1
ATOM 3231 N N . ALA A 1 454 ? 14.057 12.596 12.036 1.00 89.69 454 ALA A N 1
ATOM 3232 C CA . ALA A 1 454 ? 13.856 13.458 13.192 1.00 89.69 454 ALA A CA 1
ATOM 3233 C C . ALA A 1 454 ? 12.965 12.732 14.216 1.00 89.69 454 ALA A C 1
ATOM 3235 O O . ALA A 1 454 ? 11.931 12.187 13.821 1.00 89.69 454 ALA A O 1
ATOM 3236 N N . PRO A 1 455 ? 13.344 12.696 15.505 1.00 86.62 455 PRO A N 1
ATOM 3237 C CA . PRO A 1 455 ? 12.500 12.091 16.521 1.00 86.62 455 PRO A CA 1
ATOM 3238 C C . PRO A 1 455 ? 11.176 12.850 16.601 1.00 86.62 455 PRO A C 1
ATOM 3240 O O . PRO A 1 455 ? 11.140 14.083 16.551 1.00 86.62 455 PRO A O 1
ATOM 3243 N N . SER A 1 456 ? 10.088 12.104 16.728 1.00 88.12 456 SER A N 1
ATOM 3244 C CA . SER A 1 456 ? 8.779 12.666 17.014 1.00 88.12 456 SER A CA 1
ATOM 3245 C C . SER A 1 456 ? 8.753 13.234 18.431 1.00 88.12 456 SER A C 1
ATOM 3247 O O . SER A 1 456 ? 9.356 12.692 19.358 1.00 88.12 456 SER A O 1
ATOM 3249 N N . THR A 1 457 ? 8.052 14.350 18.612 1.00 91.50 457 THR A N 1
ATOM 3250 C CA . THR A 1 457 ? 7.861 14.962 19.928 1.00 91.50 457 THR A CA 1
ATOM 3251 C C . THR A 1 457 ? 6.440 14.705 20.403 1.00 91.50 457 THR A C 1
ATOM 3253 O O . THR A 1 457 ? 5.477 14.865 19.657 1.00 91.50 457 THR A O 1
ATOM 3256 N N . TRP A 1 458 ? 6.303 14.278 21.653 1.00 95.62 458 TRP A N 1
ATOM 3257 C CA . TRP A 1 458 ? 5.024 14.034 22.311 1.00 95.62 458 TRP A CA 1
ATOM 3258 C C . TRP A 1 458 ? 4.955 14.901 23.562 1.00 95.62 458 TRP A C 1
ATOM 3260 O O . TRP A 1 458 ? 5.913 14.970 24.331 1.00 95.62 458 TRP A O 1
ATOM 3270 N N . SER A 1 459 ? 3.825 15.570 23.778 1.00 96.69 459 SER A N 1
ATOM 3271 C CA . SER A 1 459 ? 3.561 16.224 25.060 1.00 96.69 459 SER A CA 1
ATOM 3272 C C . SER A 1 459 ? 2.947 15.231 26.048 1.00 96.69 459 SER A C 1
ATOM 3274 O O . SER A 1 459 ? 2.251 14.297 25.644 1.00 96.69 459 SER A O 1
ATOM 3276 N N . SER A 1 460 ? 3.114 15.471 27.351 1.00 96.88 460 SER A N 1
ATOM 3277 C CA . SER A 1 460 ? 2.433 14.682 28.389 1.00 96.88 460 SER A CA 1
ATOM 3278 C C . SER A 1 460 ? 0.910 14.696 28.213 1.00 96.88 460 SER A C 1
ATOM 3280 O O . SER A 1 460 ? 0.252 13.690 28.462 1.00 96.88 460 SER A O 1
ATOM 3282 N N . ARG A 1 461 ? 0.354 15.812 27.709 1.00 97.50 461 ARG A N 1
ATOM 3283 C CA . ARG A 1 461 ? -1.069 15.929 27.360 1.00 97.50 461 ARG A CA 1
ATOM 3284 C C . ARG A 1 461 ? -1.463 14.963 26.244 1.00 97.50 461 ARG A C 1
ATOM 3286 O O . ARG A 1 461 ? -2.509 14.332 26.366 1.00 97.50 461 ARG A O 1
ATOM 3293 N N . ASN A 1 462 ? -0.643 14.821 25.198 1.00 97.44 462 ASN A N 1
ATOM 3294 C CA . ASN A 1 462 ? -0.929 13.877 24.116 1.00 97.44 462 ASN A CA 1
ATOM 3295 C C . ASN A 1 462 ? -0.981 12.445 24.644 1.00 97.44 462 ASN A C 1
ATOM 3297 O O . ASN A 1 462 ? -1.938 11.739 24.360 1.00 97.44 462 ASN A O 1
ATOM 3301 N N . VAL A 1 463 ? 0.018 12.034 25.432 1.00 97.50 463 VAL A N 1
ATOM 3302 C CA . VAL A 1 463 ? 0.092 10.666 25.967 1.00 97.50 463 VAL A CA 1
ATOM 3303 C C . VAL A 1 463 ? -1.105 10.373 26.874 1.00 97.50 463 VAL A C 1
ATOM 3305 O O . VAL A 1 463 ? -1.775 9.362 26.684 1.00 97.50 463 VAL A O 1
ATOM 3308 N N . ALA A 1 464 ? -1.419 11.274 27.811 1.00 98.06 464 ALA A N 1
ATOM 3309 C CA . ALA A 1 464 ? -2.551 11.102 28.719 1.00 98.06 464 ALA A CA 1
ATOM 3310 C C . ALA A 1 464 ? -3.895 11.054 27.970 1.00 98.06 464 ALA A C 1
ATOM 3312 O O . ALA A 1 464 ? -4.682 10.140 28.192 1.00 98.06 464 ALA A O 1
ATOM 3313 N N . SER A 1 465 ? -4.131 11.990 27.042 1.00 98.00 465 SER A N 1
ATOM 3314 C CA . SER A 1 465 ? -5.379 12.035 26.262 1.00 98.00 465 SER A CA 1
ATOM 3315 C C . SER A 1 465 ? -5.523 10.810 25.354 1.00 98.00 465 SER A C 1
ATOM 3317 O O . SER A 1 465 ? -6.617 10.270 25.218 1.00 98.00 465 SER A O 1
ATOM 3319 N N . LEU A 1 466 ? -4.418 10.351 24.753 1.00 97.81 466 LEU A N 1
ATOM 3320 C CA . LEU A 1 466 ? -4.409 9.160 23.909 1.00 97.81 466 LEU A CA 1
ATOM 3321 C C . LEU A 1 466 ? -4.740 7.898 24.722 1.00 97.81 466 LEU A C 1
ATOM 3323 O O . LEU A 1 466 ? -5.553 7.090 24.288 1.00 97.81 466 LEU A O 1
ATOM 3327 N N . LEU A 1 467 ? -4.148 7.732 25.909 1.00 97.88 467 LEU A N 1
ATOM 3328 C CA . LEU A 1 467 ? -4.449 6.599 26.790 1.00 97.88 467 LEU A CA 1
ATOM 3329 C C . LEU A 1 467 ? -5.929 6.559 27.192 1.00 97.88 467 LEU A C 1
ATOM 3331 O O . LEU A 1 467 ? -6.527 5.482 27.171 1.00 97.88 467 LEU A O 1
ATOM 3335 N N . THR A 1 468 ? -6.520 7.718 27.500 1.00 97.81 468 THR A N 1
ATOM 3336 C CA . THR A 1 468 ? -7.955 7.831 27.788 1.00 97.81 468 THR A CA 1
ATOM 3337 C C . THR A 1 468 ? -8.791 7.372 26.596 1.00 97.81 468 THR A C 1
ATOM 3339 O O . THR A 1 468 ? -9.548 6.411 26.729 1.00 97.81 468 THR A O 1
ATOM 3342 N N . VAL A 1 469 ? -8.600 7.965 25.410 1.00 97.94 469 VAL A N 1
ATOM 3343 C CA . VAL A 1 469 ? -9.418 7.614 24.235 1.00 97.94 469 VAL A CA 1
ATOM 3344 C C . VAL A 1 469 ? -9.201 6.161 23.792 1.00 97.94 469 VAL A C 1
ATOM 3346 O O . VAL A 1 469 ? -10.147 5.507 23.367 1.00 97.94 469 VAL A O 1
ATOM 3349 N N . ILE A 1 470 ? -7.991 5.600 23.941 1.00 97.69 470 ILE A N 1
ATOM 3350 C CA . ILE A 1 470 ? -7.732 4.169 23.702 1.00 97.69 470 ILE A CA 1
ATOM 3351 C C . ILE A 1 470 ? -8.585 3.310 24.640 1.00 97.69 470 ILE A C 1
ATOM 3353 O O . ILE A 1 470 ? -9.209 2.346 24.189 1.00 97.69 470 ILE A O 1
ATOM 3357 N N . GLY A 1 471 ? -8.596 3.625 25.939 1.00 97.56 471 GLY A N 1
ATOM 3358 C CA . GLY A 1 471 ? -9.373 2.891 26.939 1.00 97.56 471 GLY A CA 1
ATOM 3359 C C . GLY A 1 471 ? -10.869 2.937 26.638 1.00 97.56 471 GLY A C 1
ATOM 3360 O O . GLY A 1 471 ? -11.523 1.895 26.561 1.00 97.56 471 GLY A O 1
ATOM 3361 N N . GLU A 1 472 ? -11.387 4.133 26.376 1.00 98.06 472 GLU A N 1
ATOM 3362 C CA . GLU A 1 472 ? -12.797 4.359 26.070 1.00 98.06 472 GLU A CA 1
ATOM 3363 C C . GLU A 1 472 ? -13.218 3.690 24.754 1.00 98.06 472 GLU A C 1
ATOM 3365 O O . GLU A 1 472 ? -14.198 2.946 24.726 1.00 98.06 472 GLU A O 1
ATOM 3370 N N . VAL A 1 473 ? -12.447 3.844 23.672 1.00 97.88 473 VAL A N 1
ATOM 3371 C CA . VAL A 1 473 ? -12.748 3.205 22.379 1.00 97.88 473 VAL A CA 1
ATOM 3372 C C . VAL A 1 473 ? -12.663 1.683 22.469 1.00 97.88 473 VAL A C 1
ATOM 3374 O O . VAL A 1 473 ? -13.500 0.995 21.884 1.00 97.88 473 VAL A O 1
ATOM 3377 N N . ASN A 1 474 ? -11.703 1.121 23.208 1.00 96.94 474 ASN A N 1
ATOM 3378 C CA . ASN A 1 474 ? -11.631 -0.329 23.408 1.00 96.94 474 ASN A CA 1
ATOM 3379 C C . ASN A 1 474 ? -12.819 -0.854 24.216 1.00 96.94 474 ASN A C 1
ATOM 3381 O O . ASN A 1 474 ? -13.388 -1.888 23.861 1.00 96.94 474 ASN A O 1
ATOM 3385 N N . SER A 1 475 ? -13.209 -0.125 25.261 1.00 97.44 475 SER A N 1
ATOM 3386 C CA . SER A 1 475 ? -14.386 -0.412 26.075 1.00 97.44 475 SER A CA 1
ATOM 3387 C C . SER A 1 475 ? -15.673 -0.379 25.243 1.00 97.44 475 SER A C 1
ATOM 3389 O O . SER A 1 475 ? -16.441 -1.344 25.225 1.00 97.44 475 SER A O 1
ATOM 3391 N N . PHE A 1 476 ? -15.854 0.676 24.448 1.00 97.81 476 PHE A N 1
ATOM 3392 C CA . PHE A 1 476 ? -16.964 0.812 23.512 1.00 97.81 476 PHE A CA 1
ATOM 3393 C C . PHE A 1 476 ? -16.972 -0.306 22.462 1.00 97.81 476 PHE A C 1
ATOM 3395 O O . PHE A 1 476 ? -17.998 -0.929 22.200 1.00 97.81 476 PHE A O 1
ATOM 3402 N N . ALA A 1 477 ? -15.818 -0.627 21.881 1.00 96.00 477 ALA A N 1
ATOM 3403 C CA . ALA A 1 477 ? -15.715 -1.648 20.848 1.00 96.00 477 ALA A CA 1
ATOM 3404 C C . ALA A 1 477 ? -16.027 -3.070 21.350 1.00 96.00 477 ALA A C 1
ATOM 3406 O O . ALA A 1 477 ? -16.400 -3.916 20.540 1.00 96.00 477 ALA A O 1
ATOM 3407 N N . GLN A 1 478 ? -15.887 -3.349 22.652 1.00 95.88 478 GLN A N 1
ATOM 3408 C CA . GLN A 1 478 ? -16.339 -4.608 23.267 1.00 95.88 478 GLN A CA 1
ATOM 3409 C C . GLN A 1 478 ? -17.866 -4.668 23.433 1.00 95.88 478 GLN A C 1
ATOM 3411 O O . GLN A 1 478 ? -18.443 -5.758 23.428 1.00 95.88 478 GLN A O 1
ATOM 3416 N N . ALA A 1 479 ? -18.517 -3.512 23.582 1.00 96.38 479 ALA A N 1
ATOM 3417 C CA . ALA A 1 479 ? -19.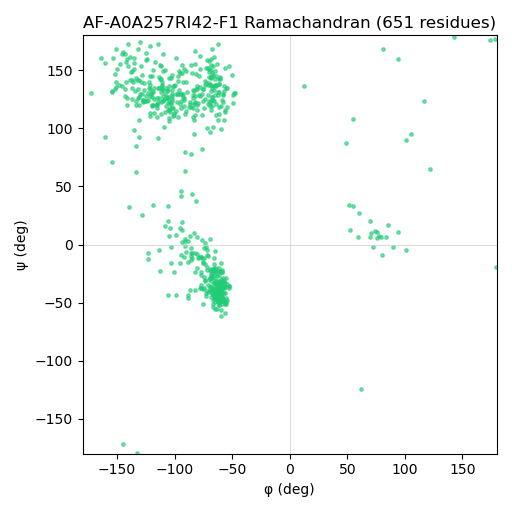966 -3.388 23.705 1.00 96.38 479 ALA A CA 1
ATOM 3418 C C . ALA A 1 479 ? -20.686 -3.539 22.353 1.00 96.38 479 ALA A C 1
ATOM 3420 O O . ALA A 1 479 ? -21.779 -4.101 22.289 1.00 96.38 479 ALA A O 1
ATOM 3421 N N . VAL A 1 480 ? -20.085 -3.061 21.261 1.00 96.62 480 VAL A N 1
ATOM 3422 C CA . VAL A 1 480 ? -20.682 -3.108 19.916 1.00 96.62 480 VAL A CA 1
ATOM 3423 C C . VAL A 1 480 ? -20.767 -4.551 19.402 1.00 96.62 480 VAL A C 1
ATOM 3425 O O . VAL A 1 480 ? -19.761 -5.250 19.298 1.00 96.62 480 VAL A O 1
ATOM 3428 N N . ARG A 1 481 ? -21.977 -4.999 19.044 1.00 93.50 481 ARG A N 1
ATOM 3429 C CA . ARG A 1 481 ? -22.246 -6.361 18.540 1.00 93.50 481 ARG A CA 1
ATOM 3430 C C . ARG A 1 481 ? -22.377 -6.438 17.024 1.00 93.50 481 ARG A C 1
ATOM 3432 O O . ARG A 1 481 ? -22.169 -7.505 16.452 1.00 93.50 481 ARG A O 1
ATOM 3439 N N . SER A 1 482 ? -22.726 -5.333 16.373 1.00 90.12 482 SER A N 1
ATOM 3440 C CA . SER A 1 482 ? -22.888 -5.267 14.921 1.00 90.12 482 SER A CA 1
ATOM 3441 C C . SER A 1 482 ? -22.463 -3.910 14.365 1.00 90.12 482 SER A C 1
ATOM 3443 O O . SER A 1 482 ? -22.322 -2.932 15.095 1.00 90.12 482 SER A O 1
ATOM 3445 N N . GLY A 1 483 ? -22.253 -3.857 13.050 1.00 86.12 483 GLY A N 1
ATOM 3446 C CA . GLY A 1 483 ? -21.905 -2.632 12.337 1.00 86.12 483 GLY A CA 1
ATOM 3447 C C . GLY A 1 483 ? -20.419 -2.240 12.411 1.00 86.12 483 GLY A C 1
ATOM 3448 O O . GLY A 1 483 ? -19.639 -2.801 13.184 1.00 86.12 483 GLY A O 1
ATOM 3449 N N . PRO A 1 484 ? -19.994 -1.269 11.584 1.00 90.62 484 PRO A N 1
ATOM 3450 C CA . PRO A 1 484 ? -18.583 -0.916 11.423 1.00 90.62 484 PRO A CA 1
ATOM 3451 C C . PRO A 1 484 ? -18.094 0.198 12.370 1.00 90.62 484 PRO A C 1
ATOM 3453 O O . PRO A 1 484 ? -16.951 0.639 12.255 1.00 90.62 484 PRO A O 1
ATOM 3456 N N . VAL A 1 485 ? -18.925 0.682 13.301 1.00 92.94 485 VAL A N 1
ATOM 3457 C CA . VAL A 1 485 ? -18.620 1.862 14.137 1.00 92.94 485 VAL A CA 1
ATOM 3458 C C . VAL A 1 485 ? -17.408 1.661 15.053 1.00 92.94 485 VAL A C 1
ATOM 3460 O O . VAL A 1 485 ? -16.537 2.525 15.121 1.00 92.94 485 VAL A O 1
ATOM 3463 N N . ALA A 1 486 ? -17.286 0.493 15.690 1.00 94.06 486 ALA A N 1
ATOM 3464 C CA . ALA A 1 486 ? -16.141 0.160 16.539 1.00 94.06 486 ALA A CA 1
ATOM 3465 C C . ALA A 1 486 ? -14.828 0.196 15.742 1.00 94.06 486 ALA A C 1
ATOM 3467 O O . ALA A 1 486 ? -13.799 0.688 16.202 1.00 94.06 486 ALA A O 1
ATOM 3468 N N . THR A 1 487 ? -14.889 -0.287 14.504 1.00 92.62 487 THR A N 1
ATOM 3469 C CA . THR A 1 487 ? -13.782 -0.260 13.556 1.00 92.62 487 THR A CA 1
ATOM 3470 C C . THR A 1 487 ? -13.432 1.167 13.135 1.00 92.62 487 THR A C 1
ATOM 3472 O O . THR A 1 487 ? -12.254 1.514 13.105 1.00 92.62 487 THR A O 1
ATOM 3475 N N . ALA A 1 488 ? -14.431 2.015 12.868 1.00 93.19 488 ALA A N 1
ATOM 3476 C CA . ALA A 1 488 ? -14.221 3.426 12.540 1.00 93.19 488 ALA A CA 1
ATOM 3477 C C . ALA A 1 488 ? -13.477 4.173 13.654 1.00 93.19 488 ALA A C 1
ATOM 3479 O O . ALA A 1 488 ? -12.527 4.902 13.379 1.00 93.19 488 ALA A O 1
ATOM 3480 N N . LEU A 1 489 ? -13.885 3.956 14.907 1.00 96.19 489 LEU A N 1
ATOM 3481 C CA . LEU A 1 489 ? -13.266 4.582 16.073 1.00 96.19 489 LEU A CA 1
ATOM 3482 C C . LEU A 1 489 ? -11.830 4.090 16.286 1.00 96.19 489 LEU A C 1
ATOM 3484 O O . LEU A 1 489 ? -10.941 4.902 16.520 1.00 96.19 489 LEU A O 1
ATOM 3488 N N . ARG A 1 490 ? -11.564 2.787 16.112 1.00 96.38 490 ARG A N 1
ATOM 3489 C CA . ARG A 1 490 ? -10.191 2.247 16.151 1.00 96.38 490 ARG A CA 1
ATOM 3490 C C . ARG A 1 490 ? -9.294 2.856 15.073 1.00 96.38 490 ARG A C 1
ATOM 3492 O O . ARG A 1 490 ? -8.160 3.210 15.368 1.00 96.38 490 ARG A O 1
ATOM 3499 N N . VAL A 1 491 ? -9.802 3.028 13.850 1.00 95.31 491 VAL A N 1
ATOM 3500 C CA . VAL A 1 491 ? -9.074 3.721 12.769 1.00 95.31 491 VAL A CA 1
ATOM 3501 C C . VAL A 1 491 ? -8.824 5.191 13.119 1.00 95.31 491 VAL A C 1
ATOM 3503 O O . VAL A 1 491 ? -7.738 5.700 12.847 1.00 95.31 491 VAL A O 1
ATOM 3506 N N . ALA A 1 492 ? -9.786 5.875 13.747 1.00 95.25 492 ALA A N 1
ATOM 3507 C CA . ALA A 1 492 ? -9.611 7.257 14.189 1.00 95.25 492 ALA A CA 1
ATOM 3508 C C . ALA A 1 492 ? -8.504 7.381 15.251 1.00 95.25 492 ALA A C 1
ATOM 3510 O O . ALA A 1 492 ? -7.616 8.219 15.093 1.00 95.25 492 ALA A O 1
ATOM 3511 N N . VAL A 1 493 ? -8.497 6.506 16.263 1.00 97.19 493 VAL A N 1
ATOM 3512 C CA . VAL A 1 493 ? -7.426 6.437 17.274 1.00 97.19 493 VAL A CA 1
ATOM 3513 C C . VAL A 1 493 ? -6.080 6.130 16.619 1.00 97.19 493 VAL A C 1
ATOM 3515 O O . VAL A 1 493 ? -5.133 6.888 16.806 1.00 97.19 493 VAL A O 1
ATOM 3518 N N . ALA A 1 494 ? -6.009 5.110 15.759 1.00 96.50 494 ALA A N 1
ATOM 3519 C CA . ALA A 1 494 ? -4.780 4.749 15.054 1.00 96.50 494 ALA A CA 1
ATOM 3520 C C . ALA A 1 494 ? -4.224 5.905 14.201 1.00 96.50 494 ALA A C 1
ATOM 3522 O O . ALA A 1 494 ? -3.012 6.092 14.115 1.00 96.50 494 ALA A O 1
ATOM 3523 N N . SER A 1 495 ? -5.096 6.725 13.604 1.00 93.44 495 SER A N 1
ATOM 3524 C CA . SER A 1 495 ? -4.673 7.909 12.848 1.00 93.44 495 SER A CA 1
ATOM 3525 C C . SER A 1 495 ? -4.076 9.017 13.726 1.00 93.44 495 SER A C 1
ATOM 3527 O O . SER A 1 495 ? -3.243 9.788 13.253 1.00 93.44 495 SER A O 1
ATOM 3529 N N . ALA A 1 496 ? -4.458 9.090 15.005 1.00 95.62 496 ALA A N 1
ATOM 3530 C CA . ALA A 1 496 ? -3.899 10.044 15.960 1.00 95.62 496 ALA A CA 1
ATOM 3531 C C . ALA A 1 496 ? -2.485 9.657 16.434 1.00 95.62 496 ALA A C 1
ATOM 3533 O O . ALA A 1 496 ? -1.751 10.496 16.951 1.00 95.62 496 ALA A O 1
ATOM 3534 N N . GLU A 1 497 ? -2.070 8.410 16.210 1.00 95.25 497 GLU A N 1
ATOM 3535 C CA . GLU A 1 497 ? -0.749 7.873 16.567 1.00 95.25 497 GLU A CA 1
ATOM 3536 C C . GLU A 1 497 ? 0.320 8.115 15.488 1.00 95.25 497 GLU A C 1
ATOM 3538 O O . GLU A 1 497 ? 1.436 7.603 15.567 1.00 95.25 497 GLU A O 1
ATOM 3543 N N . GLN A 1 498 ? -0.003 8.894 14.457 1.00 92.81 498 GLN A N 1
ATOM 3544 C CA . GLN A 1 498 ? 0.925 9.234 13.384 1.00 92.81 498 GLN A CA 1
ATOM 3545 C C . GLN A 1 498 ? 1.928 10.328 13.811 1.00 92.81 498 GLN A C 1
ATOM 3547 O O . GLN A 1 498 ? 1.763 11.040 14.813 1.00 92.81 498 GLN A O 1
ATOM 3552 N N . VAL A 1 499 ? 3.022 10.445 13.060 1.00 88.50 499 VAL A N 1
ATOM 3553 C CA . VAL A 1 499 ? 4.082 11.438 13.230 1.00 88.50 499 VAL A CA 1
ATOM 3554 C C . VAL A 1 499 ? 3.507 12.823 12.951 1.00 88.50 499 VAL A C 1
ATOM 3556 O O . VAL A 1 499 ? 2.836 13.055 11.949 1.00 88.50 499 VAL A O 1
ATOM 3559 N N . GLY A 1 500 ? 3.803 13.774 13.831 1.00 89.56 500 GLY A N 1
ATOM 3560 C CA . GLY A 1 500 ? 3.357 15.151 13.681 1.00 89.56 500 GLY A CA 1
ATOM 3561 C C . GLY A 1 500 ? 3.805 16.025 14.843 1.00 89.56 500 GLY A C 1
ATOM 3562 O O . GLY A 1 500 ? 4.416 15.551 15.801 1.00 89.56 500 GLY A O 1
ATOM 3563 N N . ALA A 1 501 ? 3.498 17.318 14.753 1.00 93.00 501 ALA A N 1
ATOM 3564 C CA . ALA A 1 501 ? 3.699 18.235 15.866 1.00 93.00 501 ALA A CA 1
ATOM 3565 C C . ALA A 1 501 ? 2.720 17.914 17.018 1.00 93.00 501 ALA A C 1
ATOM 3567 O O . ALA A 1 501 ? 1.588 17.499 16.748 1.00 93.00 501 ALA A O 1
ATOM 3568 N N . PRO A 1 502 ? 3.089 18.180 18.287 1.00 94.75 502 PRO A N 1
ATOM 3569 C CA . PRO A 1 502 ? 2.230 17.908 19.443 1.00 94.75 502 PRO A CA 1
ATOM 3570 C C . PRO A 1 502 ? 0.819 18.513 19.349 1.00 94.75 502 PRO A C 1
ATOM 3572 O O . PRO A 1 502 ? -0.142 17.884 19.790 1.00 94.75 502 PRO A O 1
ATOM 3575 N N . GLY A 1 503 ? 0.688 19.708 18.755 1.00 95.88 503 GLY A N 1
ATOM 3576 C CA . GLY A 1 503 ? -0.604 20.365 18.519 1.00 95.88 503 GLY A CA 1
ATOM 3577 C C . GLY A 1 503 ? -1.484 19.589 17.539 1.00 95.88 503 GLY A C 1
ATOM 3578 O O . GLY A 1 503 ? -2.562 19.147 17.907 1.00 95.88 503 GLY A O 1
ATOM 3579 N N . SER A 1 504 ? -0.980 19.302 16.335 1.00 94.50 504 SER A N 1
ATOM 3580 C CA . SER A 1 504 ? -1.721 18.531 15.323 1.00 94.50 504 SER A CA 1
ATOM 3581 C C . SER A 1 504 ? -2.088 17.122 15.796 1.00 94.50 504 SER A C 1
ATOM 3583 O O . SER A 1 504 ? -3.137 16.595 15.425 1.00 94.50 504 SER A O 1
ATOM 3585 N N . ARG A 1 505 ? -1.238 16.511 16.632 1.00 95.19 505 ARG A N 1
ATOM 3586 C CA . ARG A 1 505 ? -1.547 15.237 17.286 1.00 95.19 505 ARG A CA 1
ATOM 3587 C C . ARG A 1 505 ? -2.698 15.384 18.275 1.00 95.19 505 ARG A C 1
ATOM 3589 O O . ARG A 1 505 ? -3.608 14.562 18.260 1.00 95.19 505 ARG A O 1
ATOM 3596 N N . GLN A 1 506 ? -2.687 16.432 19.097 1.00 97.25 506 GLN A N 1
ATOM 3597 C CA . GLN A 1 506 ? -3.789 16.710 20.014 1.00 97.25 506 GLN A CA 1
ATOM 3598 C C . GLN A 1 506 ? -5.106 16.911 19.256 1.00 97.25 506 GLN A C 1
ATOM 3600 O O . GLN A 1 506 ? -6.098 16.289 19.617 1.00 97.25 506 GLN A O 1
ATOM 3605 N N . ASP A 1 507 ? -5.092 17.665 18.155 1.00 96.94 507 ASP A N 1
ATOM 3606 C CA . ASP A 1 507 ? -6.272 17.865 17.305 1.00 96.94 507 ASP A CA 1
ATOM 3607 C C . ASP A 1 507 ? -6.780 16.543 16.694 1.00 96.94 507 ASP A C 1
ATOM 3609 O O . ASP A 1 507 ? -7.969 16.372 16.427 1.00 96.94 507 ASP A O 1
ATOM 3613 N N . ALA A 1 508 ? -5.890 15.585 16.414 1.00 96.06 508 ALA A N 1
ATOM 3614 C CA . ALA A 1 508 ? -6.275 14.253 15.947 1.00 96.06 508 ALA A CA 1
ATOM 3615 C C . ALA A 1 508 ? -6.905 13.403 17.063 1.00 96.06 508 ALA A C 1
ATOM 3617 O O . ALA A 1 508 ? -7.922 12.755 16.818 1.00 96.06 508 ALA A O 1
ATOM 3618 N N . ILE A 1 509 ? -6.351 13.458 18.278 1.00 98.06 509 ILE A N 1
ATOM 3619 C CA . ILE A 1 509 ? -6.912 12.795 19.466 1.00 98.06 509 ILE A CA 1
ATOM 3620 C C . ILE A 1 509 ? -8.302 13.364 19.781 1.00 98.06 509 ILE A C 1
ATOM 3622 O O . ILE A 1 509 ? -9.251 12.606 19.950 1.00 98.06 509 ILE A O 1
ATOM 3626 N N . GLU A 1 510 ? -8.452 14.689 19.787 1.00 98.00 510 GLU A N 1
ATOM 3627 C CA . GLU A 1 510 ? -9.728 15.365 20.053 1.00 98.00 510 GLU A CA 1
ATOM 3628 C C . GLU A 1 510 ? -10.783 15.042 18.987 1.00 98.00 510 GLU A C 1
ATOM 3630 O O . GLU A 1 510 ? -11.954 14.870 19.313 1.00 98.00 510 GLU A O 1
ATOM 3635 N N . ARG A 1 511 ? -10.386 14.859 17.720 1.00 97.50 511 ARG A N 1
ATOM 3636 C CA . ARG A 1 511 ? -11.298 14.361 16.676 1.00 97.50 511 ARG A CA 1
ATOM 3637 C C . ARG A 1 511 ? -11.741 12.918 16.910 1.00 97.50 511 ARG A C 1
ATOM 3639 O O . ARG A 1 511 ? -12.898 12.606 16.635 1.00 97.50 511 ARG A O 1
ATOM 3646 N N . ALA A 1 512 ? -10.853 12.043 17.385 1.00 97.75 512 ALA A N 1
ATOM 3647 C CA . ALA A 1 512 ? -11.221 10.673 17.742 1.00 97.75 512 ALA A CA 1
ATOM 3648 C C . ALA A 1 512 ? -12.180 10.655 18.946 1.00 97.75 512 ALA A C 1
ATOM 3650 O O . ALA A 1 512 ? -13.186 9.948 18.900 1.00 97.75 512 ALA A O 1
ATOM 3651 N N . GLN A 1 513 ? -11.923 11.495 19.955 1.00 98.12 513 GLN A N 1
ATOM 3652 C CA . GLN A 1 513 ? -12.809 11.677 21.106 1.00 98.12 513 GLN A CA 1
ATOM 3653 C C . GLN A 1 513 ? -14.182 12.203 20.681 1.00 98.12 513 GLN A C 1
ATOM 3655 O O . GLN A 1 513 ? -15.193 11.578 20.968 1.00 98.12 513 GLN A O 1
ATOM 3660 N N . ALA A 1 514 ? -14.234 13.287 19.904 1.00 98.06 514 ALA A N 1
ATOM 3661 C CA . ALA A 1 514 ? -15.493 13.854 19.430 1.00 98.06 514 ALA A CA 1
ATOM 3662 C C . ALA A 1 514 ? -16.299 12.856 18.578 1.00 98.06 514 ALA A C 1
ATOM 3664 O O . ALA A 1 514 ? -17.529 12.856 18.609 1.00 98.06 514 ALA A O 1
ATOM 3665 N N . ALA A 1 515 ? -15.623 11.984 17.818 1.00 96.81 515 ALA A N 1
ATOM 3666 C CA . ALA A 1 515 ? -16.281 10.912 17.080 1.00 96.81 515 ALA A CA 1
ATOM 3667 C C . ALA A 1 515 ? -16.899 9.856 18.011 1.00 96.81 515 ALA A C 1
ATOM 3669 O O . ALA A 1 515 ? -17.987 9.365 17.703 1.00 96.81 515 ALA A O 1
ATOM 3670 N N . LEU A 1 516 ? -16.238 9.523 19.127 1.00 98.00 516 LEU A N 1
ATOM 3671 C CA . LEU A 1 516 ? -16.788 8.656 20.170 1.00 98.00 516 LEU A CA 1
ATOM 3672 C C . LEU A 1 516 ? -17.970 9.332 20.874 1.00 98.00 516 LEU A C 1
ATOM 3674 O O . LEU A 1 516 ? -19.050 8.748 20.910 1.00 98.00 516 LEU A O 1
ATOM 3678 N N . ASP A 1 517 ? -17.809 10.570 21.344 1.00 97.81 517 ASP A N 1
ATOM 3679 C CA . ASP A 1 517 ? -18.853 11.335 22.041 1.00 97.81 517 ASP A CA 1
ATOM 3680 C C . ASP A 1 517 ? -20.120 11.471 21.183 1.00 97.81 517 ASP A C 1
ATOM 3682 O O . ASP A 1 517 ? -21.242 11.339 21.674 1.00 97.81 517 ASP A O 1
ATOM 3686 N N . ALA A 1 518 ? -19.955 11.649 19.868 1.00 97.00 518 ALA A N 1
ATOM 3687 C CA . ALA A 1 518 ? -21.067 11.661 18.925 1.00 97.00 518 ALA A CA 1
ATOM 3688 C C . ALA A 1 518 ? -21.837 10.328 18.884 1.00 97.00 518 ALA A C 1
ATOM 3690 O O . ALA A 1 518 ? -23.046 10.350 18.668 1.00 97.00 518 ALA A O 1
ATOM 3691 N N . GLN A 1 519 ? -21.174 9.181 19.088 1.00 97.06 519 GLN A N 1
ATOM 3692 C CA . GLN A 1 519 ? -21.855 7.885 19.224 1.00 97.06 519 GLN A CA 1
ATOM 3693 C C . GLN A 1 519 ? -22.534 7.737 20.586 1.00 97.06 519 GLN A C 1
ATOM 3695 O O . GLN A 1 519 ? -23.641 7.205 20.652 1.00 97.06 519 GLN A O 1
ATOM 3700 N N . LEU A 1 520 ? -21.905 8.221 21.661 1.00 96.94 520 LEU A N 1
ATOM 3701 C CA . LEU A 1 520 ? -22.485 8.180 23.006 1.00 96.94 520 LEU A CA 1
ATOM 3702 C C . LEU A 1 520 ? -23.771 9.016 23.082 1.00 96.94 520 LEU A C 1
ATOM 3704 O O . LEU A 1 520 ? -24.778 8.543 23.596 1.00 96.94 520 LEU A O 1
ATOM 3708 N N . GLY A 1 521 ? -23.808 10.187 22.435 1.00 96.50 521 GLY A N 1
ATOM 3709 C CA . GLY A 1 521 ? -25.008 11.032 22.333 1.00 96.50 521 GLY A CA 1
ATOM 3710 C C . GLY A 1 521 ? -26.190 10.423 21.552 1.00 96.50 521 GLY A C 1
ATOM 3711 O O . GLY A 1 521 ? -27.276 11.017 21.488 1.00 96.50 521 GLY A O 1
ATOM 3712 N N . LEU A 1 522 ? -26.018 9.246 20.938 1.00 96.56 522 LEU A N 1
ATOM 3713 C CA . LEU A 1 522 ? -27.111 8.487 20.319 1.00 96.56 522 LEU A CA 1
ATOM 3714 C C . LEU A 1 522 ? -27.850 7.589 21.316 1.00 96.56 522 LEU A C 1
ATOM 3716 O O . LEU A 1 522 ? -28.905 7.064 20.957 1.00 96.56 522 LEU A O 1
ATOM 3720 N N . VAL A 1 523 ? -27.331 7.422 22.532 1.00 97.12 523 VAL A N 1
ATOM 3721 C CA . VAL A 1 523 ? -27.937 6.616 23.593 1.00 97.12 523 VAL A CA 1
ATOM 3722 C C . VAL A 1 523 ? -28.354 7.531 24.741 1.00 97.12 523 VAL A C 1
ATOM 3724 O O . VAL A 1 523 ? -27.614 8.421 25.148 1.00 97.12 523 VAL A O 1
ATOM 3727 N N . SER A 1 524 ? -29.559 7.335 25.268 1.00 96.81 524 SER A N 1
ATOM 3728 C CA . SER A 1 524 ? -30.063 8.100 26.411 1.00 96.81 524 SER A CA 1
ATOM 3729 C C . SER A 1 524 ? -30.986 7.251 27.278 1.00 96.81 524 SER A C 1
ATOM 3731 O O . SER A 1 524 ? -31.600 6.301 26.798 1.00 96.81 524 SER A O 1
ATOM 3733 N N . ILE A 1 525 ? -31.110 7.603 28.553 1.00 96.81 525 ILE A N 1
ATOM 3734 C CA . ILE A 1 525 ? -32.072 6.994 29.479 1.00 96.81 525 ILE A CA 1
ATOM 3735 C C . ILE A 1 525 ? -33.310 7.899 29.541 1.00 96.81 525 ILE A C 1
ATOM 3737 O O . ILE A 1 525 ? -33.168 9.119 29.490 1.00 96.81 525 ILE A O 1
ATOM 3741 N N . ASP A 1 526 ? -34.509 7.317 29.599 1.00 95.31 526 ASP A N 1
ATOM 3742 C CA . ASP A 1 526 ? -35.745 8.077 29.804 1.00 95.31 526 ASP A CA 1
ATOM 3743 C C . ASP A 1 526 ? -35.779 8.679 31.216 1.00 95.31 526 ASP A C 1
ATOM 3745 O O . ASP A 1 526 ? -35.619 7.974 32.213 1.00 95.31 526 ASP A O 1
ATOM 3749 N N . GLU A 1 527 ? -36.000 9.989 31.290 1.00 93.62 527 GLU A N 1
ATOM 3750 C CA . GLU A 1 527 ? -36.021 10.751 32.544 1.00 93.62 527 GLU A CA 1
ATOM 3751 C C . GLU A 1 527 ? -37.443 10.887 33.115 1.00 93.62 527 GLU A C 1
ATOM 3753 O O . GLU A 1 527 ? -37.664 11.561 34.128 1.00 93.62 527 GLU A O 1
ATOM 3758 N N . SER A 1 528 ? -38.434 10.279 32.452 1.00 91.62 528 SER A N 1
ATOM 3759 C CA . SER A 1 528 ? -39.834 10.364 32.849 1.00 91.62 528 SER A CA 1
ATOM 3760 C C . SER A 1 528 ? -40.075 9.794 34.252 1.00 91.62 528 SER A C 1
ATOM 3762 O O . SER A 1 528 ? -39.449 8.835 34.700 1.00 91.62 528 SER A O 1
ATOM 3764 N N . THR A 1 529 ? -40.995 10.414 34.998 1.00 90.88 529 THR A N 1
ATOM 3765 C CA . THR A 1 529 ? -41.302 9.983 36.369 1.00 90.88 529 THR A CA 1
ATOM 3766 C C . THR A 1 529 ? -41.927 8.590 36.366 1.00 90.88 529 THR A C 1
ATOM 3768 O O . THR A 1 529 ? -42.997 8.385 35.791 1.00 90.88 529 THR A O 1
ATOM 3771 N N . ILE A 1 530 ? -41.319 7.657 37.096 1.00 89.38 530 ILE A N 1
ATOM 3772 C CA . ILE A 1 53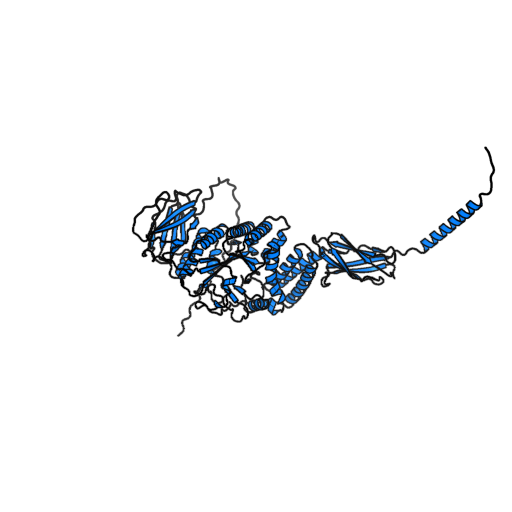0 ? -41.827 6.290 37.221 1.00 89.38 530 ILE A CA 1
ATOM 3773 C C . ILE A 1 530 ? -42.725 6.202 38.453 1.00 89.38 530 ILE A C 1
ATOM 3775 O O . ILE A 1 530 ? -42.330 6.604 39.548 1.00 89.38 530 ILE A O 1
ATOM 3779 N N . THR A 1 531 ? -43.933 5.658 38.296 1.00 86.88 531 THR A N 1
ATOM 3780 C CA . THR A 1 531 ? -44.840 5.405 39.425 1.00 86.88 531 THR A CA 1
ATOM 3781 C C . THR A 1 531 ? -44.866 3.916 39.759 1.00 86.88 531 THR A C 1
ATOM 3783 O O . THR A 1 531 ? -45.323 3.107 38.956 1.00 86.88 531 THR A O 1
ATOM 3786 N N . LEU A 1 532 ? -44.396 3.548 40.951 1.00 85.81 532 LEU A N 1
ATOM 3787 C CA . LEU A 1 532 ? -44.462 2.180 41.463 1.00 85.81 532 LEU A CA 1
ATOM 3788 C C . LEU A 1 532 ? -45.824 1.936 42.116 1.00 85.81 532 LEU A C 1
ATOM 3790 O O . LEU A 1 532 ? -46.228 2.672 43.017 1.00 85.81 532 LEU A O 1
ATOM 3794 N N . ALA A 1 533 ? -46.518 0.884 41.678 1.00 79.75 533 ALA A N 1
ATOM 3795 C CA . ALA A 1 533 ? -47.851 0.524 42.169 1.00 79.75 533 ALA A CA 1
ATOM 3796 C C . ALA A 1 533 ? -47.841 -0.171 43.546 1.00 79.75 533 ALA A C 1
ATOM 3798 O O . ALA A 1 533 ? -48.895 -0.341 44.157 1.00 79.75 533 ALA A O 1
ATOM 3799 N N . GLY A 1 534 ? -46.673 -0.578 44.047 1.00 73.25 534 GLY A N 1
ATOM 3800 C CA . GLY A 1 534 ? -46.536 -1.171 45.373 1.00 73.25 534 GLY A CA 1
ATOM 3801 C C . GLY A 1 534 ? -45.124 -1.688 45.661 1.00 73.25 534 GLY A C 1
ATOM 3802 O O . GLY A 1 534 ? -44.255 -1.657 44.790 1.00 73.25 534 GLY A O 1
ATOM 3803 N N . PRO A 1 535 ? -44.862 -2.176 46.885 1.00 69.12 535 PRO A N 1
ATOM 3804 C CA . PRO A 1 535 ? -43.591 -2.806 47.227 1.00 69.12 535 PRO A CA 1
ATOM 3805 C C . PRO A 1 535 ? -43.390 -4.090 46.410 1.00 69.12 535 PRO A C 1
ATOM 3807 O O . PRO A 1 535 ? -44.307 -4.900 46.306 1.00 69.12 535 PRO A O 1
ATOM 3810 N N . GLY A 1 536 ? -42.187 -4.311 45.873 1.00 74.25 536 GLY A N 1
ATOM 3811 C CA . GLY A 1 536 ? -41.869 -5.544 45.139 1.00 74.25 536 GLY A CA 1
ATOM 3812 C C . GLY A 1 536 ? -42.148 -5.497 43.635 1.00 74.25 536 GLY A C 1
ATOM 3813 O O . GLY A 1 536 ? -41.861 -6.473 42.944 1.00 74.25 536 GLY A O 1
ATOM 3814 N N . THR A 1 537 ? -42.685 -4.393 43.105 1.00 83.94 537 THR A N 1
ATOM 3815 C CA . THR A 1 537 ? -42.858 -4.228 41.656 1.00 83.94 537 THR A CA 1
ATOM 3816 C C . THR A 1 537 ? -41.512 -3.970 40.983 1.00 83.94 537 THR A C 1
ATOM 3818 O O . THR A 1 537 ? -40.669 -3.239 41.513 1.00 83.94 537 THR A O 1
ATOM 3821 N N . ALA A 1 538 ? -41.304 -4.559 39.807 1.00 87.62 538 ALA A N 1
ATOM 3822 C CA . ALA A 1 538 ? -40.169 -4.199 38.970 1.00 87.62 538 ALA A CA 1
ATOM 3823 C C . ALA A 1 538 ? -40.262 -2.724 38.564 1.00 87.62 538 ALA A C 1
ATOM 3825 O O . ALA A 1 538 ? -41.340 -2.209 38.265 1.00 87.62 538 ALA A O 1
ATOM 3826 N N . LEU A 1 539 ? -39.120 -2.055 38.602 1.00 89.94 539 LEU A N 1
ATOM 3827 C CA . LEU A 1 539 ? -38.934 -0.694 38.147 1.00 89.94 539 LEU A CA 1
ATOM 3828 C C . LEU A 1 539 ? -38.524 -0.748 36.665 1.00 89.94 539 LEU A C 1
ATOM 3830 O O . LEU A 1 539 ? -37.420 -1.223 36.386 1.00 89.94 539 LEU A O 1
ATOM 3834 N N . PRO A 1 540 ? -39.371 -0.286 35.730 1.00 93.81 540 PRO A N 1
ATOM 3835 C CA . PRO A 1 540 ? -39.013 -0.247 34.320 1.00 93.81 540 PRO A CA 1
ATOM 3836 C C . PRO A 1 540 ? -38.023 0.893 34.072 1.00 93.81 540 PRO A C 1
ATOM 3838 O O . PRO A 1 540 ? -38.344 2.061 34.275 1.00 93.81 540 PRO A O 1
ATOM 3841 N N . VAL A 1 541 ? -36.815 0.559 33.632 1.00 94.38 541 VAL A N 1
ATOM 3842 C CA . VAL A 1 541 ? -35.828 1.525 33.144 1.00 94.38 541 VAL A CA 1
ATOM 3843 C C . VAL A 1 541 ? -35.852 1.493 31.624 1.00 94.38 541 VAL A C 1
ATOM 3845 O O . VAL A 1 541 ? -35.442 0.506 31.013 1.00 94.38 541 VAL A O 1
ATOM 3848 N N . THR A 1 542 ? -36.324 2.575 31.012 1.00 96.19 542 THR A N 1
ATOM 3849 C CA . THR A 1 542 ? -36.387 2.696 29.553 1.00 96.19 542 THR A CA 1
ATOM 3850 C C . THR A 1 542 ? -35.111 3.343 29.022 1.00 96.19 542 THR A C 1
ATOM 3852 O O . THR A 1 542 ? -34.726 4.432 29.443 1.00 96.19 542 THR A O 1
ATOM 3855 N N . VAL A 1 543 ? -34.458 2.679 28.072 1.00 97.12 543 VAL A N 1
ATOM 3856 C CA . VAL A 1 543 ? -33.282 3.175 27.353 1.00 97.12 543 VAL A CA 1
ATOM 3857 C C . VAL A 1 543 ? -33.660 3.425 25.897 1.00 97.12 543 VAL A C 1
ATOM 3859 O O . VAL A 1 543 ? -34.251 2.565 25.240 1.00 97.12 543 VAL A O 1
ATOM 3862 N N . HIS A 1 544 ? -33.297 4.595 25.383 1.00 96.88 544 HIS A N 1
ATOM 3863 C CA . HIS A 1 544 ? -33.445 4.970 23.983 1.00 96.88 544 HIS A CA 1
ATOM 3864 C C . HIS A 1 544 ? -32.107 4.853 23.252 1.00 96.88 544 HIS A C 1
ATOM 3866 O O . HIS A 1 544 ? -31.073 5.295 23.750 1.00 96.88 544 HIS A O 1
ATOM 3872 N N . SER A 1 545 ? -32.134 4.293 22.044 1.00 96.12 545 SER A N 1
ATOM 3873 C CA . SER A 1 545 ? -30.962 4.127 21.188 1.00 96.12 545 SER A CA 1
ATOM 3874 C C . SER A 1 545 ? -31.263 4.556 19.752 1.00 96.12 545 SER A C 1
ATOM 3876 O O . SER A 1 545 ? -32.172 4.044 19.103 1.00 96.12 545 SER A O 1
ATOM 3878 N N . ARG A 1 546 ? -30.476 5.497 19.224 1.00 95.94 546 ARG A N 1
ATOM 3879 C CA . ARG A 1 546 ? -30.536 5.973 17.827 1.00 95.94 546 ARG A CA 1
ATOM 3880 C C . ARG A 1 546 ? -29.340 5.510 16.993 1.00 95.94 546 ARG A C 1
ATOM 3882 O O . ARG A 1 546 ? -29.069 6.068 15.935 1.00 95.94 546 ARG A O 1
ATOM 3889 N N . THR A 1 547 ? -28.603 4.519 17.479 1.00 91.56 547 THR A N 1
ATOM 3890 C CA . THR A 1 547 ? -27.304 4.098 16.936 1.00 91.56 547 THR A CA 1
ATOM 3891 C C . THR A 1 547 ? -27.385 3.441 15.557 1.00 91.56 547 THR A C 1
ATOM 3893 O O . THR A 1 547 ? -26.450 3.543 14.768 1.00 91.56 547 THR A O 1
ATOM 3896 N N . GLY A 1 548 ? -28.483 2.745 15.249 1.00 90.38 548 GLY A N 1
ATOM 3897 C CA . GLY A 1 548 ? -28.592 1.927 14.034 1.00 90.38 548 GLY A CA 1
ATOM 3898 C C . GLY A 1 548 ? -27.720 0.659 14.049 1.00 90.38 548 GLY A C 1
ATOM 3899 O O . GLY A 1 548 ? -27.594 -0.003 13.023 1.00 90.38 548 GLY A O 1
ATOM 3900 N N . TYR A 1 549 ? -27.128 0.310 15.197 1.00 93.56 549 TYR A N 1
ATOM 3901 C CA . TYR A 1 549 ? -26.344 -0.907 15.430 1.00 93.56 549 TYR A CA 1
ATOM 3902 C C . TYR A 1 549 ? -26.616 -1.475 16.829 1.00 93.56 549 TYR A C 1
ATOM 3904 O O . TYR A 1 549 ? -27.069 -0.754 17.717 1.00 93.56 549 TYR A O 1
ATOM 3912 N N . HIS A 1 550 ? -26.321 -2.761 17.032 1.00 95.25 550 HIS A N 1
ATOM 3913 C CA . HIS A 1 550 ? -26.574 -3.449 18.301 1.00 95.25 550 HIS A CA 1
ATOM 3914 C C . HIS A 1 550 ? -25.463 -3.149 19.312 1.00 95.25 550 HIS A C 1
ATOM 3916 O O . HIS A 1 550 ? -24.274 -3.252 18.984 1.00 95.25 550 HIS A O 1
ATOM 3922 N N . LEU A 1 551 ? -25.847 -2.820 20.545 1.00 96.56 551 LEU A N 1
ATOM 3923 C CA . LEU A 1 551 ? -24.928 -2.446 21.619 1.00 96.56 551 LEU A CA 1
ATOM 3924 C C . LEU A 1 551 ? -25.286 -3.187 22.913 1.00 96.56 551 LEU A C 1
ATOM 3926 O O . LEU A 1 551 ? -26.372 -3.004 23.451 1.00 96.56 551 LEU A O 1
ATOM 3930 N N . ALA A 1 552 ? -24.358 -3.979 23.444 1.00 97.31 552 ALA A N 1
ATOM 3931 C CA . ALA A 1 552 ? -24.495 -4.572 24.769 1.00 97.31 552 ALA A CA 1
ATOM 3932 C C . ALA A 1 552 ? -24.063 -3.572 25.846 1.00 97.31 552 ALA A C 1
ATOM 3934 O O . ALA A 1 552 ? -22.981 -2.997 25.759 1.00 97.31 552 ALA A O 1
ATOM 3935 N N . ALA A 1 553 ? -24.873 -3.408 26.882 1.00 97.31 553 ALA A N 1
ATOM 3936 C CA . ALA A 1 553 ? -24.622 -2.480 27.975 1.00 97.31 553 ALA A CA 1
ATOM 3937 C C . ALA A 1 553 ? -25.034 -3.088 29.323 1.00 97.31 553 ALA A C 1
ATOM 3939 O O . ALA A 1 553 ? -25.623 -4.170 29.390 1.00 97.31 553 ALA A O 1
ATOM 3940 N N . VAL A 1 554 ? -24.711 -2.396 30.411 1.00 97.75 554 VAL A N 1
ATOM 3941 C CA . VAL A 1 554 ? -25.128 -2.748 31.769 1.00 97.75 554 VAL A CA 1
ATOM 3942 C C . VAL A 1 554 ? -25.794 -1.533 32.396 1.00 97.75 554 VAL A C 1
ATOM 3944 O O . VAL A 1 554 ? -25.214 -0.452 32.457 1.00 97.75 554 VAL A O 1
ATOM 3947 N N . VAL A 1 555 ? -27.034 -1.710 32.841 1.00 96.94 555 VAL A N 1
ATOM 3948 C CA . VAL A 1 555 ? -27.782 -0.702 33.592 1.00 96.94 555 VAL A CA 1
ATOM 3949 C C . VAL A 1 555 ? -27.417 -0.849 35.058 1.00 96.94 555 VAL A C 1
ATOM 3951 O O . VAL A 1 555 ? -27.687 -1.886 35.662 1.00 96.94 555 VAL A O 1
ATOM 3954 N N . HIS A 1 556 ? -26.840 0.196 35.629 1.00 96.50 556 HIS A N 1
ATOM 3955 C CA . HIS A 1 556 ? -26.604 0.333 37.052 1.00 96.50 556 HIS A CA 1
ATOM 3956 C C . HIS A 1 556 ? -27.641 1.270 37.659 1.00 96.50 556 HIS A C 1
ATOM 3958 O O . HIS A 1 556 ? -27.856 2.379 37.174 1.00 96.50 556 HIS A O 1
ATOM 3964 N N . VAL A 1 557 ? -28.272 0.829 38.740 1.00 94.88 557 VAL A N 1
ATOM 3965 C CA . VAL A 1 557 ? -29.250 1.619 39.486 1.00 94.88 557 VAL A CA 1
ATOM 3966 C C . VAL A 1 557 ? -28.783 1.849 40.914 1.00 94.88 557 VAL A C 1
ATOM 3968 O O . VAL A 1 557 ? -28.397 0.921 41.624 1.00 94.88 557 VAL A O 1
ATOM 3971 N N . THR A 1 558 ? -28.845 3.091 41.370 1.00 93.50 558 THR A N 1
ATOM 3972 C CA . THR A 1 558 ? -28.583 3.445 42.764 1.00 93.50 558 THR A CA 1
ATOM 3973 C C . THR A 1 558 ? -29.660 4.400 43.260 1.00 93.50 558 THR A C 1
ATOM 3975 O O . THR A 1 558 ? -30.046 5.351 42.587 1.00 93.50 558 THR A O 1
ATOM 3978 N N . ALA A 1 559 ? -30.210 4.110 44.435 1.00 91.12 559 ALA A N 1
ATOM 3979 C CA . ALA A 1 559 ? -31.278 4.896 45.036 1.00 91.12 559 ALA A CA 1
ATOM 3980 C C . ALA A 1 559 ? -31.203 4.796 46.559 1.00 91.12 559 ALA A C 1
ATOM 3982 O O . ALA A 1 559 ? -31.044 3.707 47.113 1.00 91.12 559 ALA A O 1
ATOM 3983 N N . GLU A 1 560 ? -31.354 5.927 47.240 1.00 86.19 560 GLU A N 1
ATOM 3984 C CA . GLU A 1 560 ? -31.465 5.962 48.696 1.00 86.19 560 GLU A CA 1
ATOM 3985 C C . GLU A 1 560 ? -32.903 5.614 49.109 1.00 86.19 560 GLU A C 1
ATOM 3987 O O . GLU A 1 560 ? -33.846 6.326 48.778 1.00 86.19 560 GLU A O 1
ATOM 3992 N N . GLY A 1 561 ? -33.094 4.498 49.819 1.00 82.75 561 GLY A N 1
ATOM 3993 C CA . GLY A 1 561 ? -34.421 4.061 50.285 1.00 82.75 561 GLY A CA 1
ATOM 3994 C C . GLY A 1 561 ? -35.157 3.065 49.378 1.00 82.75 561 GLY A C 1
ATOM 3995 O O . GLY A 1 561 ? -36.333 2.782 49.616 1.00 82.75 561 GLY A O 1
ATOM 3996 N N . LEU A 1 562 ? -34.466 2.509 48.375 1.00 86.50 562 LEU A N 1
ATOM 3997 C CA . LEU A 1 562 ? -34.898 1.356 47.577 1.00 86.50 562 LEU A CA 1
ATOM 3998 C C . LEU A 1 562 ? -33.801 0.283 47.599 1.00 86.50 562 LEU A C 1
ATOM 4000 O O . LEU A 1 562 ? -32.628 0.585 47.393 1.00 86.50 562 LEU A O 1
ATOM 4004 N N . ALA A 1 563 ? -34.171 -0.976 47.835 1.00 87.00 563 ALA A N 1
ATOM 4005 C CA . ALA A 1 563 ? -33.245 -2.105 47.770 1.00 87.00 563 ALA A CA 1
ATOM 4006 C C . ALA A 1 563 ? -33.428 -2.898 46.466 1.00 87.00 563 ALA A C 1
ATOM 4008 O O . ALA A 1 563 ? -34.552 -3.113 46.016 1.00 87.00 563 ALA A O 1
ATOM 4009 N N . PHE A 1 564 ? -32.329 -3.398 45.894 1.00 90.56 564 PHE A N 1
ATOM 4010 C CA . PHE A 1 564 ? -32.328 -4.177 44.648 1.00 90.56 564 PHE A CA 1
ATOM 4011 C C . PHE A 1 564 ? -31.871 -5.622 44.926 1.00 90.56 564 PHE A C 1
ATOM 4013 O O . PHE A 1 564 ? -30.672 -5.904 44.930 1.00 90.56 564 PHE A O 1
ATOM 4020 N N . PRO A 1 565 ? -32.794 -6.563 45.209 1.00 85.94 565 PRO A N 1
ATOM 4021 C CA . PRO A 1 565 ? -32.454 -7.889 45.736 1.00 85.94 565 PRO A CA 1
ATOM 4022 C C . PRO A 1 565 ? -31.693 -8.784 44.750 1.00 85.94 565 PRO A C 1
ATOM 4024 O O . PRO A 1 565 ? -30.998 -9.699 45.180 1.00 85.94 565 PRO A O 1
ATOM 4027 N N . LYS A 1 566 ? -31.809 -8.537 43.439 1.00 85.06 566 LYS A N 1
ATOM 4028 C CA . LYS A 1 566 ? -31.068 -9.273 42.398 1.00 85.06 566 LYS A CA 1
ATOM 4029 C C . LYS A 1 566 ? -29.781 -8.561 41.959 1.00 85.06 566 LYS A C 1
ATOM 4031 O O . LYS A 1 566 ? -29.204 -8.927 40.942 1.00 85.06 566 LYS A O 1
ATOM 4036 N N . GLY A 1 567 ? -29.338 -7.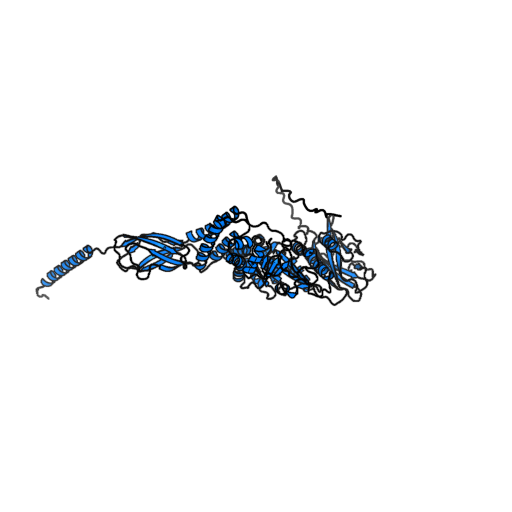570 42.732 1.00 87.00 567 GLY A N 1
ATOM 4037 C CA . GLY A 1 567 ? -28.224 -6.695 42.391 1.00 87.00 567 GLY A CA 1
ATOM 4038 C C . GLY A 1 567 ? -28.685 -5.406 41.714 1.00 87.00 567 GLY A C 1
ATOM 4039 O O . GLY A 1 567 ? -29.788 -5.314 41.180 1.00 87.00 567 GLY A O 1
ATOM 4040 N N . SER A 1 568 ? -27.816 -4.400 41.762 1.00 88.12 568 SER A N 1
ATOM 4041 C CA . SER A 1 568 ? -28.018 -3.081 41.161 1.00 88.12 568 SER A CA 1
ATOM 4042 C C . SER A 1 568 ? -27.545 -2.993 39.709 1.00 88.12 568 SER A C 1
ATOM 4044 O O . SER A 1 568 ? -27.586 -1.909 39.146 1.00 88.12 568 SER A O 1
ATOM 4046 N N . ALA A 1 569 ? -27.076 -4.092 39.112 1.00 93.88 569 ALA A N 1
ATOM 4047 C CA . ALA A 1 569 ? -26.532 -4.136 37.758 1.00 93.88 569 ALA A CA 1
ATOM 4048 C C . ALA A 1 569 ? -27.288 -5.170 36.913 1.00 93.88 569 ALA A C 1
ATOM 4050 O O . ALA A 1 569 ? -27.339 -6.345 37.277 1.00 93.88 569 ALA A O 1
ATOM 4051 N N . VAL A 1 570 ? -27.859 -4.743 35.786 1.00 95.12 570 VAL A N 1
ATOM 4052 C CA . VAL A 1 570 ? -28.622 -5.603 34.871 1.00 95.12 570 VAL A CA 1
ATOM 4053 C C . VAL A 1 570 ? -28.069 -5.454 33.457 1.00 95.12 570 VAL A C 1
ATOM 4055 O O . VAL A 1 570 ? -28.017 -4.351 32.920 1.00 95.12 570 VAL A O 1
ATOM 4058 N N . ALA A 1 571 ? -27.642 -6.560 32.847 1.00 95.56 571 ALA A N 1
ATOM 4059 C CA . ALA A 1 571 ? -27.184 -6.558 31.460 1.00 95.56 571 ALA A CA 1
ATOM 4060 C C . ALA A 1 571 ? -28.361 -6.317 30.502 1.00 95.56 571 ALA A C 1
ATOM 4062 O O . ALA A 1 571 ? -29.430 -6.908 30.664 1.00 95.56 571 ALA A O 1
ATOM 4063 N N . VAL A 1 572 ? -28.146 -5.481 29.489 1.00 96.12 572 VAL A N 1
ATOM 4064 C CA . VAL A 1 572 ? -29.134 -5.135 28.465 1.00 96.12 572 VAL A CA 1
ATOM 4065 C C . VAL A 1 572 ? -28.501 -5.202 27.078 1.00 96.12 572 VAL A C 1
ATOM 4067 O O . VAL A 1 572 ? -27.338 -4.846 26.893 1.00 96.12 572 VAL A O 1
ATOM 4070 N N . ASP A 1 573 ? -29.271 -5.661 26.095 1.00 96.31 573 ASP A N 1
ATOM 4071 C CA . ASP A 1 573 ? -28.895 -5.601 24.683 1.00 96.31 573 ASP A CA 1
ATOM 4072 C C . ASP A 1 573 ? -29.759 -4.552 23.978 1.00 96.31 573 ASP A C 1
ATOM 4074 O O . ASP A 1 573 ? -30.981 -4.686 23.890 1.00 96.31 573 ASP A O 1
ATOM 4078 N N . LEU A 1 574 ? -29.130 -3.477 23.507 1.00 95.94 574 LEU A N 1
ATOM 4079 C CA . LEU A 1 574 ? -29.783 -2.390 22.786 1.00 95.94 574 LEU A CA 1
ATOM 4080 C C . LEU A 1 574 ? -29.864 -2.754 21.303 1.00 95.94 574 LEU A C 1
ATOM 4082 O O . LEU A 1 574 ? -29.067 -2.301 20.481 1.00 95.94 574 LEU A O 1
ATOM 4086 N N . ASN A 1 575 ? -30.829 -3.610 20.978 1.00 94.69 575 ASN A N 1
ATOM 4087 C CA . ASN A 1 575 ? -31.110 -4.097 19.625 1.00 94.69 575 ASN A CA 1
ATOM 4088 C C . ASN A 1 575 ? -32.344 -3.434 18.977 1.00 94.69 575 ASN A C 1
ATOM 4090 O O . ASN A 1 575 ? -32.660 -3.715 17.822 1.00 94.69 575 ASN A O 1
ATOM 4094 N N . ALA A 1 576 ? -33.027 -2.545 19.702 1.00 94.00 576 ALA A N 1
ATOM 4095 C CA . ALA A 1 576 ? -34.190 -1.793 19.244 1.00 94.00 576 ALA A CA 1
ATOM 4096 C C . ALA A 1 576 ? -34.085 -0.312 19.658 1.00 94.00 576 ALA A C 1
ATOM 4098 O O . ALA A 1 576 ? -33.346 0.006 20.593 1.00 94.00 576 ALA A O 1
ATOM 4099 N N . PRO A 1 577 ? -34.838 0.606 19.013 1.00 95.12 577 PRO A N 1
ATOM 4100 C CA . PRO A 1 577 ? -34.783 2.032 19.342 1.00 95.12 577 PRO A CA 1
ATOM 4101 C C . PRO A 1 577 ? -35.187 2.380 20.779 1.00 95.12 577 PRO A C 1
ATOM 4103 O O . PRO A 1 577 ? -34.734 3.386 21.318 1.00 95.12 577 PRO A O 1
ATOM 4106 N N . THR A 1 578 ? -36.026 1.547 21.395 1.00 96.06 578 THR A N 1
ATOM 4107 C CA . THR A 1 578 ? -36.453 1.678 22.788 1.00 96.06 578 THR A CA 1
ATOM 4108 C C . THR A 1 578 ? -36.425 0.300 23.431 1.00 96.06 578 THR A C 1
ATOM 4110 O O . THR A 1 578 ? -37.055 -0.627 22.921 1.00 96.06 578 THR A O 1
ATOM 4113 N N . VAL A 1 579 ? -35.715 0.169 24.548 1.00 96.00 579 VAL A N 1
ATOM 4114 C CA . VAL A 1 579 ? -35.613 -1.070 25.327 1.00 96.00 579 VAL A CA 1
ATOM 4115 C C . VAL A 1 579 ? -35.975 -0.762 26.773 1.00 96.00 579 VAL A C 1
ATOM 4117 O O . VAL A 1 579 ? -35.373 0.115 27.384 1.00 96.00 579 VAL A O 1
ATOM 4120 N N . SER A 1 580 ? -36.959 -1.475 27.319 1.00 94.44 580 SER A N 1
ATOM 4121 C CA . SER A 1 580 ? -37.325 -1.386 28.737 1.00 94.44 580 SER A CA 1
ATOM 4122 C C . SER A 1 580 ? -36.698 -2.546 29.499 1.00 94.44 580 SER A C 1
ATOM 4124 O O . SER A 1 580 ? -36.834 -3.700 29.091 1.00 94.44 580 SER A O 1
ATOM 4126 N N . VAL A 1 581 ? -36.021 -2.238 30.601 1.00 94.00 581 VAL A N 1
ATOM 4127 C CA . VAL A 1 581 ? -35.378 -3.211 31.486 1.00 94.00 581 VAL A CA 1
ATOM 4128 C C . VAL A 1 581 ? -36.062 -3.176 32.840 1.00 94.00 581 VAL A C 1
ATOM 4130 O O . VAL A 1 581 ? -36.054 -2.159 33.527 1.00 94.00 581 VAL A O 1
ATOM 4133 N N . ASP A 1 582 ? -36.618 -4.309 33.242 1.00 92.62 582 ASP A N 1
ATOM 4134 C CA . ASP A 1 582 ? -37.300 -4.444 34.521 1.00 92.62 582 ASP A CA 1
ATOM 4135 C C . ASP A 1 582 ? -36.299 -4.746 35.637 1.00 92.62 582 ASP A C 1
ATOM 4137 O O . ASP A 1 582 ? -35.744 -5.846 35.721 1.00 92.62 582 ASP A O 1
ATOM 4141 N N . VAL A 1 583 ? -36.086 -3.777 36.530 1.00 91.88 583 VAL A N 1
ATOM 4142 C CA . VAL A 1 583 ? -35.196 -3.935 37.682 1.00 91.88 583 VAL A CA 1
ATOM 4143 C C . VAL A 1 583 ? -36.014 -4.269 38.932 1.00 91.88 583 VAL A C 1
ATOM 4145 O O . VAL A 1 583 ? -36.803 -3.442 39.391 1.00 91.88 583 VAL A O 1
ATOM 4148 N N . PRO A 1 584 ? -35.868 -5.466 39.527 1.00 89.06 584 PRO A N 1
ATOM 4149 C CA . PRO A 1 584 ? -36.630 -5.833 40.716 1.00 89.06 584 PRO A CA 1
ATOM 4150 C C . PRO A 1 584 ? -36.301 -4.908 41.888 1.00 89.06 584 PRO A C 1
ATOM 4152 O O . PRO A 1 584 ? -35.129 -4.725 42.220 1.00 89.06 584 PRO A O 1
ATOM 4155 N N . THR A 1 585 ? -37.329 -4.381 42.554 1.00 89.25 585 THR A N 1
ATOM 4156 C CA . THR A 1 585 ? -37.169 -3.559 43.760 1.00 89.25 585 THR A CA 1
ATOM 4157 C C . THR A 1 585 ? -37.711 -4.278 44.989 1.00 89.25 585 THR A C 1
ATOM 4159 O O . THR A 1 585 ? -38.597 -5.125 44.905 1.00 89.25 585 THR A O 1
ATOM 4162 N N . ALA A 1 586 ? -37.176 -3.950 46.156 1.00 82.81 586 ALA A N 1
ATOM 4163 C CA . ALA A 1 586 ? -37.673 -4.369 47.455 1.00 82.81 586 ALA A CA 1
ATOM 4164 C C . ALA A 1 586 ? -37.565 -3.197 48.433 1.00 82.81 586 ALA A C 1
ATOM 4166 O O . ALA A 1 586 ? -36.690 -2.350 48.286 1.00 82.81 586 ALA A O 1
ATOM 4167 N N . ARG A 1 587 ? -38.430 -3.190 49.457 1.00 71.69 587 ARG A N 1
ATOM 4168 C CA . ARG A 1 587 ? -38.411 -2.231 50.579 1.00 71.69 587 ARG A CA 1
ATOM 4169 C C . ARG A 1 587 ? -38.303 -0.762 50.134 1.00 71.69 587 ARG A C 1
ATOM 4171 O O . ARG A 1 587 ? -37.220 -0.196 50.096 1.00 71.69 587 ARG A O 1
ATOM 4178 N N . ALA A 1 588 ? -39.450 -0.148 49.871 1.00 75.44 588 ALA A N 1
ATOM 4179 C CA . ALA A 1 588 ? -39.574 1.294 49.689 1.00 75.44 588 ALA A CA 1
ATOM 4180 C C . ALA A 1 588 ? -39.782 1.989 51.048 1.00 75.44 588 ALA A C 1
ATOM 4182 O O . ALA A 1 588 ? -40.753 1.677 51.738 1.00 75.44 588 ALA A O 1
ATOM 4183 N N . THR A 1 589 ? -38.894 2.908 51.442 1.00 71.81 589 THR A N 1
ATOM 4184 C CA . THR A 1 589 ? -38.988 3.630 52.732 1.00 71.81 589 THR A CA 1
ATOM 4185 C C . THR A 1 589 ? -39.501 5.069 52.622 1.00 71.81 589 THR A C 1
ATOM 4187 O O . THR A 1 589 ? -39.921 5.630 53.632 1.00 71.81 589 THR A O 1
ATOM 4190 N N . ALA A 1 590 ? -39.515 5.661 51.424 1.00 74.81 590 ALA A N 1
ATOM 4191 C CA . ALA A 1 590 ? -39.962 7.037 51.177 1.00 74.81 590 ALA A CA 1
ATOM 4192 C C . ALA A 1 590 ? -41.088 7.097 50.129 1.00 74.81 590 ALA A C 1
ATOM 4194 O O . ALA A 1 590 ? -41.254 6.174 49.342 1.00 74.81 590 ALA A O 1
ATOM 4195 N N . SER A 1 591 ? -41.870 8.182 50.099 1.00 78.62 591 SER A N 1
ATOM 4196 C CA . SER A 1 591 ? -42.957 8.381 49.117 1.00 78.62 591 SER A CA 1
ATOM 4197 C C . SER A 1 591 ? -42.460 8.807 47.727 1.00 78.62 591 SER A C 1
ATOM 4199 O O . SER A 1 591 ? -43.136 8.575 46.723 1.00 78.62 591 SER A O 1
ATOM 4201 N N . SER A 1 592 ? -41.272 9.412 47.664 1.00 84.12 592 SER A N 1
ATOM 4202 C CA . SER A 1 592 ? -40.565 9.787 46.441 1.00 84.12 592 SER A CA 1
ATOM 4203 C C . SER A 1 592 ? -39.071 9.567 46.648 1.00 84.12 592 SER A C 1
ATOM 4205 O O . SER A 1 592 ? -38.529 10.006 47.659 1.00 84.12 592 SER A O 1
ATOM 4207 N N . VAL A 1 593 ? -38.409 8.935 45.682 1.00 89.56 593 VAL A N 1
ATOM 4208 C CA . VAL A 1 593 ? -36.962 8.672 45.706 1.00 89.56 593 VAL A CA 1
ATOM 4209 C C . VAL A 1 593 ? -36.351 9.095 44.374 1.00 89.56 593 VAL A C 1
ATOM 4211 O O . VAL A 1 593 ? -36.960 8.894 43.325 1.00 89.56 593 VAL A O 1
ATOM 4214 N N . THR A 1 594 ? -35.154 9.680 44.408 1.00 92.12 594 THR A N 1
ATOM 4215 C CA . THR A 1 594 ? -34.367 9.942 43.197 1.00 92.12 594 THR A CA 1
ATOM 4216 C C . THR A 1 594 ? -33.520 8.718 42.885 1.00 92.12 594 THR A C 1
ATOM 4218 O O . THR A 1 594 ? -32.667 8.321 43.678 1.00 92.12 594 THR A O 1
ATOM 4221 N N . LEU A 1 595 ? -33.761 8.121 41.727 1.00 92.19 595 LEU A N 1
ATOM 4222 C CA . LEU A 1 595 ? -33.011 6.996 41.202 1.00 92.19 595 LEU A CA 1
ATOM 4223 C C . LEU A 1 595 ? -31.916 7.514 40.274 1.00 92.19 595 LEU A C 1
ATOM 4225 O O . LEU A 1 595 ? -32.206 8.101 39.237 1.00 92.19 595 LEU A O 1
ATOM 4229 N N . GLN 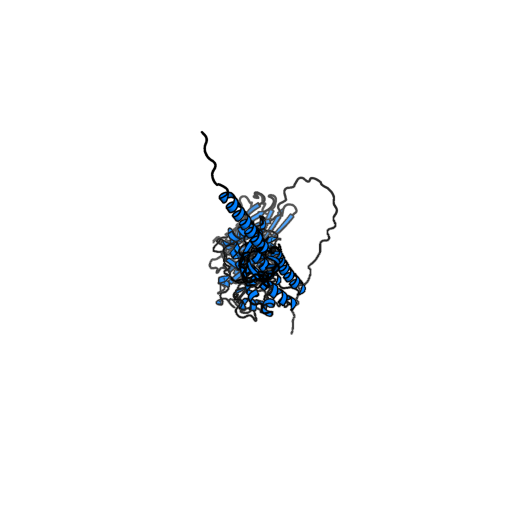A 1 596 ? -30.663 7.268 40.624 1.00 96.06 596 GLN A N 1
ATOM 4230 C CA . GLN A 1 596 ? -29.545 7.456 39.713 1.00 96.06 596 GLN A CA 1
ATOM 4231 C C . GLN A 1 596 ? -29.428 6.208 38.841 1.00 96.06 596 GLN A C 1
ATOM 4233 O O . GLN A 1 596 ? -29.264 5.095 39.345 1.00 96.06 596 GLN A O 1
ATOM 4238 N N . VAL A 1 597 ? -29.533 6.398 37.532 1.00 96.38 597 VAL A N 1
ATOM 4239 C CA . VAL A 1 597 ? -29.360 5.340 36.542 1.00 96.38 597 VAL A CA 1
ATOM 4240 C C . VAL A 1 597 ? -28.120 5.667 35.730 1.00 96.38 597 VAL A C 1
ATOM 4242 O O . VAL A 1 597 ? -28.043 6.729 35.111 1.00 96.38 597 VAL A O 1
ATOM 4245 N N . THR A 1 598 ? -27.152 4.759 35.714 1.00 97.25 598 THR A N 1
ATOM 4246 C CA . THR A 1 598 ? -25.984 4.853 34.839 1.00 97.25 598 THR A CA 1
ATOM 4247 C C . THR A 1 598 ? -25.944 3.646 33.920 1.00 97.25 598 THR A C 1
ATOM 4249 O O . THR A 1 598 ? -26.106 2.504 34.337 1.00 97.25 598 THR A O 1
ATOM 4252 N N . LEU A 1 599 ? -25.767 3.898 32.634 1.00 97.38 599 LEU A N 1
ATOM 4253 C CA . LEU A 1 599 ? -25.611 2.884 31.610 1.00 97.38 599 LEU A CA 1
ATOM 4254 C C . LEU A 1 599 ? -24.129 2.809 31.265 1.00 97.38 599 LEU A C 1
ATOM 4256 O O . LEU A 1 599 ? -23.546 3.816 30.875 1.00 97.38 599 LEU A O 1
ATOM 4260 N N . THR A 1 600 ? -23.518 1.639 31.388 1.00 98.12 600 THR A N 1
ATOM 4261 C CA . THR A 1 600 ? -22.088 1.441 31.121 1.00 98.12 600 THR A CA 1
ATOM 4262 C C . THR A 1 600 ? -21.865 0.343 30.087 1.00 98.12 600 THR A C 1
ATOM 4264 O O . THR A 1 600 ? -22.758 -0.446 29.766 1.00 98.12 600 THR A O 1
ATOM 4267 N N . THR A 1 601 ? -20.660 0.287 29.532 1.00 97.62 601 THR A N 1
ATOM 4268 C CA . THR A 1 601 ? -20.196 -0.865 28.753 1.00 97.62 601 THR A CA 1
ATOM 4269 C C . THR A 1 601 ? -20.057 -2.114 29.639 1.00 97.62 601 THR A C 1
ATOM 4271 O O . THR A 1 601 ? -19.919 -2.002 30.857 1.00 97.62 601 THR A O 1
ATOM 4274 N N . PRO A 1 602 ? -20.022 -3.336 29.068 1.00 96.88 602 PRO A N 1
ATOM 4275 C CA . PRO A 1 602 ? -19.966 -4.574 29.854 1.00 96.88 602 PRO A CA 1
ATOM 4276 C C . PRO A 1 602 ? -18.759 -4.710 30.792 1.00 96.88 602 PRO A C 1
ATOM 4278 O O . PRO A 1 602 ? -18.819 -5.462 31.760 1.00 96.88 602 PRO A O 1
ATOM 4281 N N . ASN A 1 603 ? -17.661 -4.007 30.510 1.00 95.62 603 ASN A N 1
ATOM 4282 C CA . ASN A 1 603 ? -16.468 -3.988 31.356 1.00 95.62 603 ASN A CA 1
ATOM 4283 C C . ASN A 1 603 ? -16.489 -2.857 32.411 1.00 95.62 603 ASN A C 1
ATOM 4285 O O . ASN A 1 603 ? -15.537 -2.734 33.179 1.00 95.62 603 ASN A O 1
ATOM 4289 N N . GLY A 1 604 ? -17.539 -2.025 32.434 1.00 94.12 604 GLY A N 1
ATOM 4290 C CA . GLY A 1 604 ? -17.726 -0.911 33.364 1.00 94.12 604 GLY A CA 1
ATOM 4291 C C . GLY A 1 604 ? -16.782 0.278 33.167 1.00 94.12 604 GLY A C 1
ATOM 4292 O O . GLY A 1 604 ? -16.783 1.181 33.996 1.00 94.12 604 GLY A O 1
ATOM 4293 N N . GLN A 1 605 ? -15.960 0.294 32.111 1.00 94.94 605 GLN A N 1
ATOM 4294 C CA . GLN A 1 605 ? -14.920 1.316 31.924 1.00 94.94 605 GLN A CA 1
ATOM 4295 C C . GLN A 1 605 ? -15.397 2.560 31.174 1.00 94.94 605 GLN A C 1
ATOM 4297 O O . GLN A 1 605 ? -14.696 3.565 31.178 1.00 94.94 605 GLN A O 1
ATOM 4302 N N . LEU A 1 606 ? -16.550 2.494 30.504 1.00 97.19 606 LEU A N 1
ATOM 4303 C CA . LEU A 1 606 ? -17.118 3.626 29.778 1.00 97.19 606 LEU A CA 1
ATOM 4304 C C . LEU A 1 606 ? -18.589 3.801 30.149 1.00 97.19 606 LEU A C 1
ATOM 4306 O O . LEU A 1 606 ? -19.380 2.862 30.043 1.00 97.19 606 LEU A O 1
ATOM 4310 N N . GLU A 1 607 ? -18.945 5.013 30.564 1.00 97.44 607 GLU A N 1
ATOM 4311 C CA . GLU A 1 607 ? -20.331 5.427 30.746 1.00 97.44 607 GLU A CA 1
ATOM 4312 C C . GLU A 1 607 ? -20.928 5.783 29.380 1.00 97.44 607 GLU A C 1
ATOM 4314 O O . GLU A 1 607 ? -20.410 6.626 28.654 1.00 97.44 607 GLU A O 1
ATOM 4319 N N . LEU A 1 608 ? -22.008 5.099 29.016 1.00 96.69 608 LEU A N 1
ATOM 4320 C CA . LEU A 1 608 ? -22.744 5.316 27.776 1.00 96.69 608 LEU A CA 1
ATOM 4321 C C . LEU A 1 608 ? -23.796 6.415 27.935 1.00 96.69 608 LEU A C 1
ATOM 4323 O O . LEU A 1 608 ? -24.006 7.199 27.017 1.00 96.69 608 LEU A O 1
ATOM 4327 N N . ALA A 1 609 ? -24.470 6.448 29.086 1.00 96.69 609 ALA A N 1
ATOM 4328 C CA . ALA A 1 609 ? -25.457 7.460 29.440 1.00 96.69 609 ALA A CA 1
ATOM 4329 C C . ALA A 1 609 ? -25.662 7.489 30.960 1.00 96.69 609 ALA A C 1
ATOM 4331 O O . ALA A 1 609 ? -25.497 6.474 31.638 1.00 96.69 609 ALA A O 1
ATOM 4332 N N . ARG A 1 610 ? -26.118 8.622 31.489 1.00 96.69 610 ARG A N 1
ATOM 4333 C CA . ARG A 1 610 ? -26.581 8.744 32.876 1.00 96.69 610 ARG A CA 1
ATOM 4334 C C . ARG A 1 610 ? -27.844 9.581 32.946 1.00 96.69 610 ARG A C 1
ATOM 4336 O O . ARG A 1 610 ? -28.001 10.508 32.157 1.00 96.69 610 ARG A O 1
ATOM 4343 N N . SER A 1 611 ? -28.705 9.286 33.910 1.00 96.31 611 SER A N 1
ATOM 4344 C CA . SER A 1 611 ? -29.865 10.117 34.225 1.00 96.31 611 SER A CA 1
ATOM 4345 C C . SER A 1 611 ? -30.287 9.967 35.688 1.00 96.31 611 SER A C 1
ATOM 4347 O O . SER A 1 611 ? -29.927 9.000 36.365 1.00 96.31 611 SER A O 1
ATOM 4349 N N . ALA A 1 612 ? -31.044 10.946 36.178 1.00 94.94 612 ALA A N 1
ATOM 4350 C CA . ALA A 1 612 ? -31.667 10.938 37.490 1.00 94.94 612 ALA A CA 1
ATOM 4351 C C . ALA A 1 612 ? -33.191 10.916 37.323 1.00 94.94 612 ALA A C 1
ATOM 4353 O O . ALA A 1 612 ? -33.798 11.908 36.928 1.00 94.94 612 ALA A O 1
ATOM 4354 N N . VAL A 1 613 ? -33.809 9.785 37.653 1.00 93.56 613 VAL A N 1
ATOM 4355 C CA . VAL A 1 613 ? -35.243 9.553 37.467 1.00 93.56 613 VAL A CA 1
ATOM 4356 C C . VAL A 1 613 ? -35.971 9.701 38.795 1.00 93.56 613 VAL A C 1
ATOM 4358 O O . VAL A 1 613 ? -35.563 9.136 39.812 1.00 93.56 613 VAL A O 1
ATOM 4361 N N . GLN A 1 614 ? -37.082 10.437 38.812 1.00 92.88 614 GLN A N 1
ATOM 4362 C CA . GLN A 1 614 ? -37.919 10.514 40.004 1.00 92.88 614 GLN A CA 1
ATOM 4363 C C . GLN A 1 614 ? -38.852 9.302 40.073 1.00 92.88 614 GLN A C 1
ATOM 4365 O O . GLN A 1 614 ? -39.663 9.071 39.178 1.00 92.88 614 GLN A O 1
ATOM 4370 N N . VAL A 1 615 ? -38.761 8.543 41.162 1.00 90.62 615 VAL A N 1
ATOM 4371 C CA . VAL A 1 615 ? -39.614 7.383 41.420 1.00 90.62 615 VAL A CA 1
ATOM 4372 C C . VAL A 1 615 ? -40.653 7.766 42.465 1.00 90.62 615 VAL A C 1
ATOM 4374 O O . VAL A 1 615 ? -40.319 8.039 43.618 1.00 90.62 615 VAL A O 1
ATOM 4377 N N . ARG A 1 616 ? -41.926 7.791 42.064 1.00 88.94 616 ARG A N 1
ATOM 4378 C CA . ARG A 1 616 ? -43.069 8.002 42.958 1.00 88.94 616 ARG A CA 1
ATOM 4379 C C . ARG A 1 616 ? -43.630 6.660 43.384 1.00 88.94 616 ARG A C 1
ATOM 4381 O O . ARG A 1 616 ? -43.922 5.811 42.549 1.00 88.94 616 ARG A O 1
ATOM 4388 N N . ILE A 1 617 ? -43.824 6.470 44.679 1.00 83.69 617 ILE A N 1
ATOM 4389 C CA . ILE A 1 617 ? -44.433 5.249 45.201 1.00 83.69 617 ILE A CA 1
ATOM 4390 C C . ILE A 1 617 ? -45.893 5.561 45.498 1.00 83.69 617 ILE A C 1
ATOM 4392 O O . ILE A 1 617 ? -46.203 6.373 46.372 1.00 83.69 617 ILE A O 1
ATOM 4396 N N . ALA A 1 618 ? -46.798 4.943 44.738 1.00 78.31 618 ALA A N 1
ATOM 4397 C CA . ALA A 1 618 ? -48.225 5.064 44.975 1.00 78.31 618 ALA A CA 1
ATOM 4398 C C . ALA A 1 618 ? -48.554 4.334 46.282 1.00 78.31 618 ALA A C 1
ATOM 4400 O O . ALA A 1 618 ? -48.706 3.114 46.322 1.00 78.31 618 ALA A O 1
ATOM 4401 N N . GLY A 1 619 ? -48.625 5.085 47.380 1.00 65.69 619 GLY A N 1
ATOM 4402 C CA . GLY A 1 619 ? -49.117 4.553 48.641 1.00 65.69 619 GLY A CA 1
ATOM 4403 C C . GLY A 1 619 ? -50.561 4.106 48.452 1.00 65.69 619 GLY A C 1
ATOM 4404 O O . GLY A 1 619 ? -51.432 4.920 48.142 1.00 65.69 619 GLY A O 1
ATOM 4405 N N . THR A 1 620 ? -50.840 2.819 48.638 1.00 64.06 620 THR A N 1
ATOM 4406 C CA . THR A 1 620 ? -52.222 2.353 48.709 1.00 64.06 620 THR A CA 1
ATOM 4407 C C . THR A 1 620 ? -52.887 3.034 49.901 1.00 64.06 620 THR A C 1
ATOM 4409 O O . THR A 1 620 ? -52.496 2.801 51.047 1.00 64.06 620 THR A O 1
ATOM 4412 N N . SER A 1 621 ? -53.854 3.916 49.642 1.00 59.97 621 SER A N 1
ATOM 4413 C CA . SER A 1 621 ? -54.537 4.660 50.698 1.00 59.97 621 SER A CA 1
ATOM 4414 C C . SER A 1 621 ? -55.281 3.690 51.617 1.00 59.97 621 SER A C 1
ATOM 4416 O O . SER A 1 621 ? -56.322 3.144 51.251 1.00 59.97 621 SER A O 1
ATOM 4418 N N . ILE A 1 622 ? -54.757 3.495 52.832 1.00 67.31 622 ILE A N 1
ATOM 4419 C CA . ILE A 1 622 ? -55.406 2.711 53.897 1.00 67.31 622 ILE A CA 1
ATOM 4420 C C . ILE A 1 622 ? -56.820 3.251 54.158 1.00 67.31 622 ILE A C 1
ATOM 4422 O O . ILE A 1 622 ? -57.747 2.483 54.405 1.00 67.31 622 ILE A O 1
ATOM 4426 N N . VAL A 1 623 ? -57.007 4.567 54.013 1.00 74.12 623 VAL A N 1
ATOM 4427 C CA . VAL A 1 623 ? -58.309 5.235 54.133 1.00 74.12 623 VAL A CA 1
ATOM 4428 C C . VAL A 1 623 ? -59.277 4.769 53.044 1.00 74.12 623 VAL A C 1
ATOM 4430 O O . VAL A 1 623 ? -60.443 4.520 53.334 1.00 74.12 623 VAL A O 1
ATOM 4433 N N . GLY A 1 624 ? -58.797 4.582 51.810 1.00 70.50 624 GLY A N 1
ATOM 4434 C CA . GLY A 1 624 ? -59.593 4.027 50.714 1.00 70.50 624 GLY A CA 1
ATOM 4435 C C . GLY A 1 624 ? -60.087 2.614 51.021 1.00 70.50 624 GLY A C 1
ATOM 4436 O O . GLY A 1 624 ? -61.280 2.341 50.899 1.00 70.50 624 GLY A O 1
ATOM 4437 N N . TYR A 1 625 ? -59.211 1.734 51.512 1.00 77.81 625 TYR A N 1
ATOM 4438 C CA . TYR A 1 625 ? -59.615 0.386 51.927 1.00 77.81 625 TYR A CA 1
ATOM 4439 C C . TYR A 1 625 ? -60.590 0.398 53.107 1.00 77.81 625 TYR A C 1
ATOM 4441 O O . TYR A 1 625 ? -61.584 -0.324 53.069 1.00 77.81 625 TYR A O 1
ATOM 4449 N N . LEU A 1 626 ? -60.363 1.247 54.113 1.00 82.69 626 LEU A N 1
ATOM 4450 C CA . LEU A 1 626 ? -61.273 1.410 55.251 1.00 82.69 626 LEU A CA 1
ATOM 4451 C C . LEU A 1 626 ? -62.659 1.881 54.810 1.00 82.69 626 LEU A C 1
ATOM 4453 O O . LEU A 1 626 ? -63.652 1.296 55.229 1.00 82.69 626 LEU A O 1
ATOM 4457 N N . LEU A 1 627 ? -62.737 2.889 53.939 1.00 85.62 627 LEU A N 1
ATOM 4458 C CA . LEU A 1 627 ? -64.005 3.387 53.402 1.00 85.62 627 LEU A CA 1
ATOM 4459 C C . LEU A 1 627 ? -64.713 2.340 52.543 1.00 85.62 627 LEU A C 1
ATOM 4461 O O . LEU A 1 627 ? -65.930 2.202 52.634 1.00 85.62 627 LEU A O 1
ATOM 4465 N N . THR A 1 628 ? -63.969 1.568 51.749 1.00 85.19 628 THR A N 1
ATOM 4466 C CA . THR A 1 628 ? -64.545 0.486 50.941 1.00 85.19 628 THR A CA 1
ATOM 4467 C C . THR A 1 628 ? -65.079 -0.636 51.838 1.00 85.19 628 THR A C 1
ATOM 4469 O O . THR A 1 628 ? -66.190 -1.112 51.624 1.00 85.19 628 THR A O 1
ATOM 4472 N N . ALA A 1 629 ? -64.347 -1.006 52.895 1.00 86.44 629 ALA A N 1
ATOM 4473 C CA . ALA A 1 629 ? -64.786 -1.986 53.887 1.00 86.44 629 ALA A CA 1
ATOM 4474 C C . ALA A 1 629 ? -66.010 -1.500 54.682 1.00 86.44 629 ALA A C 1
ATOM 4476 O O . ALA A 1 629 ? -66.964 -2.254 54.859 1.00 86.44 629 ALA A O 1
ATOM 4477 N N . LEU A 1 630 ? -66.026 -0.232 55.107 1.00 87.19 630 LEU A N 1
ATOM 4478 C CA . LEU A 1 630 ? -67.178 0.407 55.753 1.00 87.19 630 LEU A CA 1
ATOM 4479 C C . LEU A 1 630 ? -68.396 0.452 54.826 1.00 87.19 630 LEU A C 1
ATOM 4481 O O . LEU A 1 630 ? -69.498 0.122 55.252 1.00 87.19 630 LEU A O 1
ATOM 4485 N N . SER A 1 631 ? -68.206 0.805 53.555 1.00 89.38 631 SER A N 1
ATOM 4486 C CA . SER A 1 631 ? -69.273 0.815 52.550 1.00 89.38 631 SER A CA 1
ATOM 4487 C C . SER A 1 631 ? -69.849 -0.585 52.328 1.00 89.38 631 SER A C 1
ATOM 4489 O O . SER A 1 631 ? -71.067 -0.767 52.362 1.00 89.38 631 SER A O 1
ATOM 4491 N N . LEU A 1 632 ? -68.987 -1.601 52.200 1.00 91.31 632 LEU A N 1
ATOM 4492 C CA . LEU A 1 632 ? -69.405 -3.001 52.107 1.00 91.31 632 LEU A CA 1
ATOM 4493 C C . LEU A 1 632 ? -70.145 -3.468 53.365 1.00 91.31 632 LEU A C 1
ATOM 4495 O O . LEU A 1 632 ? -71.150 -4.162 53.242 1.00 91.31 632 LEU A O 1
ATOM 4499 N N . LEU A 1 633 ? -69.709 -3.057 54.560 1.00 91.56 633 LEU A N 1
ATOM 4500 C CA . LEU A 1 633 ? -70.408 -3.344 55.816 1.00 91.56 633 LEU A CA 1
ATOM 4501 C C . LEU A 1 633 ? -71.803 -2.713 55.850 1.00 91.56 633 LEU A C 1
ATOM 4503 O O . LEU A 1 633 ? -72.762 -3.375 56.244 1.00 91.56 633 LEU A O 1
ATOM 4507 N N . VAL A 1 634 ? -71.941 -1.462 55.403 1.00 92.88 634 VAL A N 1
ATOM 4508 C CA . VAL A 1 634 ? -73.238 -0.774 55.323 1.00 92.88 634 VAL A CA 1
ATOM 4509 C C . VAL A 1 634 ? -74.160 -1.460 54.314 1.00 92.88 634 VAL A C 1
ATOM 4511 O O . VAL A 1 634 ? -75.324 -1.707 54.627 1.00 92.88 634 VAL A O 1
ATOM 4514 N N . LEU A 1 635 ? -73.652 -1.818 53.133 1.00 91.31 635 LEU A N 1
ATOM 4515 C CA . LEU A 1 635 ? -74.400 -2.560 52.114 1.00 91.31 635 LEU A CA 1
ATOM 4516 C C . LEU A 1 635 ? -74.829 -3.940 52.615 1.00 91.31 635 LEU A C 1
ATOM 4518 O O . LEU A 1 635 ? -76.001 -4.286 52.491 1.00 91.31 635 LEU A O 1
ATOM 4522 N N . ALA A 1 636 ? -73.922 -4.701 53.229 1.00 88.44 636 ALA A N 1
ATOM 4523 C CA . ALA A 1 636 ? -74.221 -6.005 53.814 1.00 88.44 636 ALA A CA 1
ATOM 4524 C C . ALA A 1 636 ? -75.276 -5.892 54.925 1.00 88.44 636 ALA A C 1
ATOM 4526 O O . ALA A 1 636 ? -76.221 -6.682 54.974 1.00 88.44 636 ALA A O 1
ATOM 4527 N N . TRP A 1 637 ? -75.171 -4.870 55.778 1.00 88.88 637 TRP A N 1
ATOM 4528 C CA . TRP A 1 637 ? -76.156 -4.594 56.821 1.00 88.88 637 TRP A CA 1
ATOM 4529 C C . TRP A 1 637 ? -77.524 -4.210 56.242 1.00 88.88 637 TRP A C 1
ATOM 4531 O O . TRP A 1 637 ? -78.560 -4.706 56.697 1.00 88.88 637 TRP A O 1
ATOM 4541 N N . TRP A 1 638 ? -77.547 -3.377 55.202 1.00 89.94 638 TRP A N 1
ATOM 4542 C CA . TRP A 1 638 ? -78.769 -3.017 54.487 1.00 89.94 638 TRP A CA 1
ATOM 4543 C C . TRP A 1 638 ? -79.428 -4.236 53.824 1.00 89.94 638 TRP A C 1
ATOM 4545 O O . TRP A 1 638 ? -80.646 -4.415 53.934 1.00 89.94 638 TRP A O 1
ATOM 4555 N N . TRP A 1 639 ? -78.635 -5.111 53.200 1.00 84.06 639 TRP A N 1
ATOM 4556 C CA . TRP A 1 639 ? -79.102 -6.333 52.539 1.00 84.06 639 TRP A CA 1
ATOM 4557 C C . TRP A 1 639 ? -79.670 -7.351 53.534 1.00 84.06 639 TRP A C 1
ATOM 4559 O O . TRP A 1 639 ? -80.742 -7.921 53.319 1.00 84.06 639 TRP A O 1
ATOM 4569 N N . TRP A 1 640 ? -79.008 -7.519 54.683 1.00 81.69 640 TRP A N 1
ATOM 4570 C CA . TRP A 1 640 ? -79.527 -8.302 55.806 1.00 81.69 640 TRP A CA 1
ATOM 4571 C C . TRP A 1 640 ? -80.879 -7.743 56.266 1.00 81.69 640 TRP A C 1
ATOM 4573 O O . TRP A 1 640 ? -81.860 -8.476 56.427 1.00 81.69 640 TRP A O 1
ATOM 4583 N N . ARG A 1 641 ? -80.966 -6.425 56.475 1.00 82.19 641 ARG A N 1
ATOM 4584 C CA . ARG A 1 641 ? -82.191 -5.772 56.951 1.00 82.19 641 ARG A CA 1
ATOM 4585 C C . ARG A 1 641 ? -83.359 -5.928 55.973 1.00 82.19 641 ARG A C 1
ATOM 4587 O O . ARG A 1 641 ? -84.496 -6.076 56.419 1.00 82.19 641 ARG A O 1
ATOM 4594 N N . THR A 1 642 ? -83.102 -5.891 54.668 1.00 76.56 642 THR A N 1
ATOM 4595 C CA . THR A 1 642 ? -84.138 -6.014 53.629 1.00 76.56 642 THR A CA 1
ATOM 4596 C C . THR A 1 642 ? -84.590 -7.458 53.414 1.00 76.56 642 THR A C 1
ATOM 4598 O O . THR A 1 642 ? -85.791 -7.695 53.292 1.00 76.56 642 THR A O 1
ATOM 4601 N N . THR A 1 643 ? -83.694 -8.445 53.483 1.00 68.31 643 THR A N 1
ATOM 4602 C CA . THR A 1 643 ? -84.076 -9.870 53.405 1.00 68.31 643 THR A CA 1
ATOM 4603 C C . THR A 1 643 ? -84.831 -10.358 54.648 1.00 68.31 643 THR A C 1
ATOM 4605 O O . THR A 1 643 ? -85.751 -11.164 54.518 1.00 68.31 643 THR A O 1
ATOM 4608 N N . ARG A 1 644 ? -84.576 -9.792 55.838 1.00 64.62 644 ARG A N 1
ATOM 4609 C CA . ARG A 1 644 ? -85.367 -10.074 57.057 1.00 64.62 644 ARG A CA 1
ATOM 4610 C C . ARG A 1 644 ? -86.784 -9.478 57.076 1.00 64.62 644 ARG A C 1
ATOM 4612 O O . ARG A 1 644 ? -87.549 -9.818 57.972 1.00 64.62 644 ARG A O 1
ATOM 4619 N N . ARG A 1 645 ? -87.162 -8.613 56.123 1.00 57.09 645 ARG A N 1
ATOM 4620 C CA . ARG A 1 645 ? -88.523 -8.035 56.025 1.00 57.09 645 ARG A CA 1
ATOM 4621 C C . ARG A 1 645 ? -89.440 -8.726 55.009 1.00 57.09 645 ARG A C 1
ATOM 4623 O O . ARG A 1 645 ? -90.546 -8.245 54.784 1.00 57.09 645 ARG A O 1
ATOM 4630 N N . ARG A 1 646 ? -89.043 -9.862 54.424 1.00 53.47 646 ARG A N 1
ATOM 4631 C CA . ARG A 1 646 ? -89.980 -10.737 53.699 1.00 53.47 646 ARG A CA 1
ATOM 4632 C C . ARG A 1 646 ? -90.571 -11.785 54.640 1.00 53.47 646 ARG A C 1
ATOM 4634 O O . ARG A 1 646 ? -90.182 -12.947 54.621 1.00 53.47 646 ARG A O 1
ATOM 4641 N N . THR A 1 647 ? -91.558 -11.364 55.422 1.00 52.25 647 THR A N 1
ATOM 4642 C CA . THR A 1 647 ? -92.593 -12.253 55.954 1.00 52.25 647 THR A CA 1
ATOM 4643 C C . THR A 1 647 ? -93.897 -12.003 55.199 1.00 52.25 647 THR A C 1
ATOM 4645 O O . THR A 1 647 ? -94.467 -10.923 55.267 1.00 52.25 647 THR A O 1
ATOM 4648 N N . VAL A 1 648 ? -94.322 -13.051 54.487 1.00 56.84 648 VAL A N 1
ATOM 4649 C CA . VAL A 1 648 ? -95.708 -13.493 54.253 1.00 56.84 648 VAL A CA 1
ATOM 4650 C C . VAL A 1 648 ? -96.701 -12.476 53.665 1.00 56.84 648 VAL A C 1
ATOM 4652 O O . VAL A 1 648 ? -97.261 -11.639 54.362 1.00 56.84 648 VAL A O 1
ATOM 4655 N N . GLY A 1 649 ? -97.052 -12.696 52.393 1.00 46.19 649 GLY A N 1
ATOM 4656 C CA . GLY A 1 649 ? -98.286 -12.221 51.762 1.00 46.19 649 GLY A CA 1
ATOM 4657 C C . GLY A 1 649 ? -98.847 -13.293 50.819 1.00 46.19 649 GLY A C 1
ATOM 4658 O O . GLY A 1 649 ? -98.149 -13.739 49.916 1.00 46.19 649 GLY A O 1
ATOM 4659 N N . ARG A 1 650 ? -100.075 -13.743 51.107 1.00 51.16 650 ARG A N 1
ATOM 4660 C CA . ARG A 1 650 ? -100.860 -14.843 50.506 1.00 51.16 650 ARG A CA 1
ATOM 4661 C C . ARG A 1 650 ? -101.354 -14.581 49.066 1.00 51.16 650 ARG A C 1
ATOM 4663 O O . ARG A 1 650 ? -101.546 -13.436 48.690 1.00 51.16 650 ARG A O 1
ATOM 4670 N N . HIS A 1 651 ? -101.636 -15.695 48.369 1.00 42.34 651 HIS A N 1
ATOM 4671 C CA . HIS A 1 651 ? -102.575 -15.973 47.255 1.00 42.34 651 HIS A CA 1
ATOM 4672 C C . HIS A 1 651 ? -103.259 -14.826 46.479 1.00 42.34 651 HIS A C 1
ATOM 4674 O O . HIS A 1 651 ? -103.954 -14.021 47.087 1.00 42.34 651 HIS A O 1
ATOM 4680 N N . ALA A 1 652 ? -103.302 -14.948 45.139 1.00 43.78 652 ALA A N 1
ATOM 4681 C CA . ALA A 1 652 ? -104.549 -15.177 44.380 1.00 43.78 652 ALA A CA 1
ATOM 4682 C C . ALA A 1 652 ? -104.297 -15.453 42.876 1.00 43.78 652 ALA A C 1
ATOM 4684 O O . ALA A 1 652 ? -103.630 -14.658 42.227 1.00 43.78 652 ALA A O 1
ATOM 4685 N N . ARG A 1 653 ? -104.937 -16.537 42.400 1.00 43.44 653 ARG A N 1
ATOM 4686 C CA . ARG A 1 653 ? -105.315 -16.956 41.028 1.00 43.44 653 ARG A CA 1
ATOM 4687 C C . ARG A 1 653 ? -104.246 -17.165 39.959 1.00 43.44 653 ARG A C 1
ATOM 4689 O O . ARG A 1 653 ? -103.661 -16.178 39.475 1.00 43.44 653 ARG A O 1
#